Protein AF-A0A078AGG1-F1 (afdb_monomer_lite)

Organism: Stylonychia lemnae (NCBI:txid5949)

Foldseek 3Di:
DEAEAPPLCLLLLVCLQAVHNPRDPDPDPADDDPAWDWGWGAFPNDIDIDTDQDHLQGPPFAVVRSLVRCQVPAAFDFALAYEYGHELVDLADDLVSLLVVLQQCVFFDQPPHQLRYEYEYPPLVVCPVPVVVNVVSVCSVQPVHQVVSCVSNVVPDPVRGNRHYAYDDSDNPSSSVSSNVNVSSRVDGTGGTHRGDDLLVSLVSSCVSLVNDSVVSSVCSVVRHGVNNVVVLLPWWFAAQQWWFAFPVRDIDGLLPDDFQTWGWFADLQVQFIDIWTFHDWLDWFFFDKHKWKWWQWPVRQTDTTTQQFWFWWDQDQDSNRTFTDGNVPDDQNGTWWWFADPVRHIGTTGTDDIDMDMDGIGIQIDILQQWGQISRTIGGSFGDDDGSVSLNVQCVVSVVVVVPDDDPDDDPSNNSSSSVRSD

Radius of gyration: 24.87 Å; chains: 1; bounding box: 62×47×68 Å

Structure (mmCIF, N/CA/C/O backbone):
data_AF-A0A078AGG1-F1
#
_entry.id   AF-A0A078AGG1-F1
#
loop_
_atom_site.group_PDB
_atom_site.id
_atom_site.type_symbol
_atom_site.label_atom_id
_atom_site.label_alt_id
_atom_site.label_comp_id
_atom_site.label_asym_id
_atom_site.label_entity_id
_atom_site.label_seq_id
_atom_site.pdbx_PDB_ins_code
_atom_site.Cartn_x
_atom_site.Cartn_y
_atom_site.Cartn_z
_atom_site.occupancy
_atom_site.B_iso_or_equiv
_atom_site.auth_seq_id
_atom_site.auth_comp_id
_atom_site.auth_asym_id
_atom_site.auth_atom_id
_atom_site.pdbx_PDB_model_num
ATOM 1 N N . MET A 1 1 ? -14.668 9.781 19.349 1.00 87.19 1 MET A N 1
ATOM 2 C CA . MET A 1 1 ? -13.924 10.185 18.134 1.00 87.19 1 MET A CA 1
ATOM 3 C C . MET A 1 1 ? -13.835 8.993 17.201 1.00 87.19 1 MET A C 1
ATOM 5 O O . MET A 1 1 ? -13.563 7.892 17.668 1.00 87.19 1 MET A O 1
ATOM 9 N N . ILE A 1 2 ? -14.098 9.199 15.914 1.00 87.69 2 ILE A N 1
ATOM 10 C CA . ILE A 1 2 ? -14.096 8.145 14.894 1.00 87.69 2 ILE A CA 1
ATOM 11 C C . ILE A 1 2 ? -12.869 8.332 14.006 1.00 87.69 2 ILE A C 1
ATOM 13 O O . ILE A 1 2 ? -12.544 9.451 13.607 1.00 87.69 2 ILE A O 1
ATOM 17 N N . PHE A 1 3 ? -12.173 7.237 13.709 1.00 84.00 3 PHE A N 1
ATOM 18 C CA . PHE A 1 3 ? -10.999 7.245 12.844 1.00 84.00 3 PHE A CA 1
ATOM 19 C C . PHE A 1 3 ? -10.888 5.945 12.038 1.00 84.00 3 PHE A C 1
ATOM 21 O O . PHE A 1 3 ? -11.595 4.969 12.281 1.00 84.00 3 PHE A O 1
ATOM 28 N N . GLY A 1 4 ? -10.026 5.948 11.026 1.00 78.81 4 GLY A N 1
ATOM 29 C CA . GLY A 1 4 ? -9.826 4.828 10.106 1.00 78.81 4 GLY A CA 1
ATOM 30 C C . GLY A 1 4 ? -9.586 5.307 8.678 1.00 78.81 4 GLY A C 1
ATOM 31 O O . GLY A 1 4 ? -9.770 6.493 8.363 1.00 78.81 4 GLY A O 1
ATOM 32 N N . ASN A 1 5 ? -9.176 4.382 7.810 1.00 73.06 5 ASN A N 1
ATOM 33 C CA . ASN A 1 5 ? -8.833 4.674 6.421 1.00 73.06 5 ASN A CA 1
ATOM 34 C C . ASN A 1 5 ? -9.975 5.362 5.649 1.00 73.06 5 ASN A C 1
ATOM 36 O O . ASN A 1 5 ? -11.167 5.271 5.978 1.00 73.06 5 ASN A O 1
ATOM 40 N N . THR A 1 6 ? -9.612 6.104 4.602 1.00 71.81 6 THR A N 1
ATOM 41 C CA . THR A 1 6 ? -10.590 6.704 3.686 1.00 71.81 6 THR A CA 1
ATOM 42 C C . THR A 1 6 ? -11.426 5.610 3.029 1.00 71.81 6 THR A C 1
ATOM 44 O O . THR A 1 6 ? -10.901 4.617 2.538 1.00 71.81 6 THR A O 1
ATOM 47 N N . GLY A 1 7 ? -12.745 5.793 3.034 1.00 73.69 7 GLY A N 1
ATOM 48 C CA . GLY A 1 7 ? -13.686 4.811 2.507 1.00 73.69 7 GLY A CA 1
ATOM 49 C C . GLY A 1 7 ? -14.127 3.736 3.501 1.00 73.69 7 GLY A C 1
ATOM 50 O O . GLY A 1 7 ? -15.087 3.053 3.178 1.00 73.69 7 GLY A O 1
ATOM 51 N N . ASN A 1 8 ? -13.547 3.607 4.705 1.00 77.25 8 ASN A N 1
ATOM 52 C CA . ASN A 1 8 ? -13.946 2.599 5.714 1.00 77.25 8 ASN A CA 1
ATOM 53 C C . ASN A 1 8 ? -15.324 2.838 6.366 1.00 77.25 8 ASN A C 1
ATOM 55 O O . ASN A 1 8 ? -15.626 2.239 7.390 1.00 77.25 8 ASN A O 1
ATOM 59 N N . GLY A 1 9 ? -16.175 3.703 5.807 1.00 80.69 9 GLY A N 1
ATOM 60 C CA . GLY A 1 9 ? -17.538 3.909 6.308 1.00 80.69 9 GLY A CA 1
ATOM 61 C C . GLY A 1 9 ? -17.644 4.787 7.560 1.00 80.69 9 GLY A C 1
ATOM 62 O O . GLY A 1 9 ? -18.622 4.671 8.288 1.00 80.69 9 GLY A O 1
ATOM 63 N N . LYS A 1 10 ? -16.674 5.681 7.817 1.00 83.75 10 LYS A N 1
ATOM 64 C CA . LYS A 1 10 ? -16.735 6.646 8.936 1.00 83.75 10 LYS A CA 1
ATOM 65 C C . LYS A 1 10 ? -18.024 7.471 8.925 1.00 83.75 10 LYS A C 1
ATOM 67 O O . LYS A 1 10 ? -18.720 7.506 9.927 1.00 83.75 10 LYS A O 1
ATOM 72 N N . SER A 1 11 ? -18.379 8.058 7.782 1.00 79.81 11 SER A N 1
ATOM 73 C CA . SER A 1 11 ? -19.601 8.862 7.639 1.00 79.81 11 SER A CA 1
ATOM 74 C C . SER A 1 11 ? -20.872 8.026 7.823 1.00 79.81 11 SER A C 1
ATOM 76 O O . SER A 1 11 ? -21.813 8.479 8.462 1.00 79.81 11 SER A O 1
ATOM 78 N N . THR A 1 12 ? -20.878 6.774 7.351 1.00 80.88 12 THR A N 1
ATOM 79 C CA . THR A 1 12 ? -21.976 5.823 7.605 1.00 80.88 12 THR A CA 1
ATOM 80 C C . THR A 1 12 ? -22.138 5.552 9.099 1.00 80.88 12 THR A C 1
ATOM 82 O O . THR A 1 12 ? -23.253 5.557 9.612 1.00 80.88 12 THR A O 1
ATOM 85 N N . LEU A 1 13 ? -21.025 5.365 9.813 1.00 85.94 13 LEU A N 1
ATOM 86 C CA . LEU A 1 13 ? -21.040 5.215 11.262 1.00 85.94 13 LEU A CA 1
ATOM 87 C C . LEU A 1 13 ? -21.541 6.489 11.960 1.00 85.94 13 LEU A C 1
ATOM 89 O O . LEU A 1 13 ? -22.353 6.385 12.870 1.00 85.94 13 LEU A O 1
ATOM 93 N N . VAL A 1 14 ? -21.097 7.676 11.536 1.00 86.38 14 VAL A N 1
ATOM 94 C CA . VAL A 1 14 ? -21.594 8.949 12.087 1.00 86.38 14 VAL A CA 1
ATOM 95 C C . VAL A 1 14 ? -23.115 9.017 11.982 1.00 86.38 14 VAL A C 1
ATOM 97 O O . VAL A 1 14 ? -23.755 9.246 13.000 1.00 86.38 14 VAL A O 1
ATOM 100 N N . ASN A 1 15 ? -23.685 8.742 10.805 1.00 83.19 15 ASN A N 1
ATOM 101 C CA . ASN A 1 15 ? -25.136 8.789 10.598 1.00 83.19 15 ASN A CA 1
ATOM 102 C C . ASN A 1 15 ? -25.889 7.782 11.476 1.00 83.19 15 ASN A C 1
ATOM 104 O O . ASN A 1 15 ? -26.934 8.097 12.038 1.00 83.19 15 ASN A O 1
ATOM 108 N N . CYS A 1 16 ? -25.324 6.587 11.654 1.00 83.69 16 CYS A N 1
ATOM 109 C CA . CYS A 1 16 ? -25.855 5.595 12.586 1.00 83.69 16 CYS A CA 1
ATOM 110 C C . CYS A 1 16 ? -25.867 6.132 14.033 1.00 83.69 16 CYS A C 1
ATOM 112 O O . CYS A 1 16 ? -26.882 6.034 14.717 1.00 83.69 16 CYS A O 1
ATOM 114 N N . LEU A 1 17 ? -24.783 6.762 14.495 1.00 84.19 17 LEU A N 1
ATOM 115 C CA . LEU A 1 17 ? -24.688 7.280 15.865 1.00 84.19 17 LEU A CA 1
ATOM 116 C C . LEU A 1 17 ? -25.533 8.537 16.119 1.00 84.19 17 LEU A C 1
ATOM 118 O O . LEU A 1 17 ? -25.995 8.733 17.241 1.00 84.19 17 LEU A O 1
ATOM 122 N N . THR A 1 18 ? -25.709 9.405 15.122 1.00 84.12 18 THR A N 1
ATOM 123 C CA . THR A 1 18 ? -26.518 10.629 15.248 1.00 84.12 18 THR A CA 1
ATOM 124 C C . THR A 1 18 ? -28.010 10.362 15.064 1.00 84.12 18 THR A C 1
ATOM 126 O O . THR A 1 18 ? -28.824 11.153 15.533 1.00 84.12 18 THR A O 1
ATOM 129 N N . GLY A 1 19 ? -28.375 9.269 14.384 1.00 77.00 19 GLY A N 1
ATOM 130 C CA . GLY A 1 19 ? -29.751 8.987 13.972 1.00 77.00 19 GLY A CA 1
ATOM 131 C C . GLY A 1 19 ? -30.243 9.861 12.810 1.00 77.00 19 GLY A C 1
ATOM 132 O O . GLY A 1 19 ? -31.421 9.790 12.468 1.00 77.00 19 GLY A O 1
ATOM 133 N N . ASN A 1 20 ? -29.354 10.653 12.199 1.00 69.31 20 ASN A N 1
ATOM 134 C CA . ASN A 1 20 ? -29.646 11.564 11.092 1.00 69.31 20 ASN A CA 1
ATOM 135 C C . ASN A 1 20 ? -28.716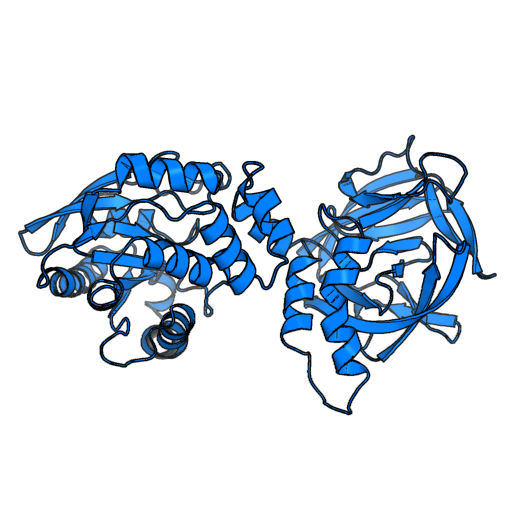 11.283 9.902 1.00 69.31 20 ASN A C 1
ATOM 137 O O . ASN A 1 20 ? -27.577 10.863 10.084 1.00 69.31 20 ASN A O 1
ATOM 141 N N . GLU A 1 21 ? -29.142 11.623 8.685 1.00 64.56 21 GLU A N 1
ATOM 142 C CA . GLU A 1 21 ? -28.319 11.528 7.462 1.00 64.56 21 GLU A CA 1
ATOM 143 C C . GLU A 1 21 ? -27.418 12.765 7.231 1.00 64.56 21 GLU A C 1
ATOM 145 O O . GLU A 1 21 ? -27.002 13.052 6.109 1.00 64.56 21 GLU A O 1
ATOM 150 N N . ASP A 1 22 ? -27.107 13.517 8.291 1.00 62.38 22 ASP A N 1
ATOM 151 C CA . ASP A 1 22 ? -26.424 14.817 8.213 1.00 62.38 22 ASP A CA 1
ATOM 152 C C . ASP A 1 22 ? -24.951 14.720 7.767 1.00 62.38 22 ASP A C 1
ATOM 154 O O . ASP A 1 22 ? -24.386 15.693 7.254 1.00 62.38 22 ASP A O 1
ATOM 158 N N . ALA A 1 23 ? -24.285 13.573 7.954 1.00 58.06 23 ALA A N 1
ATOM 159 C CA . ALA A 1 23 ? -22.948 13.372 7.410 1.00 58.06 23 ALA A CA 1
ATOM 160 C C . ALA A 1 23 ? -23.048 13.007 5.927 1.00 58.06 23 ALA A C 1
ATOM 162 O O . ALA A 1 23 ? -23.644 11.993 5.560 1.00 58.06 23 ALA A O 1
ATOM 163 N N . ALA A 1 24 ? -22.412 13.813 5.072 1.00 55.19 24 ALA A N 1
ATOM 164 C CA . ALA A 1 24 ? -22.364 13.576 3.635 1.00 55.19 24 ALA A CA 1
ATOM 165 C C . ALA A 1 24 ? -21.711 12.214 3.324 1.00 55.19 24 ALA A C 1
ATOM 167 O O . ALA A 1 24 ? -20.485 12.077 3.319 1.00 55.19 24 ALA A O 1
ATOM 168 N N . VAL A 1 25 ? -22.534 11.203 3.038 1.00 48.03 25 VAL A N 1
ATOM 169 C CA . VAL A 1 25 ? -22.098 9.913 2.491 1.00 48.03 25 VAL A CA 1
ATOM 170 C C . VAL A 1 25 ? -21.978 10.094 0.982 1.00 48.03 25 VAL A C 1
ATOM 172 O O . VAL A 1 25 ? -22.934 9.929 0.235 1.00 48.03 25 VAL A O 1
ATOM 175 N N . GLY A 1 26 ? -20.813 10.546 0.525 1.00 40.75 26 GLY A N 1
ATOM 176 C CA . GLY A 1 26 ? -20.582 10.760 -0.901 1.00 40.75 26 GLY A CA 1
ATOM 177 C C . GLY A 1 26 ? -20.382 9.443 -1.658 1.00 40.75 26 GLY A C 1
ATOM 178 O O . GLY A 1 26 ? -19.451 8.701 -1.352 1.00 40.75 26 GLY A O 1
ATOM 179 N N . GLU A 1 27 ? -21.180 9.208 -2.704 1.00 35.44 27 GLU A N 1
ATOM 180 C CA . GLU A 1 27 ? -20.824 8.322 -3.833 1.00 35.44 27 GLU A CA 1
ATOM 181 C C . GLU A 1 27 ? -19.750 8.951 -4.748 1.00 35.44 27 GLU A C 1
ATOM 183 O O . GLU A 1 27 ? -19.249 8.324 -5.681 1.00 35.44 27 GLU A O 1
ATOM 188 N N . ASP A 1 28 ? -19.361 10.198 -4.476 1.00 37.88 28 ASP A N 1
ATOM 189 C CA . ASP A 1 28 ? -18.312 10.898 -5.201 1.00 37.88 28 ASP A CA 1
ATOM 190 C C . ASP A 1 28 ? -16.924 10.368 -4.803 1.00 37.88 28 ASP A C 1
ATOM 192 O O . ASP A 1 28 ? -16.551 10.330 -3.631 1.00 37.88 28 ASP A O 1
ATOM 196 N N . ALA A 1 29 ? -16.101 10.014 -5.795 1.00 36.03 29 ALA A N 1
ATOM 197 C CA . ALA A 1 29 ? -14.752 9.443 -5.637 1.00 36.03 29 ALA A CA 1
ATOM 198 C C . ALA A 1 29 ? -13.704 10.390 -4.989 1.00 36.03 29 ALA A C 1
ATOM 200 O O . ALA A 1 29 ? -12.493 10.156 -5.081 1.00 36.03 29 ALA A O 1
ATOM 201 N N . ARG A 1 30 ? -14.162 11.483 -4.372 1.00 37.72 30 ARG A N 1
ATOM 202 C CA . ARG A 1 30 ? -13.405 12.564 -3.741 1.00 37.72 30 ARG A CA 1
ATOM 203 C C . ARG A 1 30 ? -13.971 12.750 -2.329 1.00 37.72 30 ARG A C 1
ATOM 205 O O . ARG A 1 30 ? -15.052 13.307 -2.188 1.00 37.72 30 ARG A O 1
ATOM 212 N N . GLY A 1 31 ? -13.277 12.244 -1.307 1.00 43.34 31 GLY A N 1
ATOM 213 C CA . GLY A 1 31 ? -13.697 12.331 0.098 1.00 43.34 31 GLY A CA 1
ATOM 214 C C . GLY A 1 31 ? -14.154 13.745 0.481 1.00 43.34 31 GLY A C 1
ATOM 215 O O . GLY A 1 31 ? -13.499 14.733 0.153 1.00 43.34 31 GLY A O 1
ATOM 216 N N . VAL A 1 32 ? -15.321 13.852 1.119 1.00 44.56 32 VAL A N 1
ATOM 217 C CA . VAL A 1 32 ? -16.041 15.131 1.282 1.00 44.56 32 VAL A CA 1
ATOM 218 C C . VAL A 1 32 ? -15.590 15.933 2.518 1.00 44.56 32 VAL A C 1
ATOM 220 O O . VAL A 1 32 ? -15.978 17.087 2.681 1.00 44.56 32 VAL A O 1
ATOM 223 N N . THR A 1 33 ? -14.684 15.436 3.359 1.00 49.84 33 THR A N 1
ATOM 224 C CA . THR A 1 33 ? -14.389 16.092 4.648 1.00 49.84 33 THR A CA 1
ATOM 225 C C . THR A 1 33 ? -13.002 16.750 4.652 1.00 49.84 33 THR A C 1
ATOM 227 O O . THR A 1 33 ? -11.997 16.112 4.940 1.00 49.84 33 THR A O 1
ATOM 230 N N . LYS A 1 34 ? -12.921 18.055 4.336 1.00 55.47 34 LYS A N 1
ATOM 231 C CA . LYS A 1 34 ? -11.649 18.827 4.260 1.00 55.47 34 LYS A CA 1
ATOM 232 C C . LYS A 1 34 ? -11.195 19.473 5.582 1.00 55.47 34 LYS A C 1
ATOM 234 O O . LYS A 1 34 ? -10.114 20.057 5.645 1.00 55.47 34 LYS A O 1
ATOM 239 N N . SER A 1 35 ? -12.007 19.357 6.631 1.00 62.91 35 SER A N 1
ATOM 240 C CA . SER A 1 35 ? -11.749 19.782 8.017 1.00 62.91 35 SER A CA 1
ATOM 241 C C . SER A 1 35 ? -12.454 18.806 8.968 1.00 62.91 35 SER A C 1
ATOM 243 O O . SER A 1 35 ? -13.465 18.253 8.544 1.00 62.91 35 SER A O 1
ATOM 245 N N . PRO A 1 36 ? -11.988 18.600 10.219 1.00 72.62 36 PRO A N 1
ATOM 246 C CA . PRO A 1 36 ? -12.717 17.792 11.198 1.00 72.62 36 PRO A CA 1
ATOM 247 C C . PRO A 1 36 ? -14.176 18.238 11.300 1.00 72.62 36 PRO A C 1
ATOM 249 O O . PRO A 1 36 ? -14.442 19.439 11.403 1.00 72.62 36 PRO A O 1
ATOM 252 N N . ALA A 1 37 ? -15.093 17.278 11.251 1.00 80.44 37 ALA A N 1
ATOM 253 C CA . ALA A 1 37 ? -16.518 17.525 11.396 1.00 80.44 37 ALA A CA 1
ATOM 254 C C . ALA A 1 37 ? -16.972 17.119 12.802 1.00 80.44 37 ALA A C 1
ATOM 256 O O . ALA A 1 37 ? -16.468 16.155 13.384 1.00 80.44 37 ALA A O 1
ATOM 257 N N . PHE A 1 38 ? -17.900 17.897 13.352 1.00 85.25 38 PHE A N 1
ATOM 258 C CA . PHE A 1 38 ? -18.417 17.726 14.703 1.00 85.25 38 PHE A CA 1
ATOM 259 C C . PHE A 1 38 ? -19.921 17.525 14.619 1.00 85.25 38 PHE A C 1
ATOM 261 O O . PHE A 1 38 ? -20.620 18.354 14.037 1.00 85.25 38 PHE A O 1
ATOM 268 N N . TYR A 1 39 ? -20.401 16.436 15.204 1.00 87.38 39 TYR A N 1
ATOM 269 C CA . TYR A 1 39 ? -21.811 16.071 15.195 1.00 87.38 39 TYR A CA 1
ATOM 270 C C . TYR A 1 39 ? -22.289 15.865 16.623 1.00 87.38 39 TYR A C 1
ATOM 272 O O . TYR A 1 39 ? -21.549 15.345 17.455 1.00 87.38 39 TYR A O 1
ATOM 280 N N . GLN A 1 40 ? -23.519 16.270 16.912 1.00 87.69 40 GLN A N 1
ATOM 281 C CA . GLN A 1 40 ? -24.146 15.987 18.199 1.00 87.69 40 GLN A CA 1
ATOM 282 C C . GLN A 1 40 ? -24.889 14.659 18.100 1.00 87.69 40 GLN A C 1
ATOM 284 O O . GLN A 1 40 ? -25.606 14.421 17.130 1.00 87.69 40 GLN A O 1
ATOM 289 N N . ALA A 1 41 ? -24.706 13.801 19.093 1.00 87.12 41 ALA A N 1
ATOM 290 C CA . ALA A 1 41 ? -25.394 12.527 19.198 1.00 87.12 41 ALA A CA 1
ATOM 291 C C . ALA A 1 41 ? -25.832 12.295 20.636 1.00 87.12 41 ALA A C 1
ATOM 293 O O . ALA A 1 41 ? -25.128 12.665 21.576 1.00 87.12 41 ALA A O 1
ATOM 294 N N . ARG A 1 42 ? -26.980 11.642 20.803 1.00 84.94 42 ARG A N 1
ATOM 295 C CA . ARG A 1 42 ? -27.485 11.255 22.116 1.00 84.94 42 ARG A CA 1
ATOM 296 C C . ARG A 1 42 ? -27.410 9.742 22.256 1.00 84.94 42 ARG A C 1
ATOM 298 O O . ARG A 1 42 ? -28.070 9.023 21.513 1.00 84.94 42 ARG A O 1
ATOM 305 N N . ILE A 1 43 ? -26.594 9.267 23.194 1.00 83.56 43 ILE A N 1
ATOM 306 C CA . ILE A 1 43 ? -26.343 7.842 23.436 1.00 83.56 43 ILE A CA 1
ATOM 307 C C . ILE A 1 43 ? -26.646 7.552 24.903 1.00 83.56 43 ILE A C 1
ATOM 309 O O . ILE A 1 43 ? -26.047 8.169 25.779 1.00 83.56 43 ILE A O 1
ATOM 313 N N . ASP A 1 44 ? -27.557 6.611 25.162 1.00 79.12 44 ASP A N 1
ATOM 314 C CA . ASP A 1 44 ? -27.966 6.208 26.519 1.00 79.12 44 ASP A CA 1
ATOM 315 C C . ASP A 1 44 ? -28.312 7.418 27.410 1.00 79.12 44 ASP A C 1
ATOM 317 O O . ASP A 1 44 ? -27.733 7.654 28.468 1.00 79.12 44 ASP A O 1
ATOM 321 N N . GLU A 1 45 ? -29.202 8.265 26.882 1.00 81.06 45 GLU A N 1
ATOM 322 C CA . GLU A 1 45 ? -29.688 9.518 27.480 1.00 81.06 45 GLU A CA 1
ATOM 323 C C . GLU A 1 45 ? -28.652 10.636 27.684 1.00 81.06 45 GLU A C 1
ATOM 325 O O . GLU A 1 45 ? -29.060 11.763 27.976 1.00 81.06 45 GLU A O 1
ATOM 330 N N . LYS A 1 46 ? -27.361 10.376 27.451 1.00 84.62 46 LYS A N 1
ATOM 331 C CA . LYS A 1 46 ? -26.261 11.345 27.542 1.00 84.62 46 LYS A CA 1
ATOM 332 C C . LYS A 1 46 ? -25.957 11.978 26.183 1.00 84.62 46 LYS A C 1
ATOM 334 O O . LYS A 1 46 ? -26.009 11.315 25.146 1.00 84.62 46 LYS A O 1
ATOM 339 N N . ASP A 1 47 ? -25.587 13.254 26.202 1.00 87.50 47 ASP A N 1
ATOM 340 C CA . ASP A 1 47 ? -25.199 13.997 25.003 1.00 87.50 47 ASP A CA 1
ATOM 341 C C . ASP A 1 47 ? -23.689 13.886 24.755 1.00 87.50 47 ASP A C 1
ATOM 343 O O . ASP A 1 47 ? -22.870 14.105 25.652 1.00 87.50 47 ASP A O 1
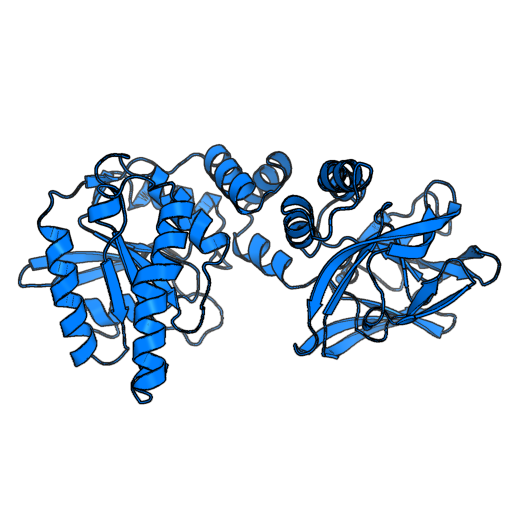ATOM 347 N N . PHE A 1 48 ? -23.318 13.563 23.517 1.00 87.50 48 PHE A N 1
ATOM 348 C CA . PHE A 1 48 ? -21.939 13.411 23.071 1.00 87.50 48 PHE A CA 1
ATOM 349 C C . PHE A 1 48 ? -21.664 14.221 21.806 1.00 87.50 48 PHE A C 1
ATOM 351 O O . PHE A 1 48 ? -22.466 14.270 20.875 1.00 87.50 48 PHE A O 1
ATOM 358 N N . GLU A 1 49 ? -20.453 14.772 21.734 1.00 89.38 49 GLU A N 1
ATOM 359 C CA . GLU A 1 49 ? -19.895 15.321 20.501 1.00 89.38 49 GLU A CA 1
ATOM 360 C C . GLU A 1 49 ? -19.082 14.235 19.780 1.00 89.38 49 GLU A C 1
ATOM 362 O O . GLU A 1 49 ? -18.044 13.763 20.260 1.00 89.38 49 GLU A O 1
ATOM 367 N N . ILE A 1 50 ? -19.547 13.837 18.601 1.00 89.00 50 ILE A N 1
ATOM 368 C CA . ILE A 1 50 ? -18.813 12.967 17.693 1.00 89.00 50 ILE A CA 1
ATOM 369 C C . ILE A 1 50 ? -17.844 13.822 16.896 1.00 89.00 50 ILE A C 1
ATOM 371 O O . ILE A 1 50 ? -18.232 14.723 16.158 1.00 89.00 50 ILE A O 1
ATOM 375 N N . ILE A 1 51 ? -16.570 13.476 17.014 1.00 87.69 51 ILE A N 1
ATOM 376 C CA . ILE A 1 51 ? -15.502 14.037 16.200 1.00 87.69 51 ILE A CA 1
ATOM 377 C C . ILE A 1 51 ? -15.216 13.055 15.066 1.00 87.69 51 ILE A C 1
ATOM 379 O O . ILE A 1 51 ? -14.669 11.975 15.326 1.00 87.69 51 ILE A O 1
ATOM 383 N N . ASP A 1 52 ? -15.580 13.430 13.841 1.00 84.00 52 ASP A N 1
ATOM 384 C CA . ASP A 1 52 ? -15.185 12.730 12.619 1.00 84.00 52 ASP A CA 1
ATOM 385 C C . ASP A 1 52 ? -13.917 13.376 12.068 1.00 84.00 52 ASP A C 1
ATOM 387 O O . ASP A 1 52 ? -13.900 14.533 11.626 1.00 84.00 52 ASP A O 1
ATOM 391 N N . LEU A 1 53 ? -12.819 12.632 12.149 1.00 74.38 53 LEU A N 1
ATOM 392 C CA . LEU A 1 53 ? -11.565 13.075 11.576 1.00 74.38 53 LEU A CA 1
ATOM 393 C C . LEU A 1 53 ? -11.550 12.762 10.082 1.00 74.38 53 LEU A C 1
ATOM 395 O O . LEU A 1 53 ? -11.895 11.639 9.692 1.00 74.38 53 LEU A O 1
ATOM 399 N N . PRO A 1 54 ? -11.063 13.693 9.236 1.00 68.00 54 PRO A N 1
ATOM 400 C CA . PRO A 1 54 ? -10.745 13.330 7.869 1.00 68.00 54 PRO A CA 1
ATOM 401 C C . PRO A 1 54 ? -9.846 12.101 7.890 1.00 68.00 54 PRO A C 1
ATOM 403 O O . PRO A 1 54 ? -8.963 11.981 8.748 1.00 68.00 54 PRO A O 1
ATOM 406 N N . GLY A 1 55 ? -10.083 11.192 6.943 1.00 62.56 55 GLY A N 1
ATOM 407 C CA . GLY A 1 55 ? -9.207 10.053 6.752 1.00 62.56 55 GLY A CA 1
ATOM 408 C C . GLY A 1 55 ? -7.780 10.571 6.689 1.00 62.56 55 GLY A C 1
ATOM 409 O O . GLY A 1 55 ? -7.409 11.366 5.830 1.00 62.56 55 GLY A O 1
ATOM 410 N N . PHE A 1 56 ? -6.974 10.161 7.645 1.00 53.59 56 PHE A N 1
ATOM 411 C CA . PHE A 1 56 ? -5.538 10.225 7.529 1.00 53.59 56 PHE A CA 1
ATOM 412 C C . PHE A 1 56 ? -5.291 9.380 6.250 1.00 53.59 56 PHE A C 1
ATOM 414 O O . PHE A 1 56 ? -5.662 8.212 6.211 1.00 53.59 56 PHE A O 1
ATOM 421 N N . GLY A 1 57 ? -4.914 10.005 5.126 1.00 50.03 57 GLY A N 1
ATOM 422 C CA . GLY A 1 57 ? -4.976 9.361 3.796 1.00 50.03 57 GLY A CA 1
ATOM 423 C C . GLY A 1 57 ? -6.150 9.751 2.892 1.00 50.03 57 GLY A C 1
ATOM 424 O O . GLY A 1 57 ? -6.423 9.062 1.911 1.00 50.03 57 GLY A O 1
ATOM 425 N N . ASP A 1 58 ? -6.840 10.854 3.162 1.00 55.12 58 ASP A N 1
ATOM 426 C CA . ASP A 1 58 ? -7.651 11.522 2.147 1.00 55.12 58 ASP A CA 1
ATOM 427 C C . ASP A 1 58 ? -6.752 12.049 1.012 1.00 55.12 58 ASP A C 1
ATOM 429 O O . ASP A 1 58 ? -5.601 12.445 1.232 1.00 55.12 58 ASP A O 1
ATOM 433 N N . ARG A 1 59 ? -7.268 12.029 -0.218 1.00 48.03 59 ARG A N 1
ATOM 434 C CA . ARG A 1 59 ? -6.534 12.376 -1.445 1.00 48.03 59 ARG A CA 1
ATOM 435 C C . ARG A 1 59 ? -6.088 13.843 -1.448 1.00 48.03 59 ARG A C 1
ATOM 437 O O . ARG A 1 59 ? -5.079 14.179 -2.063 1.00 48.03 59 ARG A O 1
ATOM 444 N N . ASP A 1 60 ? -6.803 14.676 -0.694 1.00 54.00 60 ASP A N 1
ATOM 445 C CA . ASP A 1 60 ? -6.652 16.130 -0.663 1.00 54.00 60 ASP A CA 1
ATOM 446 C C . ASP A 1 60 ? -5.909 16.654 0.588 1.00 54.00 60 ASP A C 1
ATOM 448 O O . ASP A 1 60 ? -5.677 17.861 0.693 1.00 54.00 60 ASP A O 1
ATOM 452 N N . ILE A 1 61 ? -5.527 15.791 1.548 1.00 64.25 61 ILE A N 1
ATOM 453 C CA . ILE A 1 61 ? -4.924 16.213 2.828 1.00 64.25 61 ILE A CA 1
ATOM 454 C C . ILE A 1 61 ? -3.577 15.519 3.056 1.00 64.25 61 ILE A C 1
ATOM 456 O O . ILE A 1 61 ? -3.480 14.298 3.186 1.00 64.25 61 ILE A O 1
ATOM 460 N N . SER A 1 62 ? -2.509 16.317 3.134 1.00 69.25 62 SER A N 1
ATOM 461 C CA . SER A 1 62 ? -1.170 15.810 3.444 1.00 69.25 62 SER A CA 1
ATOM 462 C C . SER A 1 62 ? -1.062 15.338 4.893 1.00 69.25 62 SER A C 1
ATOM 464 O O . SER A 1 62 ? -1.729 15.867 5.779 1.00 69.25 62 SER A O 1
ATOM 466 N N . ILE A 1 63 ? -0.148 14.403 5.166 1.00 71.38 63 ILE A N 1
ATOM 467 C CA . ILE A 1 63 ? 0.098 13.901 6.532 1.00 71.38 63 ILE A CA 1
ATOM 468 C C . ILE A 1 63 ? 0.443 15.054 7.484 1.00 71.38 63 ILE A C 1
ATOM 470 O O . ILE A 1 63 ? -0.068 15.128 8.598 1.00 71.38 63 ILE A O 1
ATOM 474 N N . LYS A 1 64 ? 1.262 16.005 7.019 1.00 74.56 64 LYS A N 1
ATOM 475 C CA . LYS A 1 64 ? 1.578 17.225 7.767 1.00 74.56 64 LYS A CA 1
ATOM 476 C C . LYS A 1 64 ? 0.314 18.024 8.098 1.00 74.56 64 LYS A C 1
ATOM 478 O O . LYS A 1 64 ? 0.155 18.463 9.233 1.00 74.56 64 LYS A O 1
ATOM 483 N N . LYS A 1 65 ? -0.592 18.187 7.129 1.00 76.62 65 LYS A N 1
ATOM 484 C CA . LYS A 1 65 ? -1.844 18.911 7.344 1.00 76.62 65 LYS A CA 1
ATOM 485 C C . LYS A 1 65 ? -2.760 18.192 8.335 1.00 76.62 65 LYS A C 1
ATOM 487 O O . LYS A 1 65 ? -3.387 18.860 9.149 1.00 76.62 65 LYS A O 1
ATOM 492 N N . SER A 1 66 ? -2.798 16.861 8.317 1.00 77.12 66 SER A N 1
ATOM 493 C CA . SER A 1 66 ? -3.530 16.066 9.311 1.00 77.12 66 SER A CA 1
ATOM 494 C C . SER A 1 66 ? -3.016 16.316 10.732 1.00 77.12 66 SER A C 1
ATOM 496 O O . SER A 1 66 ? -3.824 16.527 11.632 1.00 77.12 66 SER A O 1
ATOM 498 N N . LEU A 1 67 ? -1.693 16.379 10.930 1.00 80.00 67 LEU A N 1
ATOM 499 C CA . LEU A 1 67 ? -1.098 16.707 12.234 1.00 80.00 67 LEU A CA 1
ATOM 500 C C . LEU A 1 67 ? -1.424 18.144 12.675 1.00 80.00 67 LEU A C 1
ATOM 502 O O . LEU A 1 67 ? -1.772 18.368 13.829 1.00 80.00 67 LEU A O 1
ATOM 506 N N . GLU A 1 68 ? -1.387 19.114 11.756 1.00 81.12 68 GLU A N 1
ATOM 507 C CA . GLU A 1 68 ? -1.793 20.499 12.052 1.00 81.12 68 GLU A CA 1
ATOM 508 C C . GLU A 1 68 ? -3.267 20.593 12.481 1.00 81.12 68 GLU A C 1
ATOM 510 O O . GLU A 1 68 ? -3.603 21.332 13.405 1.00 81.12 68 GLU A O 1
ATOM 515 N N . LEU A 1 69 ? -4.161 19.861 11.807 1.00 79.06 69 LEU A N 1
ATOM 516 C CA . LEU A 1 69 ? -5.578 19.803 12.169 1.00 79.06 69 LEU A CA 1
ATOM 517 C C . LEU A 1 69 ? -5.777 19.126 13.529 1.00 79.06 69 LEU A C 1
ATOM 519 O O . LEU A 1 69 ? -6.596 19.591 14.319 1.00 79.06 69 LEU A O 1
ATOM 523 N N . TRP A 1 70 ? -5.003 18.081 13.822 1.00 83.75 70 TRP A N 1
ATOM 524 C CA . TRP A 1 70 ? -5.013 17.412 15.120 1.00 83.75 70 TRP A CA 1
ATOM 525 C C . TRP A 1 70 ? -4.655 18.375 16.255 1.00 83.75 70 TRP A C 1
ATOM 527 O O . TRP A 1 70 ? -5.429 18.544 17.197 1.00 83.75 70 TRP A O 1
ATOM 537 N N . ASP A 1 71 ? -3.528 19.078 16.134 1.00 84.50 71 ASP A N 1
ATOM 538 C CA . ASP A 1 71 ? -3.095 20.054 17.139 1.00 84.50 71 ASP A CA 1
ATOM 539 C C . ASP A 1 71 ? -4.072 21.221 17.295 1.00 84.50 71 ASP A C 1
ATOM 541 O O . ASP A 1 71 ? -4.219 21.764 18.390 1.00 84.50 71 ASP A O 1
ATOM 545 N N . LYS A 1 72 ? -4.739 21.617 16.208 1.00 83.69 72 LYS A N 1
ATOM 546 C CA . LYS A 1 72 ? -5.678 22.740 16.221 1.00 83.69 72 LYS A CA 1
ATOM 547 C C . LYS A 1 72 ? -7.027 22.391 16.852 1.00 83.69 72 LYS A C 1
ATOM 549 O O . LYS A 1 72 ? -7.607 23.247 17.512 1.00 83.69 72 LYS A O 1
ATOM 554 N N . TYR A 1 73 ? -7.549 21.190 16.604 1.00 82.19 73 TYR A N 1
ATOM 555 C CA . TYR A 1 73 ? -8.945 20.853 16.913 1.00 82.19 73 TYR A CA 1
ATOM 556 C C . TYR A 1 73 ? -9.121 19.751 17.962 1.00 82.19 73 TYR A C 1
ATOM 558 O O . TYR A 1 73 ? -10.188 19.675 18.569 1.00 82.19 73 TYR A O 1
ATOM 566 N N . ILE A 1 74 ? -8.116 18.895 18.161 1.00 84.44 74 ILE A N 1
ATOM 567 C CA . ILE A 1 74 ? -8.224 17.679 18.983 1.00 84.44 74 ILE A CA 1
ATOM 568 C C . ILE A 1 74 ? -7.417 17.791 20.270 1.00 84.44 74 ILE A C 1
ATOM 570 O O . ILE A 1 74 ? -7.887 17.369 21.325 1.00 84.44 74 ILE A O 1
ATOM 574 N N . LYS A 1 75 ? -6.222 18.384 20.201 1.00 86.44 75 LYS A N 1
ATOM 575 C CA . LYS A 1 75 ? -5.355 18.604 21.364 1.00 86.44 75 LYS A CA 1
ATOM 576 C C . LYS A 1 75 ? -6.128 19.238 22.528 1.00 86.44 75 LYS A C 1
ATOM 578 O O . LYS A 1 75 ? -6.765 20.276 22.365 1.00 86.44 75 LYS A O 1
ATOM 583 N N . GLY A 1 76 ? -6.012 18.638 23.713 1.00 85.25 76 GLY A N 1
ATOM 584 C CA . GLY A 1 76 ? -6.640 19.125 24.944 1.00 85.25 76 GLY A CA 1
ATOM 585 C C . GLY A 1 76 ? -8.152 18.903 25.038 1.00 85.25 76 GLY A C 1
ATOM 586 O O . GLY A 1 76 ? -8.750 19.308 26.031 1.00 85.25 76 GLY A O 1
ATOM 587 N N . LYS A 1 77 ? -8.792 18.268 24.043 1.00 86.50 77 LYS A N 1
ATOM 588 C CA . LYS A 1 77 ? -10.159 17.763 24.212 1.00 86.50 77 LYS A CA 1
ATOM 589 C C . LYS A 1 77 ? -10.149 16.514 25.089 1.00 86.50 77 LYS A C 1
ATOM 591 O O . LYS A 1 77 ? -9.190 15.746 25.082 1.00 86.50 77 LYS A O 1
ATOM 596 N N . LYS A 1 78 ? -11.264 16.296 25.783 1.00 87.62 78 LYS A N 1
ATOM 597 C CA . LYS A 1 78 ? -11.537 15.092 26.566 1.00 87.62 78 LYS A CA 1
ATOM 598 C C . LYS A 1 78 ? -12.276 14.069 25.715 1.00 87.62 78 LYS A C 1
ATOM 600 O O . LYS A 1 78 ? -13.377 14.346 25.240 1.00 87.62 78 LYS A O 1
ATOM 605 N N . ILE A 1 79 ? -11.674 12.902 25.504 1.00 87.06 79 ILE A N 1
ATOM 606 C CA . ILE A 1 79 ? -12.241 11.837 24.670 1.00 87.06 79 ILE A CA 1
ATOM 607 C C . ILE A 1 79 ? -12.716 10.687 25.554 1.00 87.06 79 ILE A C 1
ATOM 609 O O . ILE A 1 79 ? -11.945 10.140 26.337 1.00 87.06 79 ILE A O 1
ATOM 613 N N . HIS A 1 80 ? -13.992 10.327 25.397 1.00 87.31 80 HIS A N 1
ATOM 614 C CA . HIS A 1 80 ? -14.615 9.195 26.088 1.00 87.31 80 HIS A CA 1
ATOM 615 C C . HIS A 1 80 ? -14.338 7.867 25.374 1.00 87.31 80 HIS A C 1
ATOM 617 O O . HIS A 1 80 ? -14.019 6.877 26.013 1.00 87.31 80 HIS A O 1
ATOM 623 N N . ALA A 1 81 ? -14.433 7.853 24.039 1.00 87.81 81 ALA A N 1
ATOM 624 C CA . ALA A 1 81 ? -14.265 6.641 23.243 1.00 87.81 81 ALA A CA 1
ATOM 625 C C . ALA A 1 81 ? -13.631 6.912 21.876 1.00 87.81 81 ALA A C 1
ATOM 627 O O . ALA A 1 81 ? -13.784 7.992 21.281 1.00 87.81 81 ALA A O 1
ATOM 628 N N . LEU A 1 82 ? -12.966 5.884 21.360 1.00 87.88 82 LEU A N 1
ATOM 629 C CA . LEU A 1 82 ? -12.282 5.848 20.077 1.00 87.88 82 LEU A CA 1
ATOM 630 C C . LEU A 1 82 ? -12.826 4.694 19.244 1.00 87.88 82 LEU A C 1
ATOM 632 O O . LEU A 1 82 ? -12.728 3.541 19.644 1.00 87.88 82 LEU A O 1
ATOM 636 N N . ILE A 1 83 ? -13.383 4.990 18.073 1.00 89.69 83 ILE A N 1
ATOM 637 C CA . ILE A 1 83 ? -13.913 3.950 17.188 1.00 89.69 83 ILE A CA 1
ATOM 638 C C . ILE A 1 83 ? -13.018 3.852 15.957 1.00 89.69 83 ILE A C 1
ATOM 640 O O . ILE A 1 83 ? -12.991 4.764 15.126 1.00 89.69 83 ILE A O 1
ATOM 644 N N . PHE A 1 84 ? -12.279 2.746 15.868 1.00 89.62 84 PHE A N 1
ATOM 645 C CA . PHE A 1 84 ? -11.447 2.390 14.725 1.00 89.62 84 PHE A CA 1
ATOM 646 C C . PHE A 1 84 ? -12.296 1.669 13.675 1.00 89.62 84 PHE A C 1
ATOM 648 O O . PHE A 1 84 ? -12.763 0.559 13.910 1.00 89.62 84 PHE A O 1
ATOM 655 N N . THR A 1 85 ? -12.517 2.299 12.524 1.00 89.69 85 THR A N 1
ATOM 656 C CA . THR A 1 85 ? -13.401 1.771 11.473 1.00 89.69 85 THR A CA 1
ATOM 657 C C . THR A 1 85 ? -12.675 0.853 10.495 1.00 89.69 85 THR A C 1
ATOM 659 O O . THR A 1 85 ? -11.634 1.216 9.943 1.00 89.69 85 THR A O 1
ATOM 662 N N . HIS A 1 86 ? -13.276 -0.304 10.217 1.00 88.19 86 HIS A N 1
ATOM 663 C CA . HIS A 1 86 ? -12.789 -1.314 9.276 1.00 88.19 86 HIS A CA 1
ATOM 664 C C . HIS A 1 86 ? -13.946 -1.869 8.438 1.00 88.19 86 HIS A C 1
ATOM 666 O O . HIS A 1 86 ? -15.059 -2.008 8.939 1.00 88.19 86 HIS A O 1
ATOM 672 N N . LYS A 1 87 ? -13.724 -2.187 7.161 1.00 86.69 87 LYS A N 1
ATOM 673 C CA . LYS A 1 87 ? -14.800 -2.686 6.289 1.00 86.69 87 LYS A CA 1
ATOM 674 C C . LYS A 1 87 ? -15.060 -4.170 6.504 1.00 86.69 87 LYS A C 1
ATOM 676 O O . LYS A 1 87 ? -14.129 -4.963 6.565 1.00 86.69 87 LYS A O 1
ATOM 681 N N . SER A 1 88 ? -16.327 -4.569 6.459 1.00 87.00 88 SER A N 1
ATOM 682 C CA . SER A 1 88 ? -16.733 -5.982 6.481 1.00 87.00 88 SER A CA 1
ATOM 683 C C . SER A 1 88 ? -16.264 -6.795 5.258 1.00 87.00 88 SER A C 1
ATOM 685 O O . SER A 1 88 ? -16.247 -8.029 5.294 1.00 87.00 88 SER A O 1
ATOM 687 N N . SER A 1 89 ? -15.909 -6.123 4.156 1.00 81.00 89 SER A N 1
ATOM 688 C CA . SER A 1 89 ? -15.344 -6.744 2.952 1.00 81.00 89 SER A CA 1
ATOM 689 C C . SER A 1 89 ? -13.881 -7.153 3.117 1.00 81.00 89 SER A C 1
ATOM 691 O O . SER A 1 89 ? -13.410 -8.018 2.379 1.00 81.00 89 SER A O 1
ATOM 693 N N . ASP A 1 90 ? -13.170 -6.538 4.064 1.00 79.12 90 ASP A N 1
ATOM 694 C CA . ASP A 1 90 ? -11.720 -6.629 4.170 1.00 79.12 90 ASP A CA 1
ATOM 695 C C . ASP A 1 90 ? -11.353 -7.584 5.310 1.00 79.12 90 ASP A C 1
ATOM 697 O O . ASP A 1 90 ? -11.424 -7.247 6.487 1.00 79.12 90 ASP A O 1
ATOM 701 N N . ASP A 1 91 ? -10.922 -8.796 4.971 1.00 77.25 91 ASP A N 1
ATOM 702 C CA . ASP A 1 91 ? -10.609 -9.828 5.974 1.00 77.25 91 ASP A CA 1
ATOM 703 C C . ASP A 1 91 ? -9.264 -9.640 6.677 1.00 77.25 91 ASP A C 1
ATOM 705 O O . ASP A 1 91 ? -8.884 -10.450 7.519 1.00 77.25 91 ASP A O 1
ATOM 709 N N . ARG A 1 92 ? -8.505 -8.607 6.321 1.00 77.25 92 ARG A N 1
ATOM 710 C CA . ARG A 1 92 ? -7.161 -8.359 6.843 1.00 77.25 92 ARG A CA 1
ATOM 711 C C . ARG A 1 92 ? -6.999 -6.883 7.142 1.00 77.25 92 ARG A C 1
ATOM 713 O O . ARG A 1 92 ? -7.562 -6.053 6.427 1.00 77.25 92 ARG A O 1
ATOM 720 N N . LEU A 1 93 ? -6.195 -6.569 8.151 1.00 71.75 93 LEU A N 1
ATOM 721 C CA . LEU A 1 93 ? -5.774 -5.199 8.393 1.00 71.75 93 LEU A CA 1
ATOM 722 C C . LEU A 1 93 ? -4.837 -4.789 7.266 1.00 71.75 93 LEU A C 1
ATOM 724 O O . LEU A 1 93 ? -3.932 -5.531 6.873 1.00 71.75 93 LEU A O 1
ATOM 728 N N . THR A 1 94 ? -5.049 -3.597 6.727 1.00 71.44 94 THR A N 1
ATOM 729 C CA . THR A 1 94 ? -4.049 -3.000 5.851 1.00 71.44 94 THR A CA 1
ATOM 730 C C . THR A 1 94 ? -2.881 -2.498 6.694 1.00 71.44 94 THR A C 1
ATOM 732 O O . THR A 1 94 ? -3.016 -2.175 7.874 1.00 71.44 94 THR A O 1
ATOM 735 N N . ILE A 1 95 ? -1.713 -2.351 6.074 1.00 64.31 95 ILE A N 1
ATOM 736 C CA . ILE A 1 95 ? -0.546 -1.770 6.752 1.00 64.31 95 ILE A CA 1
ATOM 737 C C . ILE A 1 95 ? -0.853 -0.343 7.249 1.00 64.31 95 ILE A C 1
ATOM 739 O O . ILE A 1 95 ? -0.347 0.096 8.282 1.00 64.31 95 ILE A O 1
ATOM 743 N N . PHE A 1 96 ? -1.728 0.372 6.540 1.00 69.44 96 PHE A N 1
ATOM 744 C CA . PHE A 1 96 ? -2.170 1.708 6.919 1.00 69.44 96 PHE A CA 1
ATOM 745 C C . PHE A 1 96 ? -3.138 1.701 8.100 1.00 69.44 96 PHE A C 1
ATOM 747 O O . PHE A 1 96 ? -3.044 2.598 8.927 1.00 69.44 96 PHE A O 1
ATOM 754 N N . ASP A 1 97 ? -4.002 0.693 8.235 1.00 73.94 97 ASP A N 1
ATOM 755 C CA . ASP A 1 97 ? -4.856 0.524 9.421 1.00 73.94 97 ASP A CA 1
ATOM 756 C C . ASP A 1 97 ? -4.004 0.427 10.691 1.00 73.94 97 ASP A C 1
ATOM 758 O O . ASP A 1 97 ? -4.175 1.204 11.633 1.00 73.94 97 ASP A O 1
ATOM 762 N N . SER A 1 98 ? -3.005 -0.457 10.655 1.00 75.81 98 SER A N 1
ATOM 763 C CA . SER A 1 98 ? -1.998 -0.623 11.702 1.00 75.81 98 SER A CA 1
ATOM 764 C C . SER A 1 98 ? -1.238 0.667 12.005 1.00 75.81 98 SER A C 1
ATOM 766 O O . SER A 1 98 ? -1.142 1.073 13.164 1.00 75.81 98 SER A O 1
ATOM 768 N N . ALA A 1 99 ? -0.726 1.339 10.969 1.00 73.50 99 ALA A N 1
ATOM 769 C CA . ALA A 1 99 ? 0.023 2.577 11.140 1.00 73.50 99 ALA A CA 1
ATOM 770 C C . ALA A 1 99 ? -0.836 3.717 11.690 1.00 73.50 99 ALA A C 1
ATOM 772 O O . ALA A 1 99 ? -0.351 4.503 12.503 1.00 73.50 99 ALA A O 1
ATOM 773 N N . TYR A 1 100 ? -2.106 3.807 11.292 1.00 75.81 100 TYR A N 1
ATOM 774 C CA . TYR A 1 100 ? -3.014 4.813 11.829 1.00 75.81 100 TYR A CA 1
ATOM 775 C C . TYR A 1 100 ? -3.356 4.578 13.272 1.00 75.81 100 TYR A C 1
ATOM 777 O O . TYR A 1 100 ? -3.318 5.522 14.058 1.00 75.81 100 TYR A O 1
ATOM 785 N N . ALA A 1 101 ? -3.647 3.336 13.628 1.00 79.12 101 ALA A N 1
ATOM 786 C CA . ALA A 1 101 ? -3.885 2.998 15.009 1.00 79.12 101 ALA A CA 1
ATOM 787 C C . ALA A 1 101 ? -2.647 3.317 15.877 1.00 79.12 101 ALA A C 1
ATOM 789 O O . ALA A 1 101 ? -2.820 3.882 16.956 1.00 79.12 101 ALA A O 1
ATOM 790 N N . ASP A 1 102 ? -1.416 3.074 15.398 1.00 79.75 102 ASP A N 1
ATOM 791 C CA . ASP A 1 102 ? -0.180 3.406 16.137 1.00 79.75 102 ASP A CA 1
ATOM 792 C C . ASP A 1 102 ? 0.059 4.934 16.220 1.00 79.75 102 ASP A C 1
A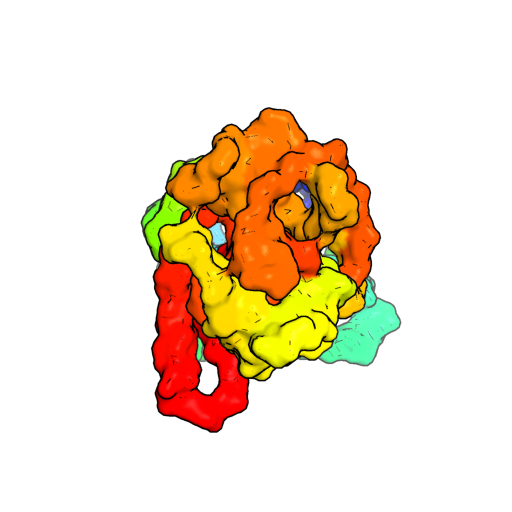TOM 794 O O . ASP A 1 102 ? 0.405 5.459 17.278 1.00 79.75 102 ASP A O 1
ATOM 798 N N . ILE A 1 103 ? -0.221 5.699 15.153 1.00 78.94 103 ILE A N 1
ATOM 799 C CA . ILE A 1 103 ? -0.169 7.179 15.171 1.00 78.94 103 ILE A CA 1
ATOM 800 C C . ILE A 1 103 ? -1.160 7.758 16.188 1.00 78.94 103 ILE A C 1
ATOM 802 O O . ILE A 1 103 ? -0.797 8.629 16.983 1.00 78.94 103 ILE A O 1
ATOM 806 N N . VAL A 1 104 ? -2.409 7.283 16.167 1.00 78.19 104 VAL A N 1
ATOM 807 C CA . VAL A 1 104 ? -3.448 7.721 17.107 1.00 78.19 104 VAL A CA 1
ATOM 808 C C . VAL A 1 104 ? -3.039 7.336 18.524 1.00 78.19 104 VAL A C 1
ATOM 810 O O . VAL A 1 104 ? -3.071 8.200 19.393 1.00 78.19 104 VAL A O 1
ATOM 813 N N . LYS A 1 105 ? -2.543 6.109 18.742 1.00 79.44 105 LYS A N 1
ATOM 814 C CA . LYS A 1 105 ? -2.046 5.631 20.042 1.00 79.44 105 LYS A CA 1
ATOM 815 C C . LYS A 1 105 ? -1.017 6.576 20.667 1.00 79.44 105 LYS A C 1
ATOM 817 O O . LYS A 1 105 ? -1.080 6.821 21.868 1.00 79.44 105 LYS A O 1
ATOM 822 N N . GLN A 1 106 ? -0.095 7.146 19.886 1.00 78.81 106 GLN A N 1
ATOM 823 C CA . GLN A 1 106 ? 0.905 8.083 20.426 1.00 78.81 106 GLN A CA 1
ATOM 824 C C . GLN A 1 106 ? 0.313 9.376 21.003 1.00 78.81 106 GLN A C 1
ATOM 826 O O . GLN A 1 106 ? 0.986 10.077 21.758 1.00 78.81 106 GLN A O 1
ATOM 831 N N . SER A 1 107 ? -0.941 9.685 20.679 1.00 77.44 107 SER A N 1
ATOM 832 C CA . SER A 1 107 ? -1.628 10.893 21.137 1.00 77.44 107 SER A CA 1
ATOM 833 C C . SER A 1 107 ? -2.353 10.710 22.483 1.00 77.44 107 SER A C 1
ATOM 835 O O . SER A 1 107 ? -3.022 11.635 22.941 1.00 77.44 107 SER A O 1
ATOM 837 N N . PHE A 1 108 ? -2.209 9.552 23.140 1.00 76.38 108 PHE A N 1
ATOM 838 C CA . PHE A 1 108 ? -2.850 9.216 24.421 1.00 76.38 108 PHE A CA 1
ATOM 839 C C . PHE A 1 108 ? -1.829 8.649 25.436 1.00 76.38 108 PHE A C 1
ATOM 841 O O . PHE A 1 108 ? -0.665 8.404 25.099 1.00 76.38 108 PHE A O 1
ATOM 848 N N . GLU A 1 109 ? -2.201 8.504 26.716 1.00 68.25 109 GLU A N 1
ATOM 849 C CA . GLU A 1 109 ? -1.340 7.838 27.716 1.00 68.25 109 GLU A CA 1
ATOM 850 C C . GLU A 1 109 ? -1.377 6.301 27.585 1.00 68.25 109 GLU A C 1
ATOM 852 O O . GLU A 1 109 ? -2.457 5.738 27.413 1.00 68.25 109 GLU A O 1
ATOM 857 N N . PRO A 1 110 ? -0.233 5.595 27.711 1.00 59.97 110 PRO A N 1
ATOM 858 C CA . PRO A 1 110 ? -0.145 4.155 27.434 1.00 59.97 110 PRO A CA 1
ATOM 859 C C . PRO A 1 110 ? -0.983 3.216 28.318 1.00 59.97 110 PRO A C 1
ATOM 861 O O . PRO A 1 110 ? -1.285 2.117 27.867 1.00 59.97 110 PRO A O 1
ATOM 864 N N . HIS A 1 111 ? -1.315 3.600 29.555 1.00 57.75 111 HIS A N 1
ATOM 865 C CA . HIS A 1 111 ? -1.836 2.691 30.594 1.00 57.75 111 HIS A CA 1
ATOM 866 C C . HIS A 1 111 ? -3.368 2.609 30.672 1.00 57.75 111 HIS A C 1
ATOM 868 O O . HIS A 1 111 ? -3.899 1.917 31.528 1.00 57.75 111 HIS A O 1
ATOM 874 N N . GLU A 1 112 ? -4.082 3.304 29.787 1.00 61.94 112 GLU A N 1
ATOM 875 C CA . GLU A 1 112 ? -5.539 3.470 29.898 1.00 61.94 112 GLU A CA 1
ATOM 876 C C . GLU A 1 112 ? -6.253 3.487 28.531 1.00 61.94 112 GLU A C 1
ATOM 878 O O . GLU A 1 112 ? -7.449 3.725 28.412 1.00 61.94 112 GLU A O 1
ATOM 883 N N . TYR A 1 113 ? -5.520 3.247 27.448 1.00 68.06 113 TYR A N 1
ATOM 884 C CA . TYR A 1 113 ? -5.999 3.580 26.109 1.00 68.06 113 TYR A CA 1
ATOM 885 C C . TYR A 1 113 ? -6.888 2.498 25.473 1.00 68.06 113 TYR A C 1
ATOM 887 O O . TYR A 1 113 ? -7.817 2.816 24.737 1.00 68.06 113 TYR A O 1
ATOM 895 N N . SER A 1 114 ? -6.637 1.219 25.740 1.00 72.94 114 SER A N 1
ATOM 896 C CA . SER A 1 114 ? -7.280 0.109 25.026 1.00 72.94 114 SER A CA 1
ATOM 897 C C . SER A 1 114 ? -8.724 -0.173 25.440 1.00 72.94 114 SER A C 1
ATOM 899 O O . SER A 1 114 ? -9.517 -0.576 24.588 1.00 72.94 114 SER A O 1
ATOM 901 N N . SER A 1 115 ? -9.087 0.086 26.699 1.00 77.44 115 SER A N 1
ATOM 902 C CA . SER A 1 115 ? -10.453 -0.063 27.226 1.00 77.44 115 SER A CA 1
ATOM 903 C C . SER A 1 115 ? -11.456 0.876 26.556 1.00 77.44 115 SER A C 1
ATOM 905 O O . SER A 1 115 ? -12.635 0.550 26.461 1.00 77.44 115 SER A O 1
ATOM 907 N N . ARG A 1 116 ? -10.979 2.014 26.037 1.00 81.38 116 ARG A N 1
ATOM 908 C CA . ARG A 1 116 ? -11.788 3.059 25.391 1.00 81.38 116 ARG A CA 1
ATOM 909 C C . ARG A 1 116 ? -11.835 2.938 23.866 1.00 81.38 116 ARG A C 1
ATOM 911 O O . ARG A 1 116 ? -12.480 3.758 23.207 1.00 81.38 116 ARG A O 1
ATOM 918 N N . ILE A 1 117 ? -11.150 1.950 23.284 1.00 84.75 117 ILE A N 1
ATOM 919 C CA . ILE A 1 117 ? -11.158 1.711 21.837 1.00 84.75 117 ILE A CA 1
ATOM 920 C C . ILE A 1 117 ? -12.136 0.592 21.505 1.00 84.75 117 ILE A C 1
ATOM 922 O O . ILE A 1 117 ? -12.140 -0.462 22.136 1.00 84.75 117 ILE A O 1
ATOM 926 N N . ALA A 1 118 ? -12.908 0.796 20.445 1.00 90.00 118 ALA A N 1
ATOM 927 C CA . ALA A 1 118 ? -13.670 -0.255 19.797 1.00 90.00 118 ALA A CA 1
ATOM 928 C C . ALA A 1 118 ? -13.309 -0.347 18.316 1.00 90.00 118 ALA A C 1
ATOM 930 O O . ALA A 1 118 ? -13.089 0.660 17.639 1.00 90.00 118 ALA A O 1
ATOM 931 N N . MET A 1 119 ? -13.287 -1.572 17.805 1.00 91.31 119 MET A N 1
ATOM 932 C CA . MET A 1 119 ? -13.190 -1.839 16.380 1.00 91.31 119 MET A CA 1
ATOM 933 C C . MET A 1 119 ? -14.595 -1.835 15.772 1.00 91.31 119 MET A C 1
ATOM 935 O O . MET A 1 119 ? -15.400 -2.717 16.044 1.00 91.31 119 MET A O 1
ATOM 939 N N . GLY A 1 120 ? -14.910 -0.828 14.966 1.00 92.12 120 GLY A N 1
ATOM 940 C CA . GLY A 1 120 ? -16.187 -0.702 14.270 1.00 92.12 120 GLY A CA 1
ATOM 941 C C . GLY A 1 120 ? -16.131 -1.317 12.878 1.00 92.12 120 GLY A C 1
ATOM 942 O O . GLY A 1 120 ? -15.517 -0.748 11.978 1.00 92.12 120 GLY A O 1
ATOM 943 N N . ILE A 1 121 ? -16.805 -2.445 12.680 1.00 91.69 121 ILE A N 1
ATOM 944 C CA . ILE A 1 121 ? -16.991 -3.066 11.371 1.00 91.69 121 ILE A CA 1
ATOM 945 C C . ILE A 1 121 ? -18.142 -2.370 10.650 1.00 91.69 121 ILE A C 1
ATOM 947 O O . ILE A 1 121 ? -19.272 -2.389 11.126 1.00 91.69 121 ILE A O 1
ATOM 951 N N . THR A 1 122 ? -17.870 -1.762 9.502 1.00 88.69 122 THR A N 1
ATOM 952 C CA . THR A 1 122 ? -18.860 -1.049 8.679 1.00 88.69 122 THR A CA 1
ATOM 953 C C . THR A 1 122 ? -19.282 -1.880 7.466 1.00 88.69 122 THR A C 1
ATOM 955 O O . THR A 1 122 ? -18.653 -2.890 7.142 1.00 88.69 122 THR A O 1
ATOM 958 N N . PHE A 1 123 ? -20.349 -1.461 6.773 1.00 84.81 123 PHE A N 1
ATOM 959 C CA . PHE A 1 123 ? -20.938 -2.185 5.632 1.00 84.81 123 PHE A CA 1
ATOM 960 C C . PHE A 1 123 ? -21.389 -3.611 5.991 1.00 84.81 123 PHE A C 1
ATOM 962 O O . PHE A 1 123 ? -21.239 -4.549 5.205 1.00 84.81 123 PHE A O 1
ATOM 969 N N . TRP A 1 124 ? -21.910 -3.820 7.202 1.00 85.88 124 TRP A N 1
ATOM 970 C CA . TRP A 1 124 ? -22.250 -5.161 7.683 1.00 85.88 124 TRP A CA 1
ATOM 971 C C . TRP A 1 124 ? -23.461 -5.801 6.975 1.00 85.88 124 TRP A C 1
ATOM 973 O O . TRP A 1 124 ? -23.608 -7.025 6.978 1.00 85.88 124 TRP A O 1
ATOM 983 N N . ASN A 1 125 ? -24.268 -4.996 6.278 1.00 79.38 125 ASN A N 1
ATOM 984 C CA . ASN A 1 125 ? -25.484 -5.400 5.559 1.00 79.38 125 ASN A CA 1
ATOM 985 C C . ASN A 1 125 ? -25.297 -6.614 4.635 1.00 79.38 125 ASN A C 1
ATOM 987 O O . ASN A 1 125 ? -26.207 -7.423 4.467 1.00 79.38 125 ASN A O 1
ATOM 991 N N . HIS A 1 126 ? -24.110 -6.764 4.034 1.00 71.81 126 HIS A N 1
ATOM 992 C CA . HIS A 1 126 ? -23.797 -7.854 3.103 1.00 71.81 126 HIS A CA 1
ATOM 993 C C . HIS A 1 126 ? -23.927 -9.254 3.717 1.00 71.81 126 HIS A C 1
ATOM 995 O O . HIS A 1 126 ? -24.062 -10.232 2.982 1.00 71.81 126 HIS A O 1
ATOM 1001 N N . TYR A 1 127 ? -23.884 -9.357 5.046 1.00 73.50 127 TYR A N 1
ATOM 1002 C CA . TYR A 1 127 ? -23.897 -10.624 5.772 1.00 73.50 127 TYR A CA 1
ATOM 1003 C C . TYR A 1 127 ? -25.208 -10.876 6.528 1.00 73.50 127 TYR A C 1
ATOM 1005 O O . TYR A 1 127 ? -25.318 -11.874 7.234 1.00 73.50 127 TYR A O 1
ATOM 1013 N N . GLU A 1 128 ? -26.223 -10.015 6.386 1.00 69.19 128 GLU A N 1
ATOM 1014 C CA . GLU A 1 128 ? -27.498 -10.170 7.106 1.00 69.19 128 GLU A CA 1
ATOM 1015 C C . GLU A 1 128 ? -28.286 -11.417 6.681 1.00 69.19 128 GLU A C 1
ATOM 1017 O O . GLU A 1 128 ? -28.924 -12.047 7.523 1.00 69.19 128 GLU A O 1
ATOM 1022 N N . ASN A 1 129 ? -28.196 -11.807 5.404 1.00 69.50 129 ASN A N 1
ATOM 1023 C CA . ASN A 1 129 ? -29.019 -12.869 4.812 1.00 69.50 129 ASN A CA 1
ATOM 1024 C C . ASN A 1 129 ? -28.329 -14.249 4.735 1.00 69.50 129 ASN A C 1
ATOM 1026 O O . ASN A 1 129 ? -28.939 -15.204 4.262 1.00 69.50 129 ASN A O 1
ATOM 1030 N N . ASP A 1 130 ? -27.074 -14.375 5.181 1.00 75.62 130 ASP A N 1
ATOM 1031 C CA . ASP A 1 130 ? -26.298 -15.627 5.142 1.00 75.62 130 ASP A CA 1
ATOM 1032 C C . ASP A 1 130 ? -25.779 -15.969 6.544 1.00 75.62 130 ASP A C 1
ATOM 1034 O O . ASP A 1 130 ? -24.691 -15.554 6.945 1.00 75.62 130 ASP A O 1
ATOM 1038 N N . SER A 1 131 ? -26.579 -16.719 7.309 1.00 71.44 131 SER A N 1
ATOM 1039 C CA . SER A 1 131 ? -26.314 -17.015 8.725 1.00 71.44 131 SER A CA 1
ATOM 1040 C C . SER A 1 131 ? -24.997 -17.760 8.956 1.00 71.44 131 SER A C 1
ATOM 1042 O O . SER A 1 131 ? -24.228 -17.387 9.840 1.00 71.44 131 SER A O 1
ATOM 1044 N N . LYS A 1 132 ? -24.679 -18.762 8.126 1.00 74.38 132 LYS A N 1
ATOM 1045 C CA . LYS A 1 132 ? -23.426 -19.526 8.250 1.00 74.38 132 LYS A CA 1
ATOM 1046 C C . LYS A 1 132 ? -22.204 -18.653 7.977 1.00 74.38 132 LYS A C 1
ATOM 1048 O O . LYS A 1 132 ? -21.206 -18.743 8.693 1.00 74.38 132 LYS A O 1
ATOM 1053 N N . ARG A 1 133 ? -22.268 -17.803 6.948 1.00 77.00 133 ARG A N 1
ATOM 1054 C CA . ARG A 1 133 ? -21.176 -16.875 6.631 1.00 77.00 133 ARG A CA 1
ATOM 1055 C C . ARG A 1 133 ? -21.057 -15.770 7.681 1.00 77.00 133 ARG A C 1
ATOM 1057 O O . ARG A 1 133 ? -19.938 -15.370 7.993 1.00 77.00 133 ARG A O 1
ATOM 1064 N N . LYS A 1 134 ? -22.177 -15.325 8.256 1.00 83.06 134 LYS A N 1
ATOM 1065 C CA . LYS A 1 134 ? -22.237 -14.321 9.325 1.00 83.06 134 LYS A CA 1
ATOM 1066 C C . LYS A 1 134 ? -21.493 -14.779 10.579 1.00 83.06 134 LYS A C 1
ATOM 1068 O O . LYS A 1 134 ? -20.601 -14.061 11.016 1.00 83.06 134 LYS A O 1
ATOM 1073 N N . ASP A 1 135 ? -21.773 -15.974 11.100 1.00 84.81 135 ASP A N 1
ATOM 1074 C CA . ASP A 1 135 ? -21.125 -16.475 12.326 1.00 84.81 135 ASP A CA 1
ATOM 1075 C C . ASP A 1 135 ? -19.608 -16.619 12.155 1.00 84.81 135 ASP A C 1
ATOM 1077 O O . ASP A 1 135 ? -18.825 -16.176 12.999 1.00 84.81 135 ASP A O 1
ATOM 1081 N N . SER A 1 136 ? -19.176 -17.163 11.012 1.00 85.81 136 SER A N 1
ATOM 1082 C CA . SER A 1 136 ? -17.752 -17.273 10.687 1.00 85.81 136 SER A CA 1
ATOM 1083 C C . SER A 1 136 ? -17.068 -15.905 10.604 1.00 85.81 136 SER A C 1
ATOM 1085 O O . SER A 1 136 ? -15.925 -15.775 11.044 1.00 85.81 136 SER A O 1
ATOM 1087 N N . LYS A 1 137 ? -17.736 -14.891 10.038 1.00 88.88 137 LYS A N 1
ATOM 1088 C CA . LYS A 1 137 ? -17.193 -13.530 9.928 1.00 88.88 137 LYS A CA 1
ATOM 1089 C C . LYS A 1 137 ? -17.157 -12.821 11.274 1.00 88.88 137 LYS A C 1
ATOM 1091 O O . LYS A 1 137 ? -16.153 -12.186 11.573 1.00 88.88 137 LYS A O 1
ATOM 1096 N N . ILE A 1 138 ? -18.202 -12.953 12.093 1.00 90.12 138 ILE A N 1
ATOM 1097 C CA . ILE A 1 138 ? -18.211 -12.409 13.457 1.00 90.12 138 ILE A CA 1
ATOM 1098 C C . ILE A 1 138 ? -17.008 -12.953 14.215 1.00 90.12 138 ILE A C 1
ATOM 1100 O O . ILE A 1 138 ? -16.209 -12.159 14.703 1.00 90.12 138 ILE A O 1
ATOM 1104 N N . ASN A 1 139 ? -16.829 -14.280 14.221 1.00 90.44 139 ASN A N 1
ATOM 1105 C CA . ASN A 1 139 ? -15.707 -14.909 14.906 1.00 90.44 139 ASN A CA 1
ATOM 1106 C C . ASN A 1 139 ? -14.368 -14.333 14.423 1.00 90.44 139 ASN A C 1
ATOM 1108 O O . ASN A 1 139 ? -13.585 -13.863 15.244 1.00 90.44 139 ASN A O 1
ATOM 1112 N N . HIS A 1 140 ? -14.154 -14.268 13.104 1.00 91.19 140 HIS A N 1
ATOM 1113 C CA . HIS A 1 140 ? -12.949 -13.688 12.499 1.00 91.19 140 HIS A CA 1
ATOM 1114 C C . HIS A 1 140 ? -12.663 -12.251 12.968 1.00 91.19 140 HIS A C 1
ATOM 1116 O O . HIS A 1 140 ? -11.547 -11.947 13.387 1.00 91.19 140 HIS A O 1
ATOM 1122 N N . PHE A 1 141 ? -13.669 -11.370 12.952 1.00 92.00 141 PHE A N 1
ATOM 1123 C CA . PHE A 1 141 ? -13.510 -9.964 13.344 1.00 92.00 141 PHE A CA 1
ATOM 1124 C C . PHE A 1 141 ? -13.367 -9.758 14.859 1.00 92.00 141 PHE A C 1
ATOM 1126 O O . PHE A 1 141 ? -12.724 -8.800 15.283 1.00 92.00 141 PHE A O 1
ATOM 1133 N N . THR A 1 142 ? -13.949 -10.635 15.679 1.00 92.56 142 THR A N 1
ATOM 1134 C CA . THR A 1 142 ? -13.840 -10.570 17.150 1.00 92.56 142 THR A CA 1
ATOM 1135 C C . THR A 1 142 ? -12.600 -11.262 17.710 1.00 92.56 142 THR A C 1
ATOM 1137 O O . THR A 1 142 ? -12.255 -11.028 18.864 1.00 92.56 142 THR A O 1
ATOM 1140 N N . THR A 1 143 ? -11.938 -12.119 16.924 1.00 91.25 143 THR A N 1
ATOM 1141 C CA . THR A 1 143 ? -10.780 -12.909 17.372 1.00 91.25 143 THR A CA 1
ATOM 1142 C C . THR A 1 143 ? -9.560 -12.619 16.507 1.00 91.25 143 THR A C 1
ATOM 1144 O O . THR A 1 143 ? -8.785 -11.738 16.857 1.00 91.25 143 THR A O 1
ATOM 1147 N N . ASN A 1 144 ? -9.418 -13.283 15.359 1.00 90.69 144 ASN A N 1
ATOM 1148 C CA . ASN A 1 144 ? -8.251 -13.208 14.480 1.00 90.69 144 ASN A CA 1
ATOM 1149 C C . ASN A 1 144 ? -7.834 -11.768 14.152 1.00 90.69 144 ASN A C 1
ATOM 1151 O O . ASN A 1 144 ? -6.675 -11.400 14.341 1.00 90.69 144 ASN A O 1
ATOM 1155 N N . LEU A 1 145 ? -8.773 -10.948 13.667 1.00 88.75 145 LEU A N 1
ATOM 1156 C CA . LEU A 1 145 ? -8.449 -9.591 13.228 1.00 88.75 145 LEU A CA 1
ATOM 1157 C C . LEU A 1 145 ? -8.191 -8.645 14.407 1.00 88.75 145 LEU A C 1
ATOM 1159 O O . LEU A 1 145 ? -7.318 -7.780 14.337 1.00 88.75 145 LEU A O 1
ATOM 1163 N N . LEU A 1 146 ? -8.925 -8.832 15.506 1.00 91.12 146 LEU A N 1
ATOM 1164 C CA . LEU A 1 146 ? -8.755 -8.040 16.720 1.00 91.12 146 LEU A CA 1
ATOM 1165 C C . LEU A 1 146 ? -7.425 -8.363 17.421 1.00 91.12 146 LEU A C 1
ATOM 1167 O O . LEU A 1 146 ? -6.750 -7.462 17.917 1.00 91.12 146 LEU A O 1
ATOM 1171 N N . GLU A 1 147 ? -7.010 -9.631 17.422 1.00 90.31 147 GLU A N 1
ATOM 1172 C CA . GLU A 1 147 ? -5.701 -10.074 17.910 1.00 90.31 147 GLU A CA 1
ATOM 1173 C C . GLU A 1 147 ? -4.570 -9.470 17.067 1.00 90.31 147 GLU A C 1
ATOM 1175 O O . GLU A 1 147 ? -3.595 -8.952 17.617 1.00 90.31 147 GLU A O 1
ATOM 1180 N N . GLU A 1 148 ? -4.722 -9.453 15.739 1.00 86.94 148 GLU A N 1
ATOM 1181 C CA . GLU A 1 148 ? -3.765 -8.811 14.836 1.00 86.94 148 GLU A CA 1
ATOM 1182 C C . GLU A 1 148 ? -3.650 -7.301 15.108 1.00 86.94 148 GLU A C 1
ATOM 1184 O O . GLU A 1 148 ? -2.535 -6.774 15.187 1.00 86.94 148 GLU A O 1
ATOM 1189 N N . LEU A 1 149 ? -4.776 -6.614 15.340 1.00 86.62 149 LEU A N 1
ATOM 1190 C CA . LEU A 1 149 ? -4.795 -5.190 15.685 1.00 86.62 149 LEU A CA 1
ATOM 1191 C C . LEU A 1 149 ? -4.076 -4.932 17.013 1.00 86.62 149 LEU A C 1
ATOM 1193 O O . LEU A 1 149 ? -3.193 -4.075 17.087 1.00 86.62 149 LEU A O 1
ATOM 1197 N N . ASN A 1 150 ? -4.413 -5.700 18.051 1.00 87.94 150 ASN A N 1
ATOM 1198 C CA . ASN A 1 150 ? -3.784 -5.604 19.366 1.00 87.94 150 ASN A CA 1
ATOM 1199 C C . ASN A 1 150 ? -2.270 -5.825 19.284 1.00 87.94 150 ASN A C 1
ATOM 1201 O O . ASN A 1 150 ? -1.492 -5.022 19.806 1.00 87.94 150 ASN A O 1
ATOM 1205 N N . LYS A 1 151 ? -1.835 -6.859 18.558 1.00 85.25 151 LYS A N 1
ATOM 1206 C CA . LYS A 1 151 ? -0.417 -7.149 18.329 1.00 85.25 151 LYS A CA 1
ATOM 1207 C C . LYS A 1 151 ? 0.281 -6.020 17.575 1.00 85.25 151 LYS A C 1
ATOM 1209 O O . LYS A 1 151 ? 1.375 -5.610 17.961 1.00 85.25 151 LYS A O 1
ATOM 1214 N N . SER A 1 152 ? -0.351 -5.485 16.531 1.00 77.69 152 SER A N 1
ATOM 1215 C CA . SER A 1 152 ? 0.175 -4.354 15.762 1.00 77.69 152 SER A CA 1
ATOM 1216 C C . SER A 1 152 ? 0.370 -3.112 16.631 1.00 77.69 152 SER A C 1
ATOM 1218 O O . SER A 1 152 ? 1.351 -2.384 16.467 1.00 77.69 152 SER A O 1
ATOM 1220 N N . LEU A 1 153 ? -0.544 -2.890 17.574 1.00 78.38 153 LEU A N 1
ATOM 1221 C CA . LEU A 1 153 ? -0.486 -1.791 18.530 1.00 78.38 153 LEU A CA 1
ATOM 1222 C C . LEU A 1 153 ? 0.434 -2.077 19.718 1.00 78.38 153 LEU A C 1
ATOM 1224 O O . LEU A 1 153 ? 0.655 -1.186 20.533 1.00 78.38 153 LEU A O 1
ATOM 1228 N N . GLY A 1 154 ? 1.001 -3.279 19.838 1.00 78.50 154 GLY A N 1
ATOM 1229 C CA . GLY A 1 154 ? 1.840 -3.673 20.971 1.00 78.50 154 GLY A CA 1
ATOM 1230 C C . GLY A 1 154 ? 1.070 -3.838 22.285 1.00 78.50 154 GLY A C 1
ATOM 1231 O O . GLY A 1 154 ? 1.659 -3.689 23.354 1.00 78.50 154 GLY A O 1
ATOM 1232 N N . PHE A 1 155 ? -0.232 -4.120 22.220 1.00 82.31 155 PHE A N 1
ATOM 1233 C CA . PHE A 1 155 ? -1.061 -4.489 23.368 1.00 82.31 155 PHE A CA 1
ATOM 1234 C C . PHE A 1 155 ? -0.892 -5.978 23.681 1.00 82.31 155 PHE A C 1
ATOM 1236 O O . PHE A 1 155 ? -1.731 -6.819 23.360 1.00 82.31 155 PHE A O 1
ATOM 1243 N N . ASN A 1 156 ? 0.258 -6.307 24.269 1.00 75.62 156 ASN A N 1
ATOM 1244 C CA . ASN A 1 156 ? 0.649 -7.693 24.534 1.00 75.62 156 ASN A CA 1
ATOM 1245 C C . ASN A 1 156 ? 0.031 -8.256 25.824 1.00 75.62 156 ASN A C 1
ATOM 1247 O O . ASN A 1 156 ? -0.120 -9.466 25.953 1.00 75.62 156 ASN A O 1
ATOM 1251 N N . GLU A 1 157 ? -0.313 -7.394 26.778 1.00 77.38 157 GLU A N 1
ATOM 1252 C CA . GLU A 1 157 ? -0.904 -7.791 28.058 1.00 77.38 157 GLU A CA 1
ATOM 1253 C C . GLU A 1 157 ? -2.431 -7.822 27.952 1.00 77.38 157 GLU A C 1
ATOM 1255 O O . GLU A 1 157 ? -3.032 -6.882 27.436 1.00 77.38 157 GLU A O 1
ATOM 1260 N N . ALA A 1 158 ? -3.071 -8.878 28.466 1.00 72.81 158 ALA A N 1
ATOM 1261 C CA . ALA A 1 158 ? -4.518 -9.106 28.329 1.00 72.81 158 ALA A CA 1
ATOM 1262 C C . ALA A 1 158 ? -5.394 -7.998 28.953 1.00 72.81 158 ALA A C 1
ATOM 1264 O O . ALA A 1 158 ? -6.536 -7.772 28.538 1.00 72.81 158 ALA A O 1
ATOM 1265 N N . GLU A 1 159 ? -4.874 -7.295 29.955 1.00 72.50 159 GLU A N 1
ATOM 1266 C CA . GLU A 1 159 ? -5.534 -6.143 30.579 1.00 72.50 159 GLU A CA 1
ATOM 1267 C C . GLU A 1 159 ? -5.525 -4.920 29.654 1.00 72.50 159 GLU A C 1
ATOM 1269 O O . GLU A 1 159 ? -6.479 -4.152 29.644 1.00 72.50 159 GLU A O 1
ATOM 1274 N N . ASN A 1 160 ? -4.514 -4.827 28.786 1.00 76.38 160 ASN A N 1
ATOM 1275 C CA . ASN A 1 160 ? -4.248 -3.700 27.904 1.00 76.38 160 ASN A CA 1
ATOM 1276 C C . ASN A 1 160 ? -4.732 -3.921 26.461 1.00 76.38 160 ASN A C 1
ATOM 1278 O O . ASN A 1 160 ? -4.350 -3.149 25.585 1.00 76.38 160 ASN A O 1
ATOM 1282 N N . GLN A 1 161 ? -5.574 -4.923 26.196 1.00 83.62 161 GLN A N 1
ATOM 1283 C CA . GLN A 1 161 ? -6.098 -5.226 24.858 1.00 83.62 161 GLN A CA 1
ATOM 1284 C C . GLN A 1 161 ? -7.451 -4.573 24.570 1.00 83.62 161 GLN A C 1
ATOM 1286 O O . GLN A 1 161 ? -8.318 -4.481 25.437 1.00 83.62 161 GLN A O 1
ATOM 1291 N N . ILE A 1 162 ? -7.648 -4.195 23.306 1.00 87.31 162 ILE A N 1
ATOM 1292 C CA . ILE A 1 162 ? -8.951 -3.862 22.732 1.00 87.31 162 ILE A CA 1
ATOM 1293 C C . ILE A 1 162 ? -9.800 -5.133 22.758 1.00 87.31 162 ILE A C 1
ATOM 1295 O O . ILE A 1 162 ? -9.389 -6.161 22.216 1.00 87.31 162 ILE A O 1
ATOM 1299 N N . LYS A 1 163 ? -10.980 -5.055 23.377 1.00 86.06 163 LYS A N 1
ATOM 1300 C CA . LYS A 1 163 ? -11.893 -6.200 23.572 1.00 86.06 163 LYS A CA 1
ATOM 1301 C C . LYS A 1 163 ? -13.225 -6.051 22.846 1.00 86.06 163 LYS A C 1
ATOM 1303 O O . LYS A 1 163 ? -14.003 -6.999 22.794 1.00 86.06 163 LYS A O 1
ATOM 1308 N N . MET A 1 164 ? -13.515 -4.860 22.326 1.00 89.56 164 MET A N 1
ATOM 1309 C CA . MET A 1 164 ? -14.816 -4.541 21.755 1.00 89.56 164 MET A CA 1
ATOM 1310 C C . MET A 1 164 ? -14.746 -4.468 20.231 1.00 89.56 164 MET A C 1
ATOM 1312 O O . MET A 1 164 ? -14.019 -3.646 19.673 1.00 89.56 164 MET A O 1
ATOM 1316 N N . THR A 1 165 ? -15.576 -5.282 19.581 1.00 92.00 165 THR A N 1
ATOM 1317 C CA . THR A 1 165 ? -15.895 -5.169 18.156 1.00 92.00 165 THR A CA 1
ATOM 1318 C C . THR A 1 165 ? -17.380 -4.847 18.016 1.00 92.00 165 THR A C 1
ATOM 1320 O O . THR A 1 165 ? -18.218 -5.485 18.655 1.00 92.00 165 THR A O 1
ATOM 1323 N N . LEU A 1 166 ? -17.692 -3.851 17.194 1.00 91.12 166 LEU A N 1
ATOM 1324 C CA . LEU A 1 166 ? -19.039 -3.358 16.918 1.00 91.12 166 LEU A CA 1
ATOM 1325 C C . LEU A 1 166 ? -19.369 -3.604 15.447 1.00 91.12 166 LEU A C 1
ATOM 1327 O O . LEU A 1 166 ? -18.489 -3.473 14.598 1.00 91.12 166 LEU A O 1
ATOM 1331 N N . PHE A 1 167 ? -20.616 -3.944 15.130 1.00 89.12 167 PHE A N 1
ATOM 1332 C CA . PHE A 1 167 ? -21.029 -4.311 13.768 1.00 89.12 167 PHE A CA 1
ATOM 1333 C C . PHE A 1 167 ? -22.112 -3.379 13.230 1.00 89.12 167 PHE A C 1
ATOM 1335 O O . PHE A 1 167 ? -23.301 -3.572 13.471 1.00 89.12 167 PHE A O 1
ATOM 1342 N N . PHE A 1 168 ? -21.699 -2.374 12.466 1.00 85.75 168 PHE A N 1
ATOM 1343 C CA . PHE A 1 168 ? -22.568 -1.307 11.997 1.00 85.75 168 PHE A CA 1
ATOM 1344 C C . PHE A 1 168 ? -23.189 -1.593 10.629 1.00 85.75 168 PHE A C 1
ATOM 1346 O O . PHE A 1 168 ? -22.514 -1.936 9.648 1.00 85.75 168 PHE A O 1
ATOM 1353 N N . THR A 1 169 ? -24.497 -1.372 10.581 1.00 77.88 169 THR A N 1
ATOM 1354 C CA . THR A 1 169 ? -25.362 -1.419 9.403 1.00 77.88 169 THR A CA 1
ATOM 1355 C C . THR A 1 169 ? -25.887 -0.015 9.110 1.00 77.88 169 THR A C 1
ATOM 1357 O O . THR A 1 169 ? -25.938 0.825 10.006 1.00 77.88 169 THR A O 1
ATOM 1360 N N . ASP A 1 170 ? -26.327 0.237 7.881 1.00 69.94 170 ASP A N 1
ATOM 1361 C CA . ASP A 1 170 ? -27.126 1.439 7.568 1.00 69.94 170 ASP A CA 1
ATOM 1362 C C . ASP A 1 170 ? -28.562 1.353 8.127 1.00 69.94 170 ASP A C 1
ATOM 1364 O O . ASP A 1 170 ? -29.278 2.349 8.175 1.00 69.94 170 ASP A O 1
ATOM 1368 N N . ARG A 1 171 ? -28.988 0.173 8.596 1.00 67.06 171 ARG A N 1
ATOM 1369 C CA . ARG A 1 171 ? -30.277 -0.031 9.264 1.00 67.06 171 ARG A CA 1
ATOM 1370 C C . ARG A 1 171 ? -30.261 0.464 10.711 1.00 67.06 171 ARG A C 1
ATOM 1372 O O . ARG A 1 171 ? -29.481 -0.028 11.530 1.00 67.06 171 ARG A O 1
ATOM 1379 N N . ASN A 1 172 ? -31.202 1.351 11.039 1.00 64.44 172 ASN A N 1
ATOM 1380 C CA . ASN A 1 172 ? -31.310 1.988 12.355 1.00 64.44 172 ASN A CA 1
ATOM 1381 C C . ASN A 1 172 ? -31.474 1.000 13.526 1.00 64.44 172 ASN A C 1
ATOM 1383 O O . ASN A 1 172 ? -30.789 1.152 14.529 1.00 64.44 172 ASN A O 1
ATOM 1387 N N . GLU A 1 173 ? -32.319 -0.031 13.433 1.00 68.44 173 GLU A N 1
ATOM 1388 C CA . GLU A 1 173 ? -32.594 -0.923 14.580 1.00 68.44 173 GLU A CA 1
ATOM 1389 C C . GLU A 1 173 ? -31.360 -1.703 15.060 1.00 68.44 173 GLU A C 1
ATOM 1391 O O . GLU A 1 173 ? -31.085 -1.782 16.258 1.00 68.44 173 GLU A O 1
ATOM 1396 N N . GLN A 1 174 ? -30.580 -2.259 14.132 1.00 67.44 174 GLN A N 1
ATOM 1397 C CA . GLN A 1 174 ? -29.388 -3.027 14.488 1.00 67.44 174 GLN A CA 1
ATOM 1398 C C . GLN A 1 174 ? -28.244 -2.105 14.926 1.00 67.44 174 GLN A C 1
ATOM 1400 O O . GLN A 1 174 ? -27.542 -2.416 15.890 1.00 67.44 174 GLN A O 1
ATOM 1405 N N . CYS A 1 175 ? -28.135 -0.925 14.312 1.00 72.44 175 CYS A N 1
ATOM 1406 C CA . CYS A 1 175 ? -27.269 0.153 14.779 1.00 72.44 175 CYS A CA 1
ATOM 1407 C C . CYS A 1 175 ? -27.556 0.527 16.252 1.00 72.44 175 CYS A C 1
ATOM 1409 O O . CYS A 1 175 ? -26.624 0.588 17.053 1.00 72.44 175 CYS A O 1
ATOM 1411 N N . GLN A 1 176 ? -28.826 0.663 16.656 1.00 73.88 176 GLN A N 1
ATOM 1412 C CA . GLN A 1 176 ? -29.206 0.959 18.048 1.00 73.88 176 GLN A CA 1
ATOM 1413 C C . GLN A 1 176 ? -28.726 -0.112 19.044 1.00 73.88 176 GLN A C 1
ATOM 1415 O O . GLN A 1 176 ? -28.275 0.216 20.142 1.00 73.88 176 GLN A O 1
ATOM 1420 N N . SER A 1 177 ? -28.744 -1.392 18.657 1.00 78.31 177 SER A N 1
ATOM 1421 C CA . SER A 1 177 ? -28.236 -2.475 19.515 1.00 78.31 177 SER A CA 1
ATOM 1422 C C . SER A 1 177 ? -26.717 -2.409 19.745 1.00 78.31 177 SER A C 1
ATOM 1424 O O . SER A 1 177 ? -26.233 -2.721 20.834 1.00 78.31 177 SER A O 1
ATOM 1426 N N . GLU A 1 178 ? -25.951 -1.961 18.745 1.00 83.38 178 GLU A N 1
ATOM 1427 C CA . GLU A 1 178 ? -24.507 -1.746 18.877 1.00 83.38 178 GLU A CA 1
ATOM 1428 C C . GLU A 1 178 ? -24.195 -0.455 19.643 1.00 83.38 178 GLU A C 1
ATOM 1430 O O . GLU A 1 178 ? -23.254 -0.430 20.436 1.00 83.38 178 GLU A O 1
ATOM 1435 N N . ILE A 1 179 ? -25.017 0.591 19.490 1.00 78.75 179 ILE A N 1
ATOM 1436 C CA . ILE A 1 179 ? -24.908 1.847 20.251 1.00 78.75 179 ILE A CA 1
ATOM 1437 C C . ILE A 1 179 ? -24.962 1.590 21.760 1.00 78.75 179 ILE A C 1
ATOM 1439 O O . ILE A 1 179 ? -24.162 2.150 22.509 1.00 78.75 179 ILE A O 1
ATOM 1443 N N . GLN A 1 180 ? -25.824 0.680 22.219 1.00 79.19 180 GLN A N 1
ATOM 1444 C CA . GLN A 1 180 ? -25.875 0.304 23.638 1.00 79.19 180 GLN A CA 1
ATOM 1445 C C . GLN A 1 180 ? -24.562 -0.310 24.145 1.00 79.19 180 GLN A C 1
ATOM 1447 O O . GLN A 1 180 ? -24.211 -0.156 25.313 1.00 79.19 180 GLN A O 1
ATOM 1452 N N . LYS A 1 181 ? -23.794 -0.992 23.286 1.00 84.69 181 LYS A N 1
ATOM 1453 C CA . LYS A 1 181 ? -22.478 -1.525 23.670 1.00 84.69 181 LYS A CA 1
ATOM 1454 C C . LYS A 1 181 ? -21.444 -0.411 23.813 1.00 84.69 181 LYS A C 1
ATOM 1456 O O . LYS A 1 181 ? -20.589 -0.517 24.688 1.00 84.69 181 LYS A O 1
ATOM 1461 N N . ILE A 1 182 ? -21.550 0.653 23.010 1.00 81.88 182 ILE A N 1
ATOM 1462 C CA . ILE A 1 182 ? -20.677 1.837 23.093 1.00 81.88 182 ILE A CA 1
ATOM 1463 C C . ILE A 1 182 ? -20.819 2.517 24.452 1.00 81.88 182 ILE A C 1
ATOM 1465 O O . ILE A 1 182 ? -19.818 2.986 24.984 1.00 81.88 182 ILE A O 1
ATOM 1469 N N . ALA A 1 183 ? -22.017 2.513 25.047 1.00 79.06 183 ALA A N 1
ATOM 1470 C CA . ALA A 1 183 ? -22.249 3.111 26.362 1.00 79.06 183 ALA A CA 1
ATOM 1471 C C . ALA A 1 183 ? -21.291 2.575 27.443 1.00 79.06 183 ALA A C 1
ATOM 1473 O O . ALA A 1 183 ? -20.844 3.336 28.296 1.00 79.06 183 ALA A O 1
ATOM 1474 N N . ARG A 1 184 ? -20.874 1.303 27.339 1.00 78.19 184 ARG A N 1
ATOM 1475 C CA . ARG A 1 184 ? -19.897 0.674 28.249 1.00 78.19 184 ARG A CA 1
ATOM 1476 C C . ARG A 1 184 ? -18.501 1.297 28.175 1.00 78.19 184 ARG A C 1
ATOM 1478 O O . ARG A 1 184 ? -17.728 1.166 29.113 1.00 78.19 184 ARG A O 1
ATOM 1485 N N . LEU A 1 185 ? -18.159 1.964 27.070 1.00 76.81 185 LEU A N 1
ATOM 1486 C CA . LEU A 1 185 ? -16.898 2.703 26.935 1.00 76.81 185 LEU A CA 1
ATOM 1487 C C . LEU A 1 185 ? -16.925 4.026 27.718 1.00 76.81 185 LEU A C 1
ATOM 1489 O O . LEU A 1 185 ? -15.881 4.639 27.913 1.00 76.81 185 LEU A O 1
ATOM 1493 N N . PHE A 1 186 ? -18.106 4.491 28.142 1.00 77.69 186 PHE A N 1
ATOM 1494 C CA . PHE A 1 186 ? -18.291 5.780 28.815 1.00 77.69 186 PHE A CA 1
ATOM 1495 C C . PHE A 1 186 ? -18.276 5.690 30.343 1.00 77.69 186 PHE A C 1
ATOM 1497 O O . PHE A 1 186 ? -18.409 6.720 31.006 1.00 77.69 186 PHE A O 1
ATOM 1504 N N . ASP A 1 187 ? -18.137 4.487 30.901 1.00 72.69 187 ASP A N 1
ATOM 1505 C CA . ASP A 1 187 ? -18.039 4.287 32.350 1.00 72.69 187 ASP A CA 1
ATOM 1506 C C . ASP A 1 187 ? -16.692 4.784 32.906 1.00 72.69 187 ASP A C 1
ATOM 1508 O O . ASP A 1 187 ? -16.578 5.133 34.081 1.00 72.69 187 ASP A O 1
ATOM 1512 N N . GLU A 1 188 ? -15.672 4.872 32.053 1.00 71.88 188 GLU A N 1
ATOM 1513 C CA . GLU A 1 188 ? -14.359 5.403 32.406 1.00 71.88 188 GLU A CA 1
ATOM 1514 C C . GLU A 1 188 ? -14.298 6.933 32.254 1.00 71.88 188 GLU A C 1
ATOM 1516 O O . GLU A 1 188 ? -14.906 7.525 31.360 1.00 71.88 188 GLU A O 1
ATOM 1521 N N . GLN A 1 189 ? -13.510 7.601 33.107 1.00 77.81 189 GLN A N 1
ATOM 1522 C CA . GLN A 1 189 ? -13.297 9.050 33.003 1.00 77.81 189 GLN A CA 1
ATOM 1523 C C . GLN A 1 189 ? -12.654 9.406 31.652 1.00 77.81 189 GLN A C 1
ATOM 1525 O O . GLN A 1 189 ? -11.738 8.706 31.214 1.00 77.81 189 GLN A O 1
ATOM 1530 N N . PRO A 1 190 ? -13.084 10.485 30.977 1.00 80.38 190 PRO A N 1
ATOM 1531 C CA . PRO A 1 190 ? -12.525 10.845 29.684 1.00 80.38 190 PRO A CA 1
ATOM 1532 C C . PRO A 1 190 ? -11.095 11.373 29.820 1.00 80.38 190 PRO A C 1
ATOM 1534 O O . PRO A 1 190 ? -10.753 12.061 30.784 1.00 80.38 190 PRO A O 1
ATOM 1537 N N . GLN A 1 191 ? -10.275 11.094 28.810 1.00 79.94 191 GLN A N 1
ATOM 1538 C CA . GLN A 1 191 ? -8.853 11.423 28.811 1.00 79.94 191 GLN A CA 1
ATOM 1539 C C . GLN A 1 191 ? -8.549 12.646 27.943 1.00 79.94 191 GLN A C 1
ATOM 1541 O O . GLN A 1 191 ? -9.100 12.787 26.848 1.00 79.94 191 GLN A O 1
ATOM 1546 N N . ASP A 1 192 ? -7.633 13.500 28.404 1.00 84.31 192 ASP A N 1
ATOM 1547 C CA . ASP A 1 192 ? -7.109 14.612 27.611 1.00 84.31 192 ASP A CA 1
ATOM 1548 C C . ASP A 1 192 ? -6.201 14.107 26.477 1.00 84.31 192 ASP A C 1
ATOM 1550 O O . ASP A 1 192 ? -5.258 13.343 26.701 1.00 84.31 192 ASP A O 1
ATOM 1554 N N . VAL A 1 193 ? -6.452 14.566 25.248 1.00 83.62 193 VAL A N 1
ATOM 1555 C CA . VAL A 1 193 ? -5.602 14.217 24.098 1.00 83.62 193 VAL A CA 1
ATOM 1556 C C . VAL A 1 193 ? -4.308 15.028 24.112 1.00 83.62 193 VAL A C 1
ATOM 1558 O O . VAL A 1 193 ? -4.325 16.264 24.192 1.00 83.62 193 VAL A O 1
ATOM 1561 N N . LYS A 1 194 ? -3.178 14.332 23.955 1.00 84.69 194 LYS A N 1
ATOM 1562 C CA . LYS A 1 194 ? -1.850 14.937 23.803 1.00 84.69 194 LYS A CA 1
ATOM 1563 C C . LYS A 1 194 ? -1.723 15.696 22.473 1.00 84.69 194 LYS A C 1
ATOM 1565 O O . LYS A 1 194 ? -2.509 15.483 21.547 1.00 84.69 194 LYS A O 1
ATOM 1570 N N . PRO A 1 195 ? -0.714 16.575 22.343 1.00 83.44 195 PRO A N 1
ATOM 1571 C CA . PRO A 1 195 ? -0.327 17.112 21.043 1.00 83.44 195 PRO A CA 1
ATOM 1572 C C . PRO A 1 195 ? -0.072 16.001 20.020 1.00 83.44 195 PRO A C 1
ATOM 1574 O O . PRO A 1 195 ? 0.329 14.893 20.385 1.00 83.44 195 PRO A O 1
ATOM 1577 N N . ALA A 1 196 ? -0.262 16.324 18.744 1.00 79.75 196 ALA A N 1
ATOM 1578 C CA . ALA A 1 196 ? 0.053 15.419 17.653 1.00 79.75 196 ALA A CA 1
ATOM 1579 C C . ALA A 1 196 ? 1.531 14.994 17.712 1.00 79.75 196 ALA A C 1
ATOM 1581 O O . ALA A 1 196 ? 2.419 15.777 18.070 1.00 79.75 196 ALA A O 1
ATOM 1582 N N . CYS A 1 197 ? 1.810 13.748 17.328 1.00 79.62 197 CYS A N 1
ATOM 1583 C CA . CYS A 1 197 ? 3.181 13.267 17.196 1.00 79.62 197 CYS A CA 1
ATOM 1584 C C . CYS A 1 197 ? 3.954 14.083 16.143 1.00 79.62 197 CYS A C 1
ATOM 1586 O O . CYS A 1 197 ? 3.381 14.648 15.203 1.00 79.62 197 CYS A O 1
ATOM 1588 N N . LYS A 1 198 ? 5.283 14.176 16.284 1.00 85.44 198 LYS A N 1
ATOM 1589 C CA . LYS A 1 198 ? 6.080 14.953 15.328 1.00 85.44 198 LYS A CA 1
ATOM 1590 C C . LYS A 1 198 ? 6.086 14.242 13.980 1.00 85.44 198 LYS A C 1
ATOM 1592 O O . LYS A 1 198 ? 6.027 13.020 13.895 1.00 85.44 198 LYS A O 1
ATOM 1597 N N . VAL A 1 199 ? 6.296 15.009 12.911 1.00 78.31 199 VAL A N 1
ATOM 1598 C CA . VAL A 1 199 ? 6.501 14.470 11.552 1.00 78.31 199 VAL A CA 1
ATOM 1599 C C . VAL A 1 199 ? 7.554 13.353 11.524 1.00 78.31 199 VAL A C 1
ATOM 1601 O O . VAL A 1 199 ? 7.400 12.374 10.800 1.00 78.31 199 VAL A O 1
ATOM 1604 N N . ASP A 1 200 ? 8.615 13.486 12.320 1.00 80.50 200 ASP A N 1
ATOM 1605 C CA . ASP A 1 200 ? 9.686 12.493 12.408 1.00 80.50 200 ASP A CA 1
ATOM 1606 C C . ASP A 1 200 ? 9.232 11.196 13.106 1.00 80.50 200 ASP A C 1
ATOM 1608 O O . ASP A 1 200 ? 9.694 10.113 12.735 1.00 80.50 200 ASP A O 1
ATOM 1612 N N . ASP A 1 201 ? 8.306 11.289 14.061 1.00 84.56 201 ASP A N 1
ATOM 1613 C CA . ASP A 1 201 ? 7.707 10.142 14.748 1.00 84.56 201 ASP A CA 1
ATOM 1614 C C . ASP A 1 201 ? 6.749 9.420 13.802 1.00 84.56 201 ASP A C 1
ATOM 1616 O O . ASP A 1 201 ? 6.893 8.219 13.592 1.00 84.56 201 ASP A O 1
ATOM 1620 N N . VAL A 1 202 ? 5.879 10.161 13.104 1.00 78.38 202 VAL A N 1
ATOM 1621 C CA . VAL A 1 202 ? 5.011 9.608 12.050 1.00 78.38 202 VAL A CA 1
ATOM 1622 C C . VAL A 1 202 ? 5.829 8.920 10.966 1.00 78.38 202 VAL A C 1
ATOM 1624 O O . VAL A 1 202 ? 5.510 7.805 10.566 1.00 78.38 202 VAL A O 1
ATOM 1627 N N . ALA A 1 203 ? 6.925 9.538 10.518 1.00 72.50 203 ALA A N 1
ATOM 1628 C CA . ALA A 1 203 ? 7.818 8.915 9.552 1.00 72.50 203 ALA A CA 1
ATOM 1629 C C . ALA A 1 203 ? 8.469 7.639 10.101 1.00 72.50 203 ALA A C 1
ATOM 1631 O O . ALA A 1 203 ? 8.708 6.716 9.334 1.00 72.50 203 ALA A O 1
ATOM 1632 N N . THR A 1 204 ? 8.735 7.561 11.409 1.00 80.25 204 THR A N 1
ATOM 1633 C CA . THR A 1 204 ? 9.259 6.352 12.065 1.00 80.25 204 THR A CA 1
ATOM 1634 C C . THR A 1 204 ? 8.209 5.249 12.133 1.00 80.25 204 THR A C 1
ATOM 1636 O O . THR A 1 204 ? 8.523 4.111 11.808 1.00 80.25 204 THR A O 1
ATOM 1639 N N . ILE A 1 205 ? 6.975 5.580 12.518 1.00 78.31 205 ILE A N 1
ATOM 1640 C CA . ILE A 1 205 ? 5.848 4.640 12.593 1.00 78.31 205 ILE A CA 1
ATOM 1641 C C . ILE A 1 205 ? 5.536 4.088 11.203 1.00 78.31 205 ILE A C 1
ATOM 1643 O O . ILE A 1 205 ? 5.484 2.878 11.009 1.00 78.31 205 ILE A O 1
ATOM 1647 N N . LEU A 1 206 ? 5.406 4.975 10.214 1.00 68.56 206 LEU A N 1
ATOM 1648 C CA . LEU A 1 206 ? 5.186 4.593 8.824 1.00 68.56 206 LEU A CA 1
ATOM 1649 C C . LEU A 1 206 ? 6.373 3.796 8.280 1.00 68.56 206 LEU A C 1
ATOM 1651 O O . LEU A 1 206 ? 6.158 2.776 7.650 1.00 68.56 206 LEU A O 1
ATOM 1655 N N . SER A 1 207 ? 7.615 4.194 8.565 1.00 63.56 207 SER A N 1
ATOM 1656 C CA . SER A 1 207 ? 8.813 3.422 8.198 1.00 63.56 207 SER A CA 1
ATOM 1657 C C . SER A 1 207 ? 8.816 2.028 8.819 1.00 63.56 207 SER A C 1
ATOM 1659 O O . SER A 1 207 ? 9.135 1.077 8.122 1.00 63.56 207 SER A O 1
ATOM 1661 N N . LYS A 1 208 ? 8.413 1.884 10.085 1.00 75.06 208 LYS A N 1
ATOM 1662 C CA . LYS A 1 208 ? 8.295 0.594 10.776 1.00 75.06 208 LYS A CA 1
ATOM 1663 C C . LYS A 1 208 ? 7.210 -0.278 10.143 1.00 75.06 208 LYS A C 1
ATOM 1665 O O . LYS A 1 208 ? 7.486 -1.420 9.809 1.00 75.06 208 LYS A O 1
ATOM 1670 N N . HIS A 1 209 ? 5.994 0.243 9.982 1.00 63.00 209 HIS A N 1
ATOM 1671 C CA . HIS A 1 209 ? 4.869 -0.538 9.461 1.00 63.00 209 HIS A CA 1
ATOM 1672 C C . HIS A 1 209 ? 4.996 -0.849 7.968 1.00 63.00 209 HIS A C 1
ATOM 1674 O O . HIS A 1 209 ? 4.631 -1.939 7.546 1.00 63.00 209 HIS A O 1
ATOM 1680 N N . LEU A 1 210 ? 5.548 0.076 7.183 1.00 51.22 210 LEU A N 1
ATOM 1681 C CA . LEU A 1 210 ? 5.799 -0.102 5.751 1.00 51.22 210 LEU A CA 1
ATOM 1682 C C . LEU A 1 210 ? 7.166 -0.756 5.468 1.00 51.22 210 LEU A C 1
ATOM 1684 O O . LEU A 1 210 ? 7.524 -0.859 4.303 1.00 51.22 210 LEU A O 1
ATOM 1688 N N . GLU A 1 211 ? 7.948 -1.100 6.504 1.00 52.03 211 GLU A N 1
ATOM 1689 C CA . GLU A 1 211 ? 9.384 -1.477 6.485 1.00 52.03 211 GLU A CA 1
ATOM 1690 C C . GLU A 1 211 ? 10.232 -0.698 5.453 1.00 52.03 211 GLU A C 1
ATOM 1692 O O . GLU A 1 211 ? 11.141 -1.218 4.803 1.00 52.03 211 GLU A O 1
ATOM 1697 N N . LEU A 1 212 ? 9.916 0.590 5.309 1.00 48.69 212 LEU A N 1
ATOM 1698 C CA . LEU A 1 212 ? 10.555 1.539 4.404 1.00 48.69 212 LEU A CA 1
ATOM 1699 C C . LEU A 1 212 ? 11.774 2.189 5.049 1.00 48.69 212 LEU A C 1
ATOM 1701 O O . LEU A 1 212 ? 11.819 2.388 6.263 1.00 48.69 212 LEU A O 1
ATOM 1705 N N . ASP A 1 213 ? 12.714 2.658 4.227 1.00 48.94 213 ASP A N 1
ATOM 1706 C CA . ASP A 1 213 ? 13.789 3.521 4.712 1.00 48.94 213 ASP A CA 1
ATOM 1707 C C . ASP A 1 213 ? 13.219 4.819 5.315 1.00 48.94 213 ASP A C 1
ATOM 1709 O O . ASP A 1 213 ? 12.447 5.561 4.695 1.00 48.94 213 ASP A O 1
ATOM 1713 N N . LYS A 1 214 ? 13.621 5.111 6.553 1.00 55.00 214 LYS A N 1
ATOM 1714 C CA . LYS A 1 214 ? 13.118 6.249 7.326 1.00 55.00 214 LYS A CA 1
ATOM 1715 C C . LYS A 1 214 ? 13.407 7.597 6.659 1.00 55.00 214 LYS A C 1
ATOM 1717 O O . LYS A 1 214 ? 12.618 8.526 6.820 1.00 55.00 214 LYS A O 1
ATOM 1722 N N . VAL A 1 215 ? 14.499 7.733 5.901 1.00 49.09 215 VAL A N 1
ATOM 1723 C CA . VAL A 1 215 ? 14.837 8.953 5.146 1.00 49.09 215 VAL A CA 1
ATOM 1724 C C . VAL A 1 215 ? 13.846 9.166 4.005 1.00 49.09 215 VAL A C 1
ATOM 1726 O O . VAL A 1 215 ? 13.393 10.294 3.796 1.00 49.09 215 VAL A O 1
ATOM 1729 N N . VAL A 1 216 ? 13.459 8.091 3.316 1.00 48.59 216 VAL A N 1
ATOM 1730 C CA . VAL A 1 216 ? 12.481 8.117 2.219 1.00 48.59 216 VAL A CA 1
ATOM 1731 C C . VAL A 1 216 ? 11.103 8.535 2.726 1.00 48.59 216 VAL A C 1
ATOM 1733 O O . VAL A 1 216 ? 10.535 9.514 2.237 1.00 48.59 216 VAL A O 1
ATOM 1736 N N . VAL A 1 217 ? 10.599 7.871 3.769 1.00 54.88 217 VAL A N 1
ATOM 1737 C CA . VAL A 1 217 ? 9.298 8.215 4.369 1.00 54.88 217 VAL A CA 1
ATOM 1738 C C . VAL A 1 217 ? 9.299 9.660 4.859 1.00 54.88 217 VAL A C 1
ATOM 1740 O O . VAL A 1 217 ? 8.362 10.416 4.607 1.00 54.88 217 VAL A O 1
ATOM 1743 N N . LYS A 1 218 ? 10.393 10.093 5.491 1.00 61.16 218 LYS A N 1
ATOM 1744 C CA . LYS A 1 218 ? 10.551 11.465 5.979 1.00 61.16 218 LYS A CA 1
ATOM 1745 C C . LYS A 1 218 ? 10.474 12.501 4.858 1.00 61.16 218 LYS A C 1
ATOM 1747 O O . LYS A 1 218 ? 9.889 13.560 5.070 1.00 61.16 218 LYS A O 1
ATOM 1752 N N . GLN A 1 219 ? 11.039 12.228 3.681 1.00 55.56 219 GLN A N 1
ATOM 1753 C CA . GLN A 1 219 ? 10.937 13.132 2.531 1.00 55.56 219 GLN A CA 1
ATOM 1754 C C . GLN A 1 219 ? 9.497 13.239 2.016 1.00 55.56 219 GLN A C 1
ATOM 1756 O O . GLN A 1 219 ? 9.045 14.352 1.759 1.00 55.56 219 GLN A O 1
ATOM 1761 N N . ILE A 1 220 ? 8.764 12.124 1.943 1.00 54.25 220 ILE A N 1
ATOM 1762 C CA . ILE A 1 220 ? 7.369 12.087 1.470 1.00 54.25 220 ILE A CA 1
ATOM 1763 C C . ILE A 1 220 ? 6.430 12.807 2.444 1.00 54.25 220 ILE A C 1
ATOM 1765 O O . ILE A 1 220 ? 5.615 13.635 2.039 1.00 54.25 220 ILE A O 1
ATOM 1769 N N . VAL A 1 221 ? 6.568 12.541 3.747 1.00 64.19 221 VAL A N 1
ATOM 1770 C CA . VAL A 1 221 ? 5.749 13.196 4.779 1.00 64.19 221 VAL A CA 1
ATOM 1771 C C . VAL A 1 221 ? 6.012 14.711 4.796 1.00 64.19 221 VAL A C 1
ATOM 1773 O O . VAL A 1 221 ? 5.086 15.501 4.984 1.00 64.19 221 VAL A O 1
ATOM 1776 N N . LYS A 1 222 ? 7.261 15.140 4.555 1.00 65.06 222 LYS A N 1
ATOM 1777 C CA . LYS A 1 222 ? 7.644 16.563 4.515 1.00 65.06 222 LYS A CA 1
ATOM 1778 C C . LYS A 1 222 ? 7.251 17.284 3.225 1.00 65.06 222 LYS A C 1
ATOM 1780 O O . LYS A 1 222 ? 7.019 18.489 3.280 1.00 65.06 222 LYS A O 1
ATOM 1785 N N . SER A 1 223 ? 7.160 16.593 2.090 1.00 55.19 223 SER A N 1
ATOM 1786 C CA . SER A 1 223 ? 6.834 17.184 0.782 1.00 55.19 223 SER A CA 1
ATOM 1787 C C . SER A 1 223 ? 5.332 17.412 0.551 1.00 55.19 223 SER A C 1
ATOM 1789 O O . SER A 1 223 ? 4.906 17.582 -0.588 1.00 55.19 223 SER A O 1
ATOM 1791 N N . ASN A 1 224 ? 4.525 17.438 1.619 1.00 55.44 224 ASN A N 1
ATOM 1792 C CA . ASN A 1 224 ? 3.059 17.418 1.575 1.00 55.44 224 ASN A CA 1
ATOM 1793 C C . ASN A 1 224 ? 2.472 16.164 0.893 1.00 55.44 224 ASN A C 1
ATOM 1795 O O . ASN A 1 224 ? 1.357 16.214 0.378 1.00 55.44 224 ASN A O 1
ATOM 1799 N N . GLY A 1 225 ? 3.179 15.030 0.918 1.00 53.81 225 GLY A N 1
ATOM 1800 C CA . GLY A 1 225 ? 2.620 13.753 0.480 1.00 53.81 225 GLY A CA 1
ATOM 1801 C C . GLY A 1 225 ? 1.379 13.354 1.288 1.00 53.81 225 GLY A C 1
ATOM 1802 O O . GLY A 1 225 ? 1.284 13.615 2.494 1.00 53.81 225 GLY A O 1
ATOM 1803 N N . THR A 1 226 ? 0.417 12.720 0.618 1.00 55.94 226 THR A N 1
ATOM 1804 C CA . THR A 1 226 ? -0.735 12.079 1.260 1.00 55.94 226 THR A CA 1
ATOM 1805 C C . THR A 1 226 ? -0.401 10.617 1.530 1.00 55.94 226 THR A C 1
ATOM 1807 O O . THR A 1 226 ? 0.428 10.015 0.844 1.00 55.94 226 THR A O 1
ATOM 1810 N N . ALA A 1 227 ? -1.050 10.007 2.516 1.00 52.44 227 ALA A N 1
ATOM 1811 C CA . ALA A 1 227 ? -0.907 8.566 2.689 1.00 52.44 227 ALA A CA 1
ATOM 1812 C C . ALA A 1 227 ? -1.591 7.769 1.571 1.00 52.44 227 ALA A C 1
ATOM 1814 O O . ALA A 1 227 ? -1.194 6.643 1.308 1.00 52.44 227 ALA A O 1
ATOM 1815 N N . GLN A 1 228 ? -2.529 8.378 0.837 1.00 49.78 228 GLN A N 1
ATOM 1816 C CA . GLN A 1 228 ? -3.029 7.807 -0.409 1.00 49.78 228 GLN A CA 1
ATOM 1817 C C . GLN A 1 228 ? -1.945 7.744 -1.488 1.00 49.78 228 GLN A C 1
ATOM 1819 O O . GLN A 1 228 ? -1.867 6.739 -2.177 1.00 49.78 228 GLN A O 1
ATOM 1824 N N . HIS A 1 229 ? -1.054 8.737 -1.607 1.00 50.84 229 HIS A N 1
ATOM 1825 C CA . HIS A 1 229 ? 0.111 8.609 -2.490 1.00 50.84 229 HIS A CA 1
ATOM 1826 C C . HIS A 1 229 ? 1.020 7.448 -2.067 1.00 50.84 229 HIS A C 1
ATOM 1828 O O . HIS A 1 229 ? 1.553 6.778 -2.936 1.00 50.84 229 HIS A O 1
ATOM 1834 N N . LEU A 1 230 ? 1.150 7.158 -0.767 1.00 48.47 230 LEU A N 1
ATOM 1835 C CA . LEU A 1 230 ? 1.871 5.972 -0.280 1.00 48.47 230 LEU A CA 1
ATOM 1836 C C . LEU A 1 230 ? 1.126 4.655 -0.606 1.00 48.47 230 LEU A C 1
ATOM 1838 O O . LEU A 1 230 ? 1.768 3.685 -0.993 1.00 48.47 230 LEU A O 1
ATOM 1842 N N . GLN A 1 231 ? -0.210 4.636 -0.504 1.00 45.34 231 GLN A N 1
ATOM 1843 C CA . GLN A 1 231 ? -1.092 3.488 -0.811 1.00 45.34 231 GLN A CA 1
ATOM 1844 C C . GLN A 1 231 ? -1.274 3.206 -2.310 1.00 45.34 231 GLN A C 1
ATOM 1846 O O . GLN A 1 231 ? -1.546 2.082 -2.713 1.00 45.34 231 GLN A O 1
ATOM 1851 N N . GLN A 1 232 ? -1.249 4.241 -3.145 1.00 40.19 232 GLN A N 1
ATOM 1852 C CA . GLN A 1 232 ? -1.575 4.168 -4.572 1.00 40.19 232 GLN A CA 1
ATOM 1853 C C . GLN A 1 232 ? -0.345 3.893 -5.421 1.00 40.19 232 GLN A C 1
ATOM 1855 O O . GLN A 1 232 ? -0.444 3.272 -6.481 1.00 40.19 232 GLN A O 1
ATOM 1860 N N . ALA A 1 233 ? 0.799 4.321 -4.902 1.00 41.09 233 ALA A N 1
ATOM 1861 C CA . ALA A 1 233 ? 2.055 3.709 -5.221 1.00 41.09 233 ALA A CA 1
ATOM 1862 C C . ALA A 1 233 ? 1.894 2.175 -4.996 1.00 41.09 233 ALA A C 1
ATOM 1864 O O . ALA A 1 233 ? 2.040 1.455 -5.965 1.00 41.09 233 ALA A O 1
ATOM 1865 N N . GLU A 1 234 ? 1.318 1.682 -3.875 1.00 40.75 234 GLU A N 1
ATOM 1866 C CA . GLU A 1 234 ? 1.185 0.223 -3.523 1.00 40.75 234 GLU A CA 1
ATOM 1867 C C . GLU A 1 234 ? 0.601 -0.703 -4.582 1.00 40.75 234 GLU A C 1
ATOM 1869 O O . GLU A 1 234 ? 0.796 -1.917 -4.549 1.00 40.75 234 GLU A O 1
ATOM 1874 N N . LYS A 1 235 ? -0.135 -0.145 -5.535 1.00 39.66 235 LYS A N 1
ATOM 1875 C CA . LYS A 1 235 ? -1.030 -0.906 -6.392 1.00 39.66 235 LYS A CA 1
ATOM 1876 C C . LYS A 1 235 ? -0.628 -0.974 -7.868 1.00 39.66 235 LYS A C 1
ATOM 1878 O O . LYS A 1 235 ? -1.266 -1.745 -8.576 1.00 39.66 235 LYS A O 1
ATOM 1883 N N . ASN A 1 236 ? 0.366 -0.225 -8.366 1.00 49.59 236 ASN A N 1
ATOM 1884 C CA . ASN A 1 236 ? 0.392 0.127 -9.804 1.00 49.59 236 ASN A CA 1
ATOM 1885 C C . ASN A 1 236 ? 1.636 -0.241 -10.635 1.00 49.59 236 ASN A C 1
ATOM 1887 O O . ASN A 1 236 ? 1.717 0.178 -11.792 1.00 49.59 236 ASN A O 1
ATOM 1891 N N . ASP A 1 237 ? 2.554 -1.069 -10.142 1.00 65.56 237 ASP A N 1
ATOM 1892 C CA . ASP A 1 237 ? 3.819 -1.319 -10.846 1.00 65.56 237 ASP A CA 1
ATOM 1893 C C . ASP A 1 237 ? 4.045 -2.771 -11.261 1.00 65.56 237 ASP A C 1
ATOM 1895 O O . ASP A 1 237 ? 4.187 -3.667 -10.425 1.00 65.56 237 ASP A O 1
ATOM 1899 N N . CYS A 1 238 ? 4.017 -3.016 -12.576 1.00 74.69 238 CYS A N 1
ATOM 1900 C CA . CYS A 1 238 ? 4.070 -4.367 -13.127 1.00 74.69 238 CYS A CA 1
ATOM 1901 C C . CYS A 1 238 ? 4.266 -4.442 -14.654 1.00 74.69 238 CYS A C 1
ATOM 1903 O O . CYS A 1 238 ? 3.999 -3.506 -15.412 1.00 74.69 238 CYS A O 1
ATOM 1905 N N . PHE A 1 239 ? 4.642 -5.643 -15.095 1.00 87.19 239 PHE A N 1
ATOM 1906 C CA . PHE A 1 239 ? 4.555 -6.136 -16.467 1.00 87.19 239 PHE A CA 1
ATOM 1907 C C . PHE A 1 239 ? 3.277 -6.972 -16.667 1.00 87.19 239 PHE A C 1
ATOM 1909 O O . PHE A 1 239 ? 2.809 -7.616 -15.715 1.00 87.19 239 PHE A O 1
ATOM 1916 N N . PRO A 1 240 ? 2.719 -7.003 -17.892 1.00 90.94 240 PRO A N 1
ATOM 1917 C CA . PRO A 1 240 ? 1.608 -7.887 -18.224 1.00 90.94 240 PRO A CA 1
ATOM 1918 C C . PRO A 1 240 ? 2.066 -9.358 -18.312 1.00 90.94 240 PRO A C 1
ATOM 1920 O O . PRO A 1 240 ? 3.249 -9.629 -18.538 1.00 90.94 240 PRO A O 1
ATOM 1923 N N . PRO A 1 241 ? 1.150 -10.337 -18.179 1.00 91.25 241 PRO A N 1
ATOM 1924 C CA . PRO A 1 241 ? 1.488 -11.764 -18.106 1.00 91.25 241 PRO A CA 1
ATOM 1925 C C . PRO A 1 241 ? 2.272 -12.295 -19.310 1.00 91.25 241 PRO A C 1
ATOM 1927 O O . PRO A 1 241 ? 3.106 -13.186 -19.154 1.00 91.25 241 PRO A O 1
ATOM 1930 N N . HIS A 1 242 ? 1.986 -11.782 -20.509 1.00 93.25 242 HIS A N 1
ATOM 1931 C CA . HIS A 1 242 ? 2.557 -12.241 -21.779 1.00 93.25 242 HIS A CA 1
ATOM 1932 C C . HIS A 1 242 ? 3.863 -11.544 -22.167 1.00 93.25 242 HIS A C 1
ATOM 1934 O O . HIS A 1 242 ? 4.441 -11.893 -23.198 1.00 93.25 242 HIS A O 1
ATOM 1940 N N . ALA A 1 243 ? 4.331 -10.578 -21.372 1.00 93.62 243 ALA A N 1
ATOM 1941 C CA . ALA A 1 243 ? 5.651 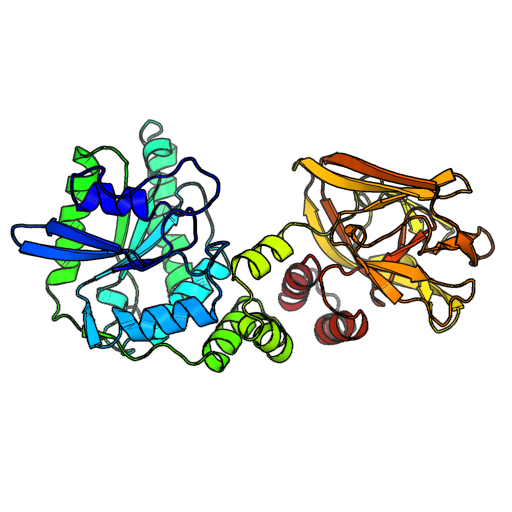-9.991 -21.559 1.00 93.62 243 ALA A CA 1
ATOM 1942 C C . ALA A 1 243 ? 6.724 -11.091 -21.527 1.00 93.62 243 ALA A C 1
ATOM 1944 O O . ALA A 1 243 ? 6.580 -12.070 -20.794 1.00 93.62 243 ALA A O 1
ATOM 1945 N N . LYS A 1 244 ? 7.782 -10.958 -22.329 1.00 95.75 244 LYS A N 1
ATOM 1946 C CA . LYS A 1 244 ? 8.795 -12.002 -22.506 1.00 95.75 244 LYS A CA 1
ATOM 1947 C C . LYS A 1 244 ? 10.145 -11.607 -21.929 1.00 95.75 244 LYS A C 1
ATOM 1949 O O . LYS A 1 244 ? 10.576 -10.464 -22.078 1.00 95.75 244 LYS A O 1
ATOM 1954 N N . ILE A 1 245 ? 10.827 -12.579 -21.335 1.00 94.94 245 ILE A N 1
ATOM 1955 C CA . ILE A 1 245 ? 12.184 -12.467 -20.795 1.00 94.94 245 ILE A CA 1
ATOM 1956 C C . ILE A 1 245 ? 13.045 -13.563 -21.418 1.00 94.94 245 ILE A C 1
ATOM 1958 O O . ILE A 1 245 ? 12.579 -14.689 -21.592 1.00 94.94 245 ILE A O 1
ATOM 1962 N N . ARG A 1 246 ? 14.308 -13.246 -21.722 1.00 94.56 246 ARG A N 1
ATOM 1963 C CA . ARG A 1 246 ? 15.284 -14.222 -22.215 1.00 94.56 246 ARG A CA 1
ATOM 1964 C C . ARG A 1 246 ? 16.056 -14.861 -21.057 1.00 94.56 246 ARG A C 1
ATOM 1966 O O . ARG A 1 246 ? 16.616 -14.149 -20.219 1.00 94.56 246 ARG A O 1
ATOM 1973 N N . LEU A 1 247 ? 16.085 -16.189 -21.014 1.00 94.88 247 LEU A N 1
ATOM 1974 C CA . LEU A 1 247 ? 16.860 -16.986 -20.064 1.00 94.88 247 LEU A CA 1
ATOM 1975 C C . LEU A 1 247 ? 18.350 -17.025 -20.458 1.00 94.88 247 LEU A C 1
ATOM 1977 O O . LEU A 1 247 ? 18.723 -16.634 -21.564 1.00 94.88 247 LEU A O 1
ATOM 1981 N N . GLU A 1 248 ? 19.215 -17.484 -19.550 1.00 94.56 248 GLU A N 1
ATOM 1982 C CA . GLU A 1 248 ? 20.668 -17.624 -19.779 1.00 94.56 248 GLU A CA 1
ATOM 1983 C C . GLU A 1 248 ? 21.001 -18.489 -21.005 1.00 94.56 248 GLU A C 1
ATOM 1985 O O . GLU A 1 248 ? 21.976 -18.209 -21.699 1.00 94.56 248 GLU A O 1
ATOM 1990 N N . ASP A 1 249 ? 20.177 -19.496 -21.301 1.00 92.12 249 ASP A 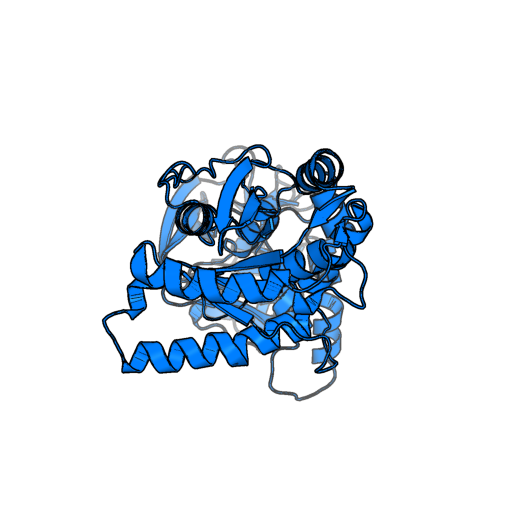N 1
ATOM 1991 C CA . ASP A 1 249 ? 20.330 -20.386 -22.459 1.00 92.12 249 ASP A CA 1
ATOM 1992 C C . ASP A 1 249 ? 19.846 -19.770 -23.788 1.00 92.12 249 ASP A C 1
ATOM 1994 O O . ASP A 1 249 ? 19.941 -20.402 -24.840 1.00 92.12 249 ASP A O 1
ATOM 1998 N N . GLY A 1 250 ? 19.339 -18.534 -23.755 1.00 89.12 250 GLY A N 1
ATOM 1999 C CA . GLY A 1 250 ? 18.818 -17.818 -24.915 1.00 89.12 250 GLY A CA 1
ATOM 2000 C C . GLY A 1 250 ? 17.343 -18.087 -25.225 1.00 89.12 250 GLY A C 1
ATOM 2001 O O . GLY A 1 250 ? 16.782 -17.389 -26.072 1.00 89.12 250 GLY A O 1
ATOM 2002 N N . SER A 1 251 ? 16.697 -19.035 -24.539 1.00 93.75 251 SER A N 1
ATOM 2003 C CA . SER A 1 251 ? 15.260 -19.285 -24.681 1.00 93.75 251 SER A CA 1
ATOM 2004 C C . SER A 1 251 ? 14.424 -18.141 -24.095 1.00 93.75 251 SER A C 1
ATOM 2006 O O . SER A 1 251 ? 14.893 -17.364 -23.262 1.00 93.75 251 SER A O 1
ATOM 2008 N N . GLU A 1 252 ? 13.175 -18.005 -24.544 1.00 94.81 252 GLU A N 1
ATOM 2009 C CA . GLU A 1 252 ? 12.246 -16.986 -24.045 1.00 94.81 252 GLU A CA 1
ATOM 2010 C C . GLU A 1 252 ? 11.158 -17.608 -23.172 1.00 94.81 252 GLU A C 1
ATOM 2012 O O . GLU A 1 252 ? 10.551 -18.618 -23.531 1.00 94.81 252 GLU A O 1
ATOM 2017 N N . VAL A 1 253 ? 10.854 -16.947 -22.057 1.00 95.69 253 VAL A N 1
ATOM 2018 C CA . VAL A 1 253 ? 9.762 -17.305 -21.149 1.00 95.69 253 VAL A CA 1
ATOM 2019 C C . VAL A 1 253 ? 8.837 -16.110 -20.945 1.00 95.69 253 VAL A C 1
ATOM 2021 O O . VAL A 1 253 ? 9.275 -14.957 -20.951 1.00 95.69 253 VAL A O 1
ATOM 2024 N N . GLN A 1 254 ? 7.542 -16.368 -20.768 1.00 95.44 254 GLN A N 1
ATOM 2025 C CA . GLN A 1 254 ? 6.602 -15.324 -20.371 1.00 95.44 254 GLN A CA 1
ATOM 2026 C C . GLN A 1 254 ? 6.793 -14.977 -18.892 1.00 95.44 254 GLN A C 1
ATOM 2028 O O . GLN A 1 254 ? 7.041 -15.855 -18.067 1.00 95.44 254 GLN A O 1
ATOM 2033 N N . VAL A 1 255 ? 6.614 -13.707 -18.529 1.00 90.56 255 VAL A N 1
ATOM 2034 C CA . VAL A 1 255 ? 6.766 -13.236 -17.144 1.00 90.56 255 VAL A CA 1
ATOM 2035 C C . VAL A 1 255 ? 5.857 -14.019 -16.189 1.00 90.56 255 VAL A C 1
ATOM 2037 O O . VAL A 1 255 ? 6.252 -14.292 -15.054 1.00 90.56 255 VAL A O 1
ATOM 2040 N N . LYS A 1 256 ? 4.667 -14.440 -16.639 1.00 90.38 256 LYS A N 1
ATOM 2041 C CA . LYS A 1 256 ? 3.750 -15.244 -15.817 1.00 90.38 256 LYS A CA 1
ATOM 2042 C C . LYS A 1 256 ? 4.309 -16.614 -15.403 1.00 90.38 256 LYS A C 1
ATOM 2044 O O . LYS A 1 256 ? 3.988 -17.101 -14.313 1.00 90.38 256 LYS A O 1
ATOM 2049 N N . ASP A 1 257 ? 5.150 -17.193 -16.258 1.00 92.25 257 ASP A N 1
ATOM 2050 C CA . ASP A 1 257 ? 5.713 -18.540 -16.132 1.00 92.25 257 ASP A CA 1
ATOM 2051 C C . ASP A 1 257 ? 7.112 -18.532 -15.496 1.00 92.25 257 ASP A C 1
ATOM 2053 O O . ASP A 1 257 ? 7.647 -19.590 -15.160 1.00 92.25 257 ASP A O 1
ATOM 2057 N N . LEU A 1 258 ? 7.673 -17.340 -15.282 1.00 89.88 258 LEU A N 1
ATOM 2058 C CA . LEU A 1 258 ? 8.959 -17.122 -14.637 1.00 89.88 258 LEU A CA 1
ATOM 2059 C C . LEU A 1 258 ? 8.935 -17.594 -13.170 1.00 89.88 258 LEU A C 1
ATOM 2061 O O . LEU A 1 258 ? 7.946 -17.420 -12.438 1.00 89.88 258 LEU A O 1
ATOM 2065 N N . LYS A 1 259 ? 10.045 -18.184 -12.726 1.00 87.56 259 LYS A N 1
ATOM 2066 C CA . LYS A 1 259 ? 10.213 -18.786 -11.400 1.00 87.56 259 LYS A CA 1
ATOM 2067 C C . LYS A 1 259 ? 11.385 -18.164 -10.651 1.00 87.56 259 LYS A C 1
ATOM 2069 O O . LYS A 1 259 ? 12.347 -17.666 -11.227 1.00 87.56 259 LYS A O 1
ATOM 2074 N N . ILE A 1 260 ? 11.295 -18.199 -9.322 1.00 81.06 260 ILE A N 1
ATOM 2075 C CA . ILE A 1 260 ? 12.419 -17.840 -8.453 1.00 81.06 260 ILE A CA 1
ATOM 2076 C C . ILE A 1 260 ? 13.556 -18.833 -8.711 1.00 81.06 260 ILE A C 1
ATOM 2078 O O . ILE A 1 260 ? 13.325 -20.040 -8.743 1.00 81.06 260 ILE A O 1
ATOM 2082 N N . GLY A 1 261 ? 14.768 -18.312 -8.884 1.00 79.50 261 GLY A N 1
ATOM 2083 C CA . GLY A 1 261 ? 15.960 -19.072 -9.246 1.00 79.50 261 GLY A CA 1
ATOM 2084 C C . GLY A 1 261 ? 16.258 -19.106 -10.745 1.00 79.50 261 GLY A C 1
ATOM 2085 O O . GLY A 1 261 ? 17.385 -19.450 -11.103 1.00 79.50 261 GLY A O 1
ATOM 2086 N N . ASP A 1 262 ? 15.319 -18.702 -11.611 1.00 88.69 262 ASP A N 1
ATOM 2087 C CA . ASP A 1 262 ? 15.571 -18.640 -13.053 1.00 88.69 262 ASP A CA 1
ATOM 2088 C C . ASP A 1 262 ? 16.730 -17.683 -13.349 1.00 88.69 262 ASP A C 1
ATOM 2090 O O . ASP A 1 262 ? 16.807 -16.569 -12.816 1.00 88.69 262 ASP A O 1
ATOM 2094 N N . ARG A 1 263 ? 17.646 -18.135 -14.206 1.00 93.06 263 ARG A N 1
ATOM 2095 C CA . ARG A 1 263 ? 18.809 -17.366 -14.648 1.00 93.06 263 ARG A CA 1
ATOM 2096 C C . ARG A 1 263 ? 18.451 -16.672 -15.949 1.00 93.06 263 ARG A C 1
ATOM 2098 O O . ARG A 1 263 ? 18.108 -17.332 -16.927 1.00 93.06 263 ARG A O 1
ATOM 2105 N N . ILE A 1 264 ? 18.499 -15.348 -15.946 1.00 94.81 264 ILE A N 1
ATOM 2106 C CA . ILE A 1 264 ? 18.022 -14.513 -17.047 1.00 94.81 264 ILE A CA 1
ATOM 2107 C C . ILE A 1 264 ? 19.132 -13.632 -17.600 1.00 94.81 264 ILE A C 1
ATOM 2109 O O . ILE A 1 264 ? 20.099 -13.311 -16.907 1.00 94.81 264 ILE A O 1
ATOM 2113 N N . LEU A 1 265 ? 18.961 -13.176 -18.833 1.00 93.81 265 LEU A N 1
ATOM 2114 C CA . LEU A 1 265 ? 19.806 -12.136 -19.399 1.00 93.81 265 LEU A CA 1
ATOM 2115 C C . LEU A 1 265 ? 19.329 -10.758 -18.927 1.00 93.81 265 LEU A C 1
ATOM 2117 O O . LEU A 1 265 ? 18.154 -10.406 -19.027 1.00 93.81 265 LEU A O 1
ATOM 2121 N N . SER A 1 266 ? 20.267 -9.969 -18.407 1.00 91.75 266 SER A N 1
ATOM 2122 C CA . SER A 1 266 ? 20.052 -8.601 -17.934 1.00 91.75 266 SER A CA 1
ATOM 2123 C C . SER A 1 266 ? 21.141 -7.666 -18.463 1.00 91.75 266 SER A C 1
ATOM 2125 O O . SER A 1 266 ? 22.128 -8.114 -19.051 1.00 91.75 266 SER A O 1
ATOM 2127 N N . TYR A 1 267 ? 20.977 -6.353 -18.293 1.00 87.94 267 TYR A N 1
ATOM 2128 C CA . TYR A 1 267 ? 21.866 -5.363 -18.895 1.00 87.94 267 TYR A CA 1
ATOM 2129 C C . TYR A 1 267 ? 22.381 -4.323 -17.902 1.00 87.94 267 TYR A C 1
ATOM 2131 O O . TYR A 1 267 ? 21.630 -3.591 -17.260 1.00 87.94 267 TYR A O 1
ATOM 2139 N N . ASN A 1 268 ? 23.703 -4.198 -17.805 1.00 81.81 268 ASN A N 1
ATOM 2140 C CA . ASN A 1 268 ? 24.333 -3.162 -17.004 1.00 81.81 268 ASN A CA 1
ATOM 2141 C C . ASN A 1 268 ? 24.589 -1.926 -17.866 1.00 81.81 268 ASN A C 1
ATOM 2143 O O . ASN A 1 268 ? 25.563 -1.859 -18.611 1.00 81.81 268 ASN A O 1
ATOM 2147 N N . VAL A 1 269 ? 23.737 -0.917 -17.711 1.00 80.81 269 VAL A N 1
ATOM 2148 C CA . VAL A 1 269 ? 23.810 0.346 -18.460 1.00 80.81 269 VAL A CA 1
ATOM 2149 C C . VAL A 1 269 ? 25.143 1.081 -18.259 1.00 80.81 269 VAL A C 1
ATOM 2151 O O . VAL A 1 269 ? 25.695 1.621 -19.216 1.00 80.81 269 VAL A O 1
ATOM 2154 N N . ASN A 1 270 ? 25.702 1.062 -17.042 1.00 74.81 270 ASN A N 1
ATOM 2155 C CA . ASN A 1 270 ? 26.960 1.753 -16.729 1.00 74.81 270 ASN A CA 1
ATOM 2156 C C . ASN A 1 270 ? 28.164 1.065 -17.382 1.00 74.81 270 ASN A C 1
ATOM 2158 O O . ASN A 1 270 ? 29.042 1.733 -17.922 1.00 74.81 270 ASN A O 1
ATOM 2162 N N . LYS A 1 271 ? 28.190 -0.272 -17.340 1.00 79.44 271 LYS A N 1
ATOM 2163 C CA . LYS A 1 271 ? 29.234 -1.089 -17.979 1.00 79.44 271 LYS A CA 1
ATOM 2164 C C . LYS A 1 271 ? 28.987 -1.309 -19.473 1.00 79.44 271 LYS A C 1
ATOM 2166 O O . LYS A 1 271 ? 29.866 -1.827 -20.149 1.00 79.44 271 LYS A O 1
ATOM 2171 N N . LYS A 1 272 ? 27.811 -0.914 -19.973 1.00 83.69 272 LYS A N 1
ATOM 2172 C CA . LYS A 1 272 ? 27.319 -1.158 -21.335 1.00 83.69 272 LYS A CA 1
ATOM 2173 C C . LYS A 1 272 ? 27.456 -2.627 -21.749 1.00 83.69 272 LYS A C 1
ATOM 2175 O O . LYS A 1 272 ? 27.973 -2.932 -22.819 1.00 83.69 272 LYS A O 1
ATOM 2180 N N . GLN A 1 273 ? 27.050 -3.528 -20.859 1.00 87.50 273 GLN A N 1
ATOM 2181 C CA . GLN A 1 273 ? 27.307 -4.954 -21.020 1.00 87.50 273 GLN A CA 1
ATOM 2182 C C . GLN A 1 273 ? 26.126 -5.790 -20.536 1.00 87.50 273 GLN A C 1
ATOM 2184 O O . GLN A 1 273 ? 25.584 -5.543 -19.454 1.00 87.50 273 GLN A O 1
ATOM 2189 N N . GLN A 1 274 ? 25.776 -6.808 -21.319 1.00 91.38 274 GLN A N 1
ATOM 2190 C CA . GLN A 1 274 ? 24.853 -7.857 -20.909 1.00 91.38 274 GLN A CA 1
ATOM 2191 C C . GLN A 1 274 ? 25.524 -8.808 -19.912 1.00 91.38 274 GLN A C 1
ATOM 2193 O O . GLN A 1 274 ? 26.720 -9.083 -19.999 1.00 91.38 274 GLN A O 1
ATOM 2198 N N . PHE A 1 275 ? 24.759 -9.314 -18.956 1.00 89.06 275 PHE A N 1
ATOM 2199 C CA . PHE A 1 275 ? 25.232 -10.283 -17.976 1.00 89.06 275 PHE A CA 1
ATOM 2200 C C . PHE A 1 275 ? 24.090 -11.210 -17.555 1.00 89.06 275 PHE A C 1
ATOM 2202 O O . PHE A 1 275 ? 22.920 -10.920 -17.804 1.00 89.06 275 PHE A O 1
ATOM 2209 N N . VAL A 1 276 ? 24.442 -12.322 -16.914 1.00 90.31 276 VAL A N 1
ATOM 2210 C CA . VAL A 1 276 ? 23.462 -13.247 -16.341 1.00 90.31 276 VAL A CA 1
ATOM 2211 C C . VAL A 1 276 ? 23.081 -12.778 -14.945 1.00 90.31 276 VAL A C 1
ATOM 2213 O O . VAL A 1 276 ? 23.942 -12.582 -14.083 1.00 90.31 276 VAL A O 1
ATOM 2216 N N . ASP A 1 277 ? 21.785 -12.624 -14.729 1.00 86.94 277 ASP A N 1
ATOM 2217 C CA . ASP A 1 277 ? 21.185 -12.318 -13.442 1.00 86.94 277 ASP A CA 1
ATOM 2218 C C . ASP A 1 277 ? 20.268 -13.464 -12.996 1.00 86.94 277 ASP A C 1
ATOM 2220 O O . ASP A 1 277 ? 20.032 -14.415 -13.736 1.00 86.94 277 ASP A O 1
ATOM 2224 N N . VAL A 1 278 ? 19.767 -13.396 -11.769 1.00 76.81 278 VAL A N 1
ATOM 2225 C CA . VAL A 1 278 ? 18.915 -14.425 -11.171 1.00 76.81 278 VAL A CA 1
ATOM 2226 C C . VAL A 1 278 ? 17.641 -13.785 -10.654 1.00 76.81 278 VAL A C 1
ATOM 2228 O O . VAL A 1 278 ? 17.700 -12.756 -9.974 1.00 76.81 278 VAL A O 1
ATOM 2231 N N . ILE A 1 279 ? 16.498 -14.412 -10.927 1.00 78.06 279 ILE A N 1
ATOM 2232 C CA . ILE A 1 279 ? 15.228 -14.049 -10.301 1.00 78.06 279 ILE A CA 1
ATOM 2233 C C . ILE A 1 279 ? 15.279 -14.430 -8.828 1.00 78.06 279 ILE A C 1
ATOM 2235 O O . ILE A 1 279 ? 15.361 -15.600 -8.466 1.00 78.06 279 ILE A O 1
ATOM 2239 N N . THR A 1 280 ? 15.232 -13.426 -7.966 1.00 56.28 280 THR A N 1
ATOM 2240 C CA . THR A 1 280 ? 15.334 -13.600 -6.514 1.00 56.28 280 THR A CA 1
ATOM 2241 C C . THR A 1 280 ? 13.969 -13.639 -5.844 1.00 56.28 280 THR A C 1
ATOM 2243 O O . THR A 1 280 ? 13.813 -14.316 -4.832 1.00 56.28 280 THR A O 1
ATOM 2246 N N . ASN A 1 281 ? 12.977 -12.930 -6.391 1.00 58.69 281 ASN A N 1
ATOM 2247 C CA . ASN A 1 281 ? 11.621 -12.905 -5.851 1.00 58.69 281 ASN A CA 1
ATOM 2248 C C . ASN A 1 281 ? 10.602 -12.356 -6.867 1.00 58.69 281 ASN A C 1
ATOM 2250 O O . ASN A 1 281 ? 10.977 -11.899 -7.946 1.00 58.69 281 ASN A O 1
ATOM 2254 N N . PHE A 1 282 ? 9.323 -12.344 -6.489 1.00 59.56 282 PHE A N 1
ATOM 2255 C CA . PHE A 1 282 ? 8.268 -11.575 -7.146 1.00 59.56 282 PHE A CA 1
ATOM 2256 C C . PHE A 1 282 ? 7.643 -10.619 -6.153 1.00 59.56 282 PHE A C 1
ATOM 2258 O O . PHE A 1 282 ? 7.371 -10.985 -5.011 1.00 59.56 282 PHE A O 1
ATOM 2265 N N . LEU A 1 283 ? 7.397 -9.405 -6.618 1.00 56.09 283 LEU A N 1
ATOM 2266 C CA . LEU A 1 283 ? 6.777 -8.380 -5.818 1.00 56.09 283 LEU A CA 1
ATOM 2267 C C . LEU A 1 283 ? 5.251 -8.425 -5.923 1.00 56.09 283 LEU A C 1
ATOM 2269 O O . LEU A 1 283 ? 4.537 -8.396 -4.927 1.00 56.09 283 LEU A O 1
ATOM 2273 N N . HIS A 1 284 ? 4.760 -8.624 -7.143 1.00 60.00 284 HIS A N 1
ATOM 2274 C CA . HIS A 1 284 ? 3.366 -8.944 -7.432 1.00 60.00 284 HIS A CA 1
ATOM 2275 C C . HIS A 1 284 ? 3.293 -10.171 -8.343 1.00 60.00 284 HIS A C 1
ATOM 2277 O O . HIS A 1 284 ? 4.123 -10.329 -9.247 1.00 60.00 284 HIS A O 1
ATOM 2283 N N . LYS A 1 285 ? 2.297 -11.030 -8.094 1.00 65.38 285 LYS A N 1
ATOM 2284 C CA . LYS A 1 285 ? 1.931 -12.172 -8.940 1.00 65.38 285 LYS A CA 1
ATOM 2285 C C . LYS A 1 285 ? 0.429 -12.441 -8.793 1.00 65.38 285 LYS A C 1
ATOM 2287 O O . LYS A 1 285 ? 0.027 -13.286 -8.001 1.00 65.38 285 LYS A O 1
ATOM 2292 N N . GLU A 1 286 ? -0.403 -11.698 -9.520 1.00 66.25 286 GLU A N 1
ATOM 2293 C CA . GLU A 1 286 ? -1.868 -11.862 -9.488 1.00 66.25 286 GLU A CA 1
ATOM 2294 C C . GLU A 1 286 ? -2.430 -12.126 -10.888 1.00 66.25 286 GLU A C 1
ATOM 2296 O O . GLU A 1 286 ? -2.027 -11.487 -11.856 1.00 66.25 286 GLU A O 1
ATOM 2301 N N . LEU A 1 287 ? -3.365 -13.078 -10.989 1.00 58.75 287 LEU A N 1
ATOM 2302 C CA . LEU A 1 287 ? -3.847 -13.649 -12.255 1.00 58.75 287 LEU A CA 1
ATOM 2303 C C . LEU A 1 287 ? -5.208 -13.104 -12.737 1.00 58.75 287 LEU A C 1
ATOM 2305 O O . LEU A 1 287 ? -5.616 -13.424 -13.852 1.00 58.75 287 LEU A O 1
ATOM 2309 N N . HIS A 1 288 ? -5.915 -12.289 -11.942 1.00 58.78 288 HIS A N 1
ATOM 2310 C CA . HIS A 1 288 ? -7.351 -12.030 -12.170 1.00 58.78 288 HIS A CA 1
ATOM 2311 C C . HIS A 1 288 ? -7.815 -10.568 -12.022 1.00 58.78 288 HIS A C 1
ATOM 2313 O O . HIS A 1 288 ? -9.018 -10.321 -11.999 1.00 58.78 288 HIS A O 1
ATOM 2319 N N . GLU A 1 289 ? -6.906 -9.593 -11.939 1.00 61.94 289 GLU A N 1
ATOM 2320 C CA . GLU A 1 289 ? -7.260 -8.164 -11.881 1.00 61.94 289 GLU A CA 1
ATOM 2321 C C . GLU A 1 289 ? -7.001 -7.476 -13.231 1.00 61.94 289 GLU A C 1
ATOM 2323 O O . GLU A 1 289 ? -5.943 -7.672 -13.826 1.00 61.94 289 GLU A O 1
ATOM 2328 N N . SER A 1 290 ? -7.953 -6.669 -13.717 1.00 75.25 290 SER A N 1
ATOM 2329 C CA . SER A 1 290 ? -7.778 -5.851 -14.926 1.00 75.25 290 SER A CA 1
ATOM 2330 C C . SER A 1 290 ? -6.950 -4.602 -14.614 1.00 75.25 290 SER A C 1
ATOM 2332 O O . SER A 1 290 ? -7.392 -3.738 -13.858 1.00 75.25 290 SER A O 1
ATOM 2334 N N . CYS A 1 291 ? -5.785 -4.470 -15.244 1.00 72.94 291 CYS A N 1
ATOM 2335 C CA . CYS A 1 291 ? -4.830 -3.383 -15.039 1.00 72.94 291 CYS A CA 1
ATOM 2336 C C . CYS A 1 291 ? -4.605 -2.573 -16.326 1.00 72.94 291 CYS A C 1
ATOM 2338 O O . CYS A 1 291 ? -4.676 -3.102 -17.438 1.00 72.94 291 CYS A O 1
ATOM 2340 N N . LYS A 1 292 ? -4.300 -1.280 -16.168 1.00 81.12 292 LYS A N 1
ATOM 2341 C CA . LYS A 1 292 ? -3.938 -0.372 -17.267 1.00 81.12 292 LYS A CA 1
ATOM 2342 C C . LYS A 1 292 ? -2.426 -0.366 -17.493 1.00 81.12 292 LYS A C 1
ATOM 2344 O O . LYS A 1 292 ? -1.651 -0.224 -16.549 1.00 81.12 292 LYS A O 1
ATOM 2349 N N . TYR A 1 293 ? -2.019 -0.433 -18.754 1.00 89.81 293 TYR A N 1
ATOM 2350 C CA . TYR A 1 293 ? -0.631 -0.426 -19.209 1.00 89.81 293 TYR A CA 1
ATOM 2351 C C . TYR A 1 293 ? -0.423 0.642 -20.279 1.00 89.81 293 TYR A C 1
ATOM 2353 O O . TYR A 1 293 ? -1.353 1.037 -20.977 1.00 89.81 293 TYR A O 1
ATOM 2361 N N . LEU A 1 294 ? 0.821 1.080 -20.442 1.00 93.19 294 LEU A N 1
ATOM 2362 C CA . LEU A 1 294 ? 1.269 1.825 -21.609 1.00 93.19 294 LEU A CA 1
ATOM 2363 C C . LEU A 1 294 ? 1.913 0.857 -22.591 1.00 93.19 294 LEU A C 1
ATOM 2365 O O . LEU A 1 294 ? 2.857 0.149 -22.239 1.00 93.19 294 LEU A O 1
ATOM 2369 N N . ARG A 1 295 ? 1.433 0.862 -23.833 1.00 96.38 295 ARG A N 1
ATOM 2370 C CA . ARG A 1 295 ? 2.082 0.210 -24.965 1.00 96.38 295 ARG A CA 1
ATOM 2371 C C . ARG A 1 295 ? 2.978 1.217 -25.672 1.00 96.38 295 ARG A C 1
ATOM 2373 O O . ARG A 1 295 ? 2.506 2.152 -26.316 1.00 96.38 295 ARG A O 1
ATOM 2380 N N . ILE A 1 296 ? 4.283 1.001 -25.570 1.00 96.69 296 ILE A N 1
ATOM 2381 C CA . ILE A 1 296 ? 5.323 1.812 -26.199 1.00 96.69 296 ILE A CA 1
ATOM 2382 C C . ILE A 1 296 ? 5.811 1.059 -27.432 1.00 96.69 296 ILE A C 1
ATOM 2384 O O . ILE A 1 296 ? 6.520 0.059 -27.326 1.00 96.69 296 ILE A O 1
ATOM 2388 N N . THR A 1 297 ? 5.428 1.546 -28.608 1.00 96.62 297 THR A N 1
ATOM 2389 C CA . THR A 1 297 ? 5.897 1.007 -29.889 1.00 96.62 297 THR A CA 1
ATOM 2390 C C . THR A 1 297 ? 7.138 1.774 -30.321 1.00 96.62 297 THR A C 1
ATOM 2392 O O . THR A 1 297 ? 7.121 3.006 -30.334 1.00 96.62 297 THR A O 1
ATOM 2395 N N . LEU A 1 298 ? 8.207 1.070 -30.680 1.00 95.19 298 LEU A N 1
ATOM 2396 C CA . LEU A 1 298 ? 9.469 1.641 -31.151 1.00 95.19 298 LEU A CA 1
ATOM 2397 C C . LEU A 1 298 ? 9.513 1.681 -32.686 1.00 95.19 298 LEU A C 1
ATOM 2399 O O . LEU A 1 298 ? 8.725 1.018 -33.356 1.00 95.19 298 LEU A O 1
ATOM 2403 N N . GLN A 1 299 ? 10.416 2.473 -33.270 1.00 92.38 299 GLN A N 1
ATOM 2404 C CA . GLN A 1 299 ? 10.530 2.585 -34.734 1.00 92.38 299 GLN A CA 1
ATOM 2405 C C . GLN A 1 299 ? 10.911 1.277 -35.436 1.00 92.38 299 GLN A C 1
ATOM 2407 O O . GLN A 1 299 ? 10.575 1.099 -36.599 1.00 92.38 299 GLN A O 1
ATOM 2412 N N . ASN A 1 300 ? 11.572 0.359 -34.734 1.00 89.00 300 ASN A N 1
ATOM 2413 C CA . ASN A 1 300 ? 11.896 -0.977 -35.232 1.00 89.00 300 ASN A CA 1
ATOM 2414 C C . ASN A 1 300 ? 10.805 -2.017 -34.916 1.00 89.00 300 ASN A C 1
ATOM 2416 O O . ASN A 1 300 ? 11.108 -3.202 -34.803 1.00 89.00 300 ASN A O 1
ATOM 2420 N N . ASP A 1 301 ? 9.577 -1.552 -34.676 1.00 90.19 301 ASP A N 1
ATOM 2421 C CA . ASP A 1 301 ? 8.371 -2.333 -34.379 1.00 90.19 301 ASP A CA 1
ATOM 2422 C C . ASP A 1 301 ? 8.442 -3.221 -33.121 1.00 90.19 301 ASP A C 1
ATOM 2424 O O . ASP A 1 301 ? 7.517 -3.978 -32.830 1.00 90.19 301 ASP A O 1
ATOM 2428 N N . ARG A 1 302 ? 9.492 -3.072 -32.301 1.00 93.25 302 ARG A N 1
ATOM 2429 C CA . ARG A 1 302 ? 9.535 -3.649 -30.952 1.00 93.25 302 ARG A CA 1
ATOM 2430 C C . ARG A 1 302 ? 8.530 -2.945 -30.046 1.00 93.25 302 ARG A C 1
ATOM 2432 O O . ARG A 1 302 ? 8.327 -1.732 -30.144 1.00 93.25 302 ARG A O 1
ATOM 2439 N N . ILE A 1 303 ? 7.939 -3.708 -29.131 1.00 95.50 303 ILE A N 1
ATOM 2440 C CA . ILE A 1 303 ? 6.882 -3.231 -28.240 1.00 95.50 303 ILE A CA 1
ATOM 2441 C C . ILE A 1 303 ? 7.255 -3.526 -26.789 1.00 95.50 303 ILE A C 1
ATOM 2443 O O . ILE A 1 303 ? 7.476 -4.681 -26.417 1.00 95.50 303 ILE A O 1
ATOM 2447 N N . LEU A 1 304 ? 7.258 -2.481 -25.961 1.00 95.19 304 LEU A N 1
ATOM 2448 C CA . LEU A 1 304 ? 7.288 -2.602 -24.507 1.00 95.19 304 LEU A CA 1
ATOM 2449 C C . LEU A 1 304 ? 5.909 -2.252 -23.952 1.00 95.19 304 LEU A C 1
ATOM 2451 O O . LEU A 1 304 ? 5.407 -1.155 -24.183 1.00 95.19 304 LEU A O 1
ATOM 2455 N N . GLU A 1 305 ? 5.317 -3.174 -23.203 1.00 94.75 305 GLU A N 1
ATOM 2456 C CA . GLU A 1 305 ? 4.076 -2.945 -22.466 1.00 94.75 305 GLU A CA 1
ATOM 2457 C C . GLU A 1 305 ? 4.376 -2.972 -20.975 1.00 94.75 305 GLU A C 1
ATOM 2459 O O . GLU A 1 305 ? 4.943 -3.940 -20.465 1.00 94.75 305 GLU A O 1
ATOM 2464 N N . ILE A 1 306 ? 4.054 -1.881 -20.288 1.00 90.56 306 ILE A N 1
ATOM 2465 C CA . ILE A 1 306 ? 4.479 -1.670 -18.906 1.00 90.56 306 ILE A CA 1
ATOM 2466 C C . ILE A 1 306 ? 3.516 -0.722 -18.193 1.00 90.56 306 ILE A C 1
ATOM 2468 O O . ILE A 1 306 ? 2.882 0.113 -18.841 1.00 90.56 306 ILE A O 1
ATOM 2472 N N . SER A 1 307 ? 3.343 -0.856 -16.880 1.00 83.94 307 SER A N 1
ATOM 2473 C CA . SER A 1 307 ? 2.442 0.034 -16.146 1.00 83.94 307 SER A CA 1
ATOM 2474 C C . SER A 1 307 ? 2.955 1.485 -16.129 1.00 83.94 307 SER A C 1
ATOM 2476 O O . SER A 1 307 ? 4.133 1.768 -16.355 1.00 83.94 307 SER A O 1
ATOM 2478 N N . GLN A 1 308 ? 2.053 2.437 -15.880 1.00 79.56 308 GLN A N 1
ATOM 2479 C CA . GLN A 1 308 ? 2.326 3.873 -16.038 1.00 79.56 308 GLN A CA 1
ATOM 2480 C C . GLN A 1 308 ? 3.463 4.398 -15.144 1.00 79.56 308 GLN A C 1
ATOM 2482 O O . GLN A 1 308 ? 4.236 5.261 -15.571 1.00 79.56 308 GLN A O 1
ATOM 2487 N N . ASN A 1 309 ? 3.594 3.875 -13.926 1.00 68.56 309 ASN A N 1
ATOM 2488 C CA . ASN A 1 309 ? 4.577 4.338 -12.942 1.00 68.56 309 ASN A CA 1
ATOM 2489 C C . ASN A 1 309 ? 5.884 3.528 -12.955 1.00 68.56 309 ASN A C 1
ATOM 2491 O O . ASN A 1 309 ? 6.843 3.892 -12.266 1.00 68.56 309 ASN A O 1
ATOM 2495 N N . HIS A 1 310 ? 5.977 2.510 -13.818 1.00 75.44 310 HIS A N 1
ATOM 2496 C CA . HIS A 1 310 ? 7.158 1.665 -13.929 1.00 75.44 310 HIS A CA 1
ATOM 2497 C C . HIS A 1 310 ? 8.360 2.416 -14.492 1.00 75.44 310 HIS A C 1
ATOM 2499 O O . HIS A 1 310 ? 8.249 3.177 -15.458 1.00 75.44 310 HIS A O 1
ATOM 2505 N N . MET A 1 311 ? 9.537 2.195 -13.903 1.00 77.38 311 MET A N 1
ATOM 2506 C CA . MET A 1 311 ? 10.765 2.845 -14.348 1.00 77.38 311 MET A CA 1
ATOM 2507 C C . MET A 1 311 ? 11.377 2.126 -15.554 1.00 77.38 311 MET A C 1
ATOM 2509 O O . MET A 1 311 ? 11.747 0.953 -15.498 1.00 77.38 311 MET A O 1
ATOM 2513 N N . VAL A 1 312 ? 11.572 2.867 -16.639 1.00 85.69 312 VAL A N 1
ATOM 2514 C CA . VAL A 1 312 ? 12.262 2.404 -17.845 1.00 85.69 312 VAL A CA 1
ATOM 2515 C C . VAL A 1 312 ? 13.567 3.157 -18.045 1.00 85.69 312 VAL A C 1
ATOM 2517 O O . VAL A 1 312 ? 13.691 4.320 -17.652 1.00 85.69 312 VAL A O 1
ATOM 2520 N N . CYS A 1 313 ? 14.558 2.510 -18.655 1.00 84.94 313 CYS A N 1
ATOM 2521 C CA . CYS A 1 313 ? 15.812 3.181 -18.962 1.00 84.94 313 CYS A CA 1
ATOM 2522 C C . CYS A 1 313 ? 15.692 3.931 -20.293 1.00 84.94 313 CYS A C 1
ATOM 2524 O O . CYS A 1 313 ? 15.542 3.317 -21.351 1.00 84.94 313 CYS A O 1
ATOM 2526 N N . ALA A 1 314 ? 15.773 5.260 -20.239 1.00 88.88 314 ALA A N 1
ATOM 2527 C CA . ALA A 1 314 ? 15.663 6.118 -21.410 1.00 88.88 314 ALA A CA 1
ATOM 2528 C C . ALA A 1 314 ? 16.867 7.055 -21.539 1.00 88.88 314 ALA A C 1
ATOM 2530 O O . ALA A 1 314 ? 17.377 7.600 -20.556 1.00 88.88 314 ALA A O 1
ATOM 2531 N N . ALA A 1 315 ? 17.304 7.281 -22.774 1.00 88.12 315 ALA A N 1
ATOM 2532 C CA . ALA A 1 315 ? 18.307 8.279 -23.121 1.00 88.12 315 ALA A CA 1
ATOM 2533 C C . ALA A 1 315 ? 17.634 9.516 -23.732 1.00 88.12 315 ALA A C 1
ATOM 2535 O O . ALA A 1 315 ? 16.657 9.394 -24.463 1.00 88.12 315 ALA A O 1
ATOM 2536 N N . THR A 1 316 ? 18.157 10.711 -23.449 1.00 84.75 316 THR A N 1
ATOM 2537 C CA . THR A 1 316 ? 17.696 11.964 -24.087 1.00 84.75 316 THR A CA 1
ATOM 2538 C C . THR A 1 316 ? 18.531 12.366 -25.301 1.00 84.75 316 THR A C 1
ATOM 2540 O O . THR A 1 316 ? 18.215 13.330 -25.986 1.00 84.75 316 THR A O 1
ATOM 2543 N N . ASN A 1 317 ? 19.633 11.654 -25.531 1.00 79.19 317 ASN A N 1
ATOM 2544 C CA . ASN A 1 317 ? 20.615 11.904 -26.577 1.00 79.19 317 ASN A CA 1
ATOM 2545 C C . ASN A 1 317 ? 21.059 10.543 -27.134 1.00 79.19 317 ASN A C 1
ATOM 2547 O O . ASN A 1 317 ? 20.814 9.511 -26.507 1.00 79.19 317 ASN A O 1
ATOM 2551 N N . ASP A 1 318 ? 21.837 10.536 -28.215 1.00 79.94 318 ASP A N 1
ATOM 2552 C CA . ASP A 1 318 ? 22.376 9.309 -28.829 1.00 79.94 318 ASP A CA 1
ATOM 2553 C C . ASP A 1 318 ? 23.498 8.629 -28.019 1.00 79.94 318 ASP A C 1
ATOM 2555 O O . ASP A 1 318 ? 24.209 7.753 -28.507 1.00 79.94 318 ASP A O 1
ATOM 2559 N N . PHE A 1 319 ? 23.665 9.009 -26.749 1.00 74.12 319 PHE A N 1
ATOM 2560 C CA . PHE A 1 319 ? 24.686 8.463 -25.867 1.00 74.12 319 PHE A CA 1
ATOM 2561 C C . PHE A 1 319 ? 24.077 7.801 -24.631 1.00 74.12 319 PHE A C 1
ATOM 2563 O O . PHE A 1 319 ? 23.584 8.469 -23.717 1.00 74.12 319 PHE A O 1
ATOM 2570 N N . ILE A 1 320 ? 24.212 6.474 -24.554 1.00 74.19 320 ILE A N 1
ATOM 2571 C CA . ILE A 1 320 ? 23.684 5.661 -23.447 1.00 74.19 320 ILE A CA 1
ATOM 2572 C C . ILE A 1 320 ? 24.238 6.064 -22.071 1.00 74.19 320 ILE A C 1
ATOM 2574 O O . ILE A 1 320 ? 23.547 5.919 -21.069 1.00 74.19 320 ILE A O 1
ATOM 2578 N N . GLY A 1 321 ? 25.455 6.617 -21.988 1.00 65.12 321 GLY A N 1
ATOM 2579 C CA . GLY A 1 321 ? 26.081 6.963 -20.703 1.00 65.12 321 GLY A CA 1
ATOM 2580 C C . GLY A 1 321 ? 25.415 8.134 -19.967 1.00 65.12 321 GLY A C 1
ATOM 2581 O O . GLY A 1 321 ? 25.764 8.406 -18.825 1.00 65.12 321 GLY A O 1
ATOM 2582 N N . LYS A 1 322 ? 24.455 8.819 -20.603 1.00 70.12 322 LYS A N 1
ATOM 2583 C CA . LYS A 1 322 ? 23.588 9.829 -19.970 1.00 70.12 322 LYS A CA 1
ATOM 2584 C C . LYS A 1 322 ? 22.144 9.348 -19.779 1.00 70.12 322 LYS A C 1
ATOM 2586 O O . LYS A 1 322 ? 21.281 10.157 -19.442 1.00 70.12 322 LYS A O 1
ATOM 2591 N N . SER A 1 323 ? 21.872 8.065 -20.014 1.00 79.44 323 SER A N 1
ATOM 2592 C CA . SER A 1 323 ? 20.545 7.494 -19.791 1.00 79.44 323 SER A CA 1
ATOM 2593 C C . SER A 1 323 ? 20.158 7.547 -18.315 1.00 79.44 323 SER A C 1
ATOM 2595 O O . SER A 1 323 ? 20.999 7.540 -17.411 1.00 79.44 323 SER A O 1
ATOM 2597 N N . LYS A 1 324 ? 18.856 7.664 -18.078 1.00 79.12 324 LYS A N 1
ATOM 2598 C CA . LYS A 1 324 ? 18.261 7.723 -16.749 1.00 79.12 324 LYS A CA 1
ATOM 2599 C C . LYS A 1 324 ? 17.059 6.803 -16.711 1.00 79.12 324 LYS A C 1
ATOM 2601 O O . LYS A 1 324 ? 16.364 6.627 -17.710 1.00 79.12 324 LYS A O 1
ATOM 2606 N N . TYR A 1 325 ? 16.800 6.262 -15.532 1.00 76.06 325 TYR A N 1
ATOM 2607 C CA . TYR A 1 325 ? 15.520 5.636 -15.267 1.00 76.06 325 TYR A CA 1
ATOM 2608 C C . TYR A 1 325 ? 14.458 6.723 -15.093 1.00 76.06 325 TYR A C 1
ATOM 2610 O O . TYR A 1 325 ? 14.653 7.656 -14.309 1.00 76.06 325 TYR A O 1
ATOM 2618 N N . ILE A 1 326 ? 13.371 6.620 -15.853 1.00 78.50 326 ILE A N 1
ATOM 2619 C CA . ILE A 1 326 ? 12.220 7.525 -15.809 1.00 78.50 326 ILE A CA 1
ATOM 2620 C C . ILE A 1 326 ? 10.928 6.711 -15.808 1.00 78.50 326 ILE A C 1
ATOM 2622 O O . ILE A 1 326 ? 10.890 5.622 -16.372 1.00 78.50 326 ILE A O 1
ATOM 2626 N N . GLN A 1 327 ? 9.872 7.246 -15.199 1.00 75.81 327 GLN A N 1
ATOM 2627 C CA . GLN A 1 327 ? 8.556 6.604 -15.210 1.00 75.81 327 GLN A CA 1
ATOM 2628 C C . GLN A 1 327 ? 8.020 6.529 -16.641 1.00 75.81 327 GLN A C 1
ATOM 2630 O O . GLN A 1 327 ? 8.156 7.499 -17.396 1.00 75.81 327 GLN A O 1
ATOM 2635 N N . ALA A 1 328 ? 7.372 5.421 -16.993 1.00 84.88 328 ALA A N 1
ATOM 2636 C CA . ALA A 1 328 ? 6.824 5.199 -18.326 1.00 84.88 328 ALA A CA 1
ATOM 2637 C C . ALA A 1 328 ? 5.848 6.315 -18.751 1.00 84.88 328 ALA A C 1
ATOM 2639 O O . ALA A 1 328 ? 5.952 6.823 -19.865 1.00 84.88 328 ALA A O 1
ATOM 2640 N N . LEU A 1 329 ? 4.994 6.805 -17.845 1.00 84.19 329 LEU A N 1
ATOM 2641 C CA . LEU A 1 329 ? 4.066 7.918 -18.098 1.00 84.19 329 LEU A CA 1
ATOM 2642 C C . LEU A 1 329 ? 4.769 9.244 -18.442 1.00 84.19 329 LEU A C 1
ATOM 2644 O O . LEU A 1 329 ? 4.185 10.120 -19.075 1.00 84.19 329 LEU A O 1
ATOM 2648 N N . LYS A 1 330 ? 6.035 9.415 -18.040 1.00 85.81 330 LYS A N 1
ATOM 2649 C CA . LYS A 1 330 ? 6.838 10.617 -18.331 1.00 85.81 330 LYS A CA 1
ATOM 2650 C C . LYS A 1 330 ? 7.612 10.517 -19.648 1.00 85.81 330 LYS A C 1
ATOM 2652 O O . LYS A 1 330 ? 8.294 11.481 -20.019 1.00 85.81 330 LYS A O 1
ATOM 2657 N N . LEU A 1 331 ? 7.531 9.386 -20.353 1.00 89.94 331 LEU A N 1
ATOM 2658 C CA . LEU A 1 331 ? 8.125 9.240 -21.677 1.00 89.94 331 LEU A CA 1
ATOM 2659 C C . LEU A 1 331 ? 7.496 10.226 -22.661 1.00 89.94 331 LEU A C 1
ATOM 2661 O O . LEU A 1 331 ? 6.326 10.584 -22.591 1.00 89.94 331 LEU A O 1
ATOM 2665 N N . LYS A 1 332 ? 8.318 10.680 -23.602 1.00 91.12 332 LYS A N 1
ATOM 2666 C CA . LYS A 1 332 ? 7.927 11.636 -24.639 1.00 91.12 332 LYS A CA 1
ATOM 2667 C C . LYS A 1 332 ? 8.615 11.234 -25.927 1.00 91.12 332 LYS A C 1
ATOM 2669 O O . LYS A 1 332 ? 9.844 11.156 -25.933 1.00 91.12 332 LYS A O 1
ATOM 2674 N N . LYS A 1 333 ? 7.818 11.016 -26.975 1.00 88.94 333 LYS A N 1
ATOM 2675 C CA . LYS A 1 333 ? 8.240 10.464 -28.268 1.00 88.94 333 LYS A CA 1
ATOM 2676 C C . LYS A 1 333 ? 9.486 11.144 -28.848 1.00 88.94 333 LYS A C 1
ATOM 2678 O O . LYS A 1 333 ? 10.427 10.479 -29.247 1.00 88.94 333 LYS A O 1
ATOM 2683 N N . GLU A 1 334 ? 9.501 12.470 -28.814 1.00 85.88 334 GLU A N 1
ATOM 2684 C CA . GLU A 1 334 ? 10.528 13.307 -29.452 1.00 85.88 334 GLU A CA 1
ATOM 2685 C C . GLU A 1 334 ? 11.726 13.617 -28.546 1.00 85.88 334 GLU A C 1
ATOM 2687 O O . GLU A 1 334 ? 12.694 14.237 -28.972 1.00 85.88 334 GLU A O 1
ATOM 2692 N N . LYS A 1 335 ? 11.662 13.222 -27.271 1.00 88.75 335 LYS A N 1
ATOM 2693 C CA . LYS A 1 335 ? 12.699 13.539 -26.280 1.00 88.75 335 LYS A CA 1
ATOM 2694 C C . LYS A 1 335 ? 13.467 12.312 -25.817 1.00 88.75 335 LYS A C 1
ATOM 2696 O O . LYS A 1 335 ? 14.609 12.443 -25.388 1.00 88.75 335 LYS A O 1
ATOM 2701 N N . HIS A 1 336 ? 12.830 11.147 -25.822 1.00 93.19 336 HIS A N 1
ATOM 2702 C CA . HIS A 1 336 ? 13.362 9.951 -25.190 1.00 93.19 336 HIS A CA 1
ATOM 2703 C C . HIS A 1 336 ? 13.557 8.833 -26.212 1.00 93.19 336 HIS A C 1
ATOM 2705 O O . HIS A 1 336 ? 12.672 8.550 -27.016 1.00 93.19 336 HIS A O 1
ATOM 2711 N N . LYS A 1 337 ? 14.713 8.173 -26.127 1.00 93.25 337 LYS A N 1
ATOM 2712 C CA . LYS A 1 337 ? 15.049 6.948 -26.856 1.00 93.25 337 LYS A CA 1
ATOM 2713 C C . LYS A 1 337 ? 15.166 5.795 -25.865 1.00 93.25 337 LYS A C 1
ATOM 2715 O O . LYS A 1 337 ? 15.727 5.965 -24.780 1.00 93.25 337 LYS A O 1
ATOM 2720 N N . MET A 1 338 ? 14.642 4.635 -26.238 1.00 93.69 338 MET A N 1
ATOM 2721 C CA . MET A 1 338 ? 14.657 3.422 -25.422 1.00 93.69 338 MET A CA 1
ATOM 2722 C C . MET A 1 338 ? 15.902 2.597 -25.730 1.00 93.69 338 MET A C 1
ATOM 2724 O O . MET A 1 338 ? 16.364 2.569 -26.870 1.00 93.69 338 MET A O 1
ATOM 2728 N N . ILE A 1 339 ? 16.451 1.921 -24.724 1.00 92.44 339 ILE A N 1
ATOM 2729 C CA . ILE A 1 339 ? 17.595 1.026 -24.915 1.00 92.44 339 ILE A CA 1
ATOM 2730 C C . ILE A 1 339 ? 17.063 -0.367 -25.236 1.00 92.44 339 ILE A C 1
ATOM 2732 O O . ILE A 1 339 ? 16.379 -0.971 -24.411 1.00 92.44 339 ILE A O 1
ATOM 2736 N N . ILE A 1 340 ? 17.399 -0.870 -26.417 1.00 93.62 340 ILE A N 1
ATOM 2737 C CA . ILE A 1 340 ? 17.085 -2.231 -26.851 1.00 93.62 340 ILE A CA 1
ATOM 2738 C C . ILE A 1 340 ? 18.355 -3.068 -26.902 1.00 93.62 340 ILE A C 1
ATOM 2740 O O . ILE A 1 340 ? 19.432 -2.528 -27.151 1.00 93.62 340 ILE A O 1
ATOM 2744 N N . ILE A 1 341 ? 18.227 -4.372 -26.710 1.00 92.00 341 ILE A N 1
ATOM 2745 C CA . ILE A 1 341 ? 19.323 -5.330 -26.809 1.00 92.00 341 ILE A CA 1
ATOM 2746 C C . ILE A 1 341 ? 19.120 -6.172 -28.069 1.00 92.00 341 ILE A C 1
ATOM 2748 O O . ILE A 1 341 ? 18.076 -6.794 -28.252 1.00 92.00 341 ILE A O 1
ATOM 2752 N N . GLY A 1 342 ? 20.095 -6.131 -28.976 1.00 85.88 342 GLY A N 1
ATOM 2753 C CA . GLY A 1 342 ? 20.114 -6.957 -30.180 1.00 85.88 342 GLY A CA 1
ATOM 2754 C C . GLY A 1 342 ? 20.443 -8.419 -29.872 1.00 85.88 342 GLY A C 1
ATOM 2755 O O . GLY A 1 342 ? 20.894 -8.754 -28.779 1.00 85.88 342 GLY A O 1
ATOM 2756 N N . GLU A 1 343 ? 20.267 -9.296 -30.859 1.00 80.06 343 GLU A N 1
ATOM 2757 C CA . GLU A 1 343 ? 20.534 -10.741 -30.725 1.00 80.06 343 GLU A CA 1
ATOM 2758 C C . GLU A 1 343 ? 21.996 -11.053 -30.365 1.00 80.06 343 GLU A C 1
ATOM 2760 O O . GLU A 1 343 ? 22.285 -12.016 -29.664 1.00 80.06 343 GLU A O 1
ATOM 2765 N N . ASN A 1 344 ? 22.924 -10.191 -30.783 1.00 81.69 344 ASN A N 1
ATOM 2766 C CA . ASN A 1 344 ? 24.348 -10.264 -30.451 1.00 81.69 344 ASN A CA 1
ATOM 2767 C C . ASN A 1 344 ? 24.691 -9.710 -29.049 1.00 81.69 344 ASN A C 1
ATOM 2769 O O . ASN A 1 344 ? 25.868 -9.586 -28.714 1.00 81.69 344 ASN A O 1
ATOM 2773 N N . GLY A 1 345 ? 23.690 -9.319 -28.251 1.00 81.69 345 GLY A N 1
ATOM 2774 C CA . GLY A 1 345 ? 23.861 -8.708 -26.930 1.00 81.69 345 GLY A CA 1
ATOM 2775 C C . GLY A 1 345 ? 24.330 -7.249 -26.954 1.00 81.69 345 GLY A C 1
ATOM 2776 O O . GLY A 1 345 ? 24.621 -6.672 -25.902 1.00 81.69 345 GLY A O 1
ATOM 2777 N N . VAL A 1 346 ? 24.410 -6.631 -28.138 1.00 87.44 346 VAL A N 1
ATOM 2778 C CA . VAL A 1 346 ? 24.790 -5.223 -28.303 1.00 87.44 346 VAL A CA 1
ATOM 2779 C C . VAL A 1 346 ? 23.564 -4.339 -28.118 1.00 87.44 346 VAL A C 1
ATOM 2781 O O . VAL A 1 346 ? 22.476 -4.635 -28.611 1.00 87.44 346 VAL A O 1
ATOM 2784 N N . TYR A 1 347 ? 23.732 -3.228 -27.402 1.00 89.94 347 TYR A N 1
ATOM 2785 C CA . TYR A 1 347 ? 22.643 -2.280 -27.214 1.00 89.94 347 TYR A CA 1
ATOM 2786 C C . TYR A 1 347 ? 22.460 -1.368 -28.431 1.00 89.94 347 TYR A C 1
ATOM 2788 O O . TYR A 1 347 ? 23.427 -0.935 -29.059 1.00 89.94 347 TYR A O 1
ATOM 2796 N N . HIS A 1 348 ? 21.217 -0.968 -28.678 1.00 91.62 348 HIS A N 1
ATOM 2797 C CA . HIS A 1 348 ? 20.869 0.103 -29.605 1.00 91.62 348 HIS A CA 1
ATOM 2798 C C . HIS A 1 348 ? 19.917 1.092 -28.929 1.00 91.62 348 HIS A C 1
ATOM 2800 O O . HIS A 1 348 ? 19.183 0.741 -28.005 1.00 91.62 348 HIS A O 1
ATOM 2806 N N . LEU A 1 349 ? 19.936 2.346 -29.379 1.00 92.12 349 LEU A N 1
ATOM 2807 C CA . LEU A 1 349 ? 18.947 3.344 -28.980 1.00 92.12 349 LEU A CA 1
ATOM 2808 C C . LEU A 1 349 ? 17.856 3.390 -30.043 1.00 92.12 349 LEU A C 1
ATOM 2810 O O . LEU A 1 349 ? 18.136 3.680 -31.202 1.00 92.12 349 LEU A O 1
ATOM 2814 N N . ALA A 1 350 ? 16.626 3.098 -29.643 1.00 93.00 350 ALA A N 1
ATOM 2815 C CA . ALA A 1 350 ? 15.467 3.092 -30.518 1.00 93.00 350 ALA A CA 1
ATOM 2816 C C . ALA A 1 350 ? 14.547 4.269 -30.197 1.00 93.00 350 ALA A C 1
ATOM 2818 O O . ALA A 1 350 ? 14.220 4.534 -29.036 1.00 93.00 350 ALA A O 1
ATOM 2819 N N . GLU A 1 351 ? 14.119 4.976 -31.236 1.00 94.38 351 GLU A N 1
ATOM 2820 C CA . GLU A 1 351 ? 13.147 6.054 -31.103 1.00 94.38 351 GLU A CA 1
ATOM 2821 C C . GLU A 1 351 ? 11.749 5.497 -30.858 1.00 94.38 351 GLU A C 1
ATOM 2823 O O . GLU A 1 351 ? 11.370 4.435 -31.361 1.00 94.38 351 GLU A O 1
ATOM 2828 N N . ILE A 1 352 ? 10.968 6.240 -30.081 1.00 95.94 352 ILE A N 1
ATOM 2829 C CA . ILE A 1 352 ? 9.581 5.893 -29.805 1.00 95.94 352 ILE A CA 1
ATOM 2830 C C . ILE A 1 352 ? 8.741 6.281 -31.031 1.00 95.94 352 ILE A C 1
ATOM 2832 O O . ILE A 1 352 ? 8.846 7.385 -31.562 1.00 95.94 352 ILE A O 1
ATOM 2836 N N . LYS A 1 353 ? 7.891 5.367 -31.493 1.00 95.56 353 LYS A N 1
ATOM 2837 C CA . LYS A 1 353 ? 6.943 5.559 -32.601 1.00 95.56 353 LYS A CA 1
ATOM 2838 C C . LYS A 1 353 ? 5.559 5.942 -32.083 1.00 95.56 353 LYS A C 1
ATOM 2840 O O . LYS A 1 353 ? 4.968 6.884 -32.611 1.00 95.56 353 LYS A O 1
ATOM 2845 N N . ASN A 1 354 ? 5.069 5.259 -31.048 1.00 95.75 354 ASN A N 1
ATOM 2846 C CA . ASN A 1 354 ? 3.760 5.513 -30.441 1.00 95.75 354 ASN A CA 1
ATOM 2847 C C . ASN A 1 354 ? 3.753 5.167 -28.943 1.00 95.75 354 ASN A C 1
ATOM 2849 O O . ASN A 1 354 ? 4.495 4.280 -28.519 1.00 95.75 354 ASN A O 1
ATOM 2853 N N . ILE A 1 355 ? 2.905 5.850 -28.170 1.00 95.31 355 ILE A N 1
ATOM 2854 C CA . ILE A 1 355 ? 2.580 5.511 -26.778 1.00 95.31 355 ILE A CA 1
ATOM 2855 C C . ILE A 1 355 ? 1.057 5.556 -26.642 1.00 95.31 355 ILE A C 1
ATOM 2857 O O . ILE A 1 355 ? 0.462 6.610 -26.851 1.00 95.31 355 ILE A O 1
ATOM 2861 N N . GLU A 1 356 ? 0.440 4.436 -26.277 1.00 95.12 356 GLU A N 1
ATOM 2862 C CA . GLU A 1 356 ? -1.011 4.327 -26.081 1.00 95.12 356 GLU A CA 1
ATOM 2863 C C . GLU A 1 356 ? -1.356 3.568 -24.794 1.00 95.12 356 GLU A C 1
ATOM 2865 O O . GLU A 1 356 ? -0.553 2.776 -24.302 1.00 95.12 356 GLU A O 1
ATOM 2870 N N . GLU A 1 357 ? -2.540 3.819 -24.232 1.00 92.75 357 GLU A N 1
ATOM 2871 C CA . GLU A 1 357 ? -3.041 3.087 -23.064 1.00 92.75 357 GLU A CA 1
ATOM 2872 C C . GLU A 1 357 ? -3.771 1.815 -23.518 1.00 92.75 357 GLU A C 1
ATOM 2874 O O . GLU A 1 357 ? -4.653 1.861 -24.373 1.00 92.75 357 GLU A O 1
ATOM 2879 N N . VAL A 1 358 ? -3.410 0.679 -22.926 1.00 93.00 358 VAL A N 1
ATOM 2880 C CA . VAL A 1 358 ? -4.036 -0.632 -23.147 1.00 93.00 358 VAL A CA 1
ATOM 2881 C C . VAL A 1 358 ? -4.408 -1.248 -21.800 1.00 93.00 358 VAL A C 1
ATOM 2883 O O . VAL A 1 358 ? -3.910 -0.823 -20.760 1.00 93.00 358 VAL A O 1
ATOM 2886 N N . SER A 1 359 ? -5.309 -2.229 -21.775 1.00 88.25 359 SER A N 1
ATOM 2887 C CA . SER A 1 359 ? -5.721 -2.897 -20.532 1.00 88.25 359 SER A CA 1
ATOM 2888 C C . SER A 1 359 ? -5.631 -4.409 -20.668 1.00 88.25 359 SER A C 1
ATOM 2890 O O . SER A 1 359 ? -6.093 -4.968 -21.661 1.00 88.25 359 SER A O 1
ATOM 2892 N N . TYR A 1 360 ? -5.051 -5.063 -19.662 1.00 87.00 360 TYR A N 1
ATOM 2893 C CA . TYR A 1 360 ? -4.893 -6.516 -19.604 1.00 87.00 360 TYR A CA 1
ATOM 2894 C C . TYR A 1 360 ? -5.212 -7.041 -18.211 1.00 87.00 360 TYR A C 1
ATOM 2896 O O . TYR A 1 360 ? -5.091 -6.316 -17.229 1.00 87.00 360 TYR A O 1
ATOM 2904 N N . SER A 1 361 ? -5.574 -8.320 -18.125 1.00 83.56 361 SER A N 1
ATOM 2905 C CA . SER A 1 361 ? -5.704 -9.005 -16.841 1.00 83.56 361 SER A CA 1
ATOM 2906 C C . SER A 1 361 ? -4.358 -9.559 -16.381 1.00 83.56 361 SER A C 1
ATOM 2908 O O . SER A 1 361 ? -3.690 -10.265 -17.135 1.00 83.56 361 SER A O 1
ATOM 2910 N N . GLY A 1 362 ? -4.025 -9.317 -15.117 1.00 77.94 362 GLY A N 1
ATOM 2911 C CA . GLY A 1 362 ? -2.889 -9.899 -14.413 1.00 77.94 362 GLY A CA 1
ATOM 2912 C C . GLY A 1 362 ? -1.663 -8.991 -14.352 1.00 77.94 362 GLY A C 1
ATOM 2913 O O . GLY A 1 362 ? -1.293 -8.365 -15.339 1.00 77.94 362 GLY A O 1
ATOM 2914 N N . LYS A 1 363 ? -1.009 -8.966 -13.186 1.00 78.06 363 LYS A N 1
ATOM 2915 C CA . LYS A 1 363 ? 0.119 -8.079 -12.865 1.00 78.06 363 LYS A CA 1
ATOM 2916 C C . LYS A 1 363 ? 1.301 -8.860 -12.296 1.00 78.06 363 LYS A C 1
ATOM 2918 O O . LYS A 1 363 ? 1.152 -9.630 -11.342 1.00 78.06 363 LYS A O 1
ATOM 2923 N N . TYR A 1 364 ? 2.480 -8.644 -12.878 1.00 79.75 364 TYR A N 1
ATOM 2924 C CA . TYR A 1 364 ? 3.705 -9.341 -12.499 1.00 79.75 364 TYR A CA 1
ATOM 2925 C C . TYR A 1 364 ? 4.883 -8.389 -12.332 1.00 79.75 364 TYR A C 1
ATOM 2927 O O . TYR A 1 364 ? 5.211 -7.633 -13.241 1.00 79.75 364 TYR A O 1
ATOM 2935 N N . ALA A 1 365 ? 5.567 -8.469 -11.196 1.00 75.94 365 ALA A N 1
ATOM 2936 C CA . ALA A 1 365 ? 6.740 -7.645 -10.910 1.00 75.94 365 ALA A CA 1
ATOM 2937 C C . ALA A 1 365 ? 7.901 -8.527 -10.421 1.00 75.94 365 ALA A C 1
ATOM 2939 O O . ALA A 1 365 ? 8.042 -8.745 -9.218 1.00 75.94 365 ALA A O 1
ATOM 2940 N N . PRO A 1 366 ? 8.696 -9.121 -11.328 1.00 78.88 366 PRO A N 1
ATOM 2941 C CA . PRO A 1 366 ? 9.840 -9.945 -10.953 1.00 78.88 366 PRO A CA 1
ATOM 2942 C C . PRO A 1 366 ? 10.996 -9.094 -10.407 1.00 78.88 366 PRO A C 1
ATOM 2944 O O . PRO A 1 366 ? 11.261 -7.998 -10.900 1.00 78.88 366 PRO A O 1
ATOM 2947 N N . LEU A 1 367 ? 11.734 -9.633 -9.433 1.00 69.19 367 LEU A N 1
ATOM 2948 C CA . LEU A 1 367 ? 12.986 -9.060 -8.939 1.00 69.19 367 LEU A CA 1
ATOM 2949 C C . LEU A 1 367 ? 14.191 -9.867 -9.374 1.00 69.19 367 LEU A C 1
ATOM 2951 O O . LEU A 1 367 ? 14.279 -11.066 -9.109 1.00 69.19 367 LEU A O 1
ATOM 2955 N N . THR A 1 368 ? 15.192 -9.163 -9.883 1.00 70.12 368 THR A N 1
ATOM 2956 C CA . THR A 1 368 ? 16.522 -9.710 -10.141 1.00 70.12 368 THR A CA 1
ATOM 2957 C C . THR A 1 368 ? 17.512 -9.304 -9.052 1.00 70.12 368 THR A C 1
ATOM 2959 O O . THR A 1 368 ? 17.250 -8.387 -8.265 1.00 70.12 368 THR A O 1
ATOM 2962 N N . ARG A 1 369 ? 18.680 -9.955 -8.994 1.00 63.31 369 ARG A N 1
ATOM 2963 C CA . ARG A 1 369 ? 19.723 -9.577 -8.035 1.00 63.31 369 ARG A CA 1
ATOM 2964 C C . ARG A 1 369 ? 20.266 -8.186 -8.329 1.00 63.31 369 ARG A C 1
ATOM 2966 O O . ARG A 1 369 ? 20.598 -7.490 -7.383 1.00 63.31 369 ARG A O 1
ATOM 2973 N N . SER A 1 370 ? 20.353 -7.753 -9.587 1.00 63.72 370 SER A N 1
ATOM 2974 C CA . SER A 1 370 ? 20.822 -6.400 -9.930 1.00 63.72 370 SER A CA 1
ATOM 2975 C C . SER A 1 370 ? 19.734 -5.320 -9.892 1.00 63.72 370 SER A C 1
ATOM 2977 O O . SER A 1 370 ? 20.057 -4.132 -9.844 1.00 63.72 370 SER A O 1
ATOM 2979 N N . GLY A 1 371 ? 18.458 -5.706 -9.960 1.00 67.25 371 GLY A N 1
ATOM 2980 C CA . GLY A 1 371 ? 17.343 -4.780 -10.157 1.00 67.25 371 GLY A CA 1
ATOM 2981 C C . GLY A 1 371 ? 17.178 -4.276 -11.599 1.00 67.25 371 GLY A C 1
ATOM 2982 O O . GLY A 1 371 ? 16.392 -3.358 -11.834 1.00 67.25 371 GLY A O 1
ATOM 2983 N N . SER A 1 372 ? 17.908 -4.836 -12.568 1.00 81.25 372 SER A N 1
ATOM 2984 C CA . SER A 1 372 ? 17.711 -4.608 -14.006 1.00 81.25 372 SER A CA 1
ATOM 2985 C C . SER A 1 372 ? 17.136 -5.854 -14.670 1.00 81.25 372 SER A C 1
ATOM 2987 O O . SER A 1 372 ? 17.452 -6.976 -14.263 1.00 81.25 372 SER A O 1
ATOM 2989 N N . ILE A 1 373 ? 16.309 -5.657 -15.695 1.00 89.00 373 ILE A N 1
ATOM 2990 C CA . ILE A 1 373 ? 15.687 -6.728 -16.470 1.00 89.00 373 ILE A CA 1
ATOM 2991 C C . ILE A 1 373 ? 15.545 -6.314 -17.937 1.00 89.00 373 ILE A C 1
ATOM 2993 O O . ILE A 1 373 ? 15.388 -5.132 -18.243 1.00 89.00 373 ILE A O 1
ATOM 2997 N N . ILE A 1 374 ? 15.606 -7.282 -18.848 1.00 93.25 374 ILE A N 1
ATOM 2998 C CA . ILE A 1 374 ? 15.311 -7.079 -20.268 1.00 93.25 374 ILE A CA 1
ATOM 2999 C C . ILE A 1 374 ? 13.946 -7.708 -20.550 1.00 93.25 374 ILE A C 1
ATOM 3001 O O . ILE A 1 374 ? 13.761 -8.901 -20.313 1.00 93.25 374 ILE A O 1
ATOM 3005 N N . VAL A 1 375 ? 13.001 -6.913 -21.053 1.00 92.94 375 VAL A N 1
ATOM 3006 C CA . VAL A 1 375 ? 11.634 -7.356 -21.360 1.00 92.94 375 VAL A CA 1
ATOM 3007 C C . VAL A 1 375 ? 11.300 -7.009 -22.800 1.00 92.94 375 VAL A C 1
ATOM 3009 O O . VAL A 1 375 ? 11.425 -5.851 -23.195 1.00 92.94 375 VAL A O 1
ATOM 3012 N N . ASN A 1 376 ? 10.901 -8.009 -23.590 1.00 93.88 376 ASN A N 1
ATOM 3013 C CA . ASN A 1 376 ? 10.731 -7.888 -25.044 1.00 93.88 376 ASN A CA 1
ATOM 3014 C C . ASN A 1 376 ? 11.947 -7.202 -25.705 1.00 93.88 376 ASN A C 1
ATOM 3016 O O . ASN A 1 376 ? 11.798 -6.321 -26.552 1.00 93.88 376 ASN A O 1
ATOM 3020 N N . ASP A 1 377 ? 13.151 -7.569 -25.249 1.00 93.38 377 ASP A N 1
ATOM 3021 C CA . ASP A 1 377 ? 14.445 -6.989 -25.638 1.00 93.38 377 ASP A CA 1
ATOM 3022 C C . ASP A 1 377 ? 14.667 -5.509 -25.292 1.00 93.38 377 ASP A C 1
ATOM 3024 O O . ASP A 1 377 ? 15.653 -4.914 -25.724 1.00 93.38 377 ASP A O 1
ATOM 3028 N N . VAL A 1 378 ? 13.797 -4.895 -24.494 1.00 93.56 378 VAL A N 1
ATOM 3029 C CA . VAL A 1 378 ? 13.955 -3.518 -24.014 1.00 93.56 378 VAL A CA 1
ATOM 3030 C C . VAL A 1 378 ? 14.470 -3.528 -22.578 1.00 93.56 378 VAL A C 1
ATOM 3032 O O . VAL A 1 378 ? 13.968 -4.264 -21.729 1.00 93.56 378 VAL A O 1
ATOM 3035 N N . VAL A 1 379 ? 15.476 -2.702 -22.282 1.00 90.19 379 VAL A N 1
ATOM 3036 C CA . VAL A 1 379 ? 16.033 -2.583 -20.927 1.00 90.19 379 VAL A CA 1
ATOM 3037 C C . VAL A 1 379 ? 15.058 -1.829 -20.025 1.00 90.19 379 VAL A C 1
ATOM 3039 O O . VAL A 1 379 ? 14.751 -0.653 -20.243 1.00 90.19 379 VAL A O 1
ATOM 3042 N N . ALA A 1 380 ? 14.629 -2.496 -18.961 1.00 86.88 380 ALA A N 1
ATOM 3043 C CA . ALA A 1 380 ? 13.738 -1.968 -17.943 1.00 86.88 380 ALA A CA 1
ATOM 3044 C C . ALA A 1 380 ? 14.331 -2.137 -16.533 1.00 86.88 380 ALA A C 1
ATOM 3046 O O . ALA A 1 380 ? 15.351 -2.801 -16.306 1.00 86.88 380 ALA A O 1
ATOM 3047 N N . SER A 1 381 ? 13.694 -1.480 -15.569 1.00 80.25 381 SER A N 1
ATOM 3048 C CA . SER A 1 381 ? 13.969 -1.662 -14.147 1.00 80.25 381 SER A CA 1
ATOM 3049 C C . SER A 1 381 ? 13.088 -2.780 -13.586 1.00 80.25 381 SER A C 1
ATOM 3051 O O . SER A 1 381 ? 11.949 -2.947 -14.018 1.00 80.25 381 SER A O 1
ATOM 3053 N N . CYS A 1 382 ? 13.573 -3.509 -12.581 1.00 63.62 382 CYS A N 1
ATOM 3054 C CA . CYS A 1 382 ? 12.704 -4.341 -11.732 1.00 63.62 382 CYS A CA 1
ATOM 3055 C C . CYS A 1 382 ? 11.905 -3.504 -10.718 1.00 63.62 382 CYS A C 1
ATOM 3057 O O . CYS A 1 382 ? 11.074 -4.040 -9.996 1.00 63.62 382 CYS A O 1
ATOM 3059 N N . TYR A 1 383 ? 12.204 -2.207 -10.635 1.00 60.94 383 TYR A N 1
ATOM 3060 C CA . TYR A 1 383 ? 11.598 -1.253 -9.714 1.00 60.94 383 TYR A CA 1
ATOM 3061 C C . TYR A 1 383 ? 10.750 -0.236 -10.448 1.00 60.94 383 TYR A C 1
ATOM 3063 O O . TYR A 1 383 ? 11.002 0.090 -11.612 1.00 60.94 383 TYR A O 1
ATOM 3071 N N . ALA A 1 384 ? 9.859 0.370 -9.696 1.00 51.47 384 ALA A N 1
ATOM 3072 C CA . ALA A 1 384 ? 8.978 1.414 -10.136 1.00 51.47 384 ALA A CA 1
ATOM 3073 C C . ALA A 1 384 ? 8.765 2.453 -9.016 1.00 51.47 384 ALA A C 1
ATOM 3075 O O . ALA A 1 384 ? 9.354 2.317 -7.937 1.00 51.47 384 ALA A O 1
ATOM 3076 N N . GLY A 1 385 ? 8.107 3.572 -9.338 1.00 45.56 385 GLY A N 1
ATOM 3077 C CA . GLY A 1 385 ? 7.960 4.702 -8.413 1.00 45.56 385 GLY A CA 1
ATOM 3078 C C . GLY A 1 385 ? 8.871 5.913 -8.636 1.00 45.56 385 GLY A C 1
ATOM 3079 O O . GLY A 1 385 ? 9.525 6.076 -9.666 1.00 45.56 385 GLY A O 1
ATOM 3080 N N . SER A 1 386 ? 8.896 6.828 -7.659 1.00 32.97 386 SER A N 1
ATOM 3081 C CA . SER A 1 386 ? 9.588 8.135 -7.754 1.00 32.97 386 SER A CA 1
ATOM 3082 C C . SER A 1 386 ? 11.068 8.124 -7.320 1.00 32.97 386 SER A C 1
ATOM 3084 O O . SER A 1 386 ? 11.694 9.185 -7.250 1.00 32.97 386 SER A O 1
ATOM 3086 N N . PHE A 1 387 ? 11.649 6.957 -7.019 1.00 38.44 387 PHE A N 1
ATOM 3087 C CA . PHE A 1 387 ? 12.990 6.837 -6.428 1.00 38.44 387 PHE A CA 1
ATOM 3088 C C . PHE A 1 387 ? 14.081 6.456 -7.437 1.00 38.44 387 PHE A C 1
ATOM 3090 O O . PHE A 1 387 ? 13.833 5.874 -8.490 1.00 38.44 387 PHE A O 1
ATOM 3097 N N . SER A 1 388 ? 15.336 6.797 -7.117 1.00 41.78 388 SER A N 1
ATOM 3098 C CA . SER A 1 388 ? 16.482 6.403 -7.946 1.00 41.78 388 SER A CA 1
ATOM 3099 C C . SER A 1 388 ? 16.822 4.920 -7.750 1.00 41.78 388 SER A C 1
ATOM 3101 O O . SER A 1 388 ? 16.884 4.453 -6.615 1.00 41.78 388 SER A O 1
ATOM 3103 N N . GLN A 1 389 ? 17.151 4.213 -8.838 1.00 44.34 389 GLN A N 1
ATOM 3104 C CA . GLN A 1 389 ? 17.525 2.787 -8.850 1.00 44.34 389 GLN A CA 1
ATOM 3105 C C . GLN A 1 389 ? 18.539 2.396 -7.754 1.00 44.34 389 GLN A C 1
ATOM 3107 O O . GLN A 1 389 ? 18.457 1.312 -7.190 1.00 44.34 389 GLN A O 1
ATOM 3112 N N . LYS A 1 390 ? 19.496 3.275 -7.422 1.00 34.25 390 LYS A N 1
ATOM 3113 C CA . LYS A 1 390 ? 20.510 3.012 -6.385 1.00 34.25 390 LYS A CA 1
ATOM 3114 C C . LYS A 1 390 ? 19.908 2.920 -4.983 1.00 34.25 390 LYS A C 1
ATOM 3116 O O . LYS A 1 390 ? 20.307 2.053 -4.217 1.00 34.25 390 LYS A O 1
ATOM 3121 N N . ILE A 1 391 ? 18.950 3.792 -4.668 1.00 39.25 391 ILE A N 1
ATOM 3122 C CA . ILE A 1 391 ? 18.213 3.769 -3.395 1.00 39.25 391 ILE A CA 1
ATOM 3123 C C . ILE A 1 391 ? 17.354 2.509 -3.350 1.00 39.25 391 ILE A C 1
ATOM 3125 O O . ILE A 1 391 ? 17.340 1.814 -2.336 1.00 39.25 391 ILE A O 1
ATOM 3129 N N . SER A 1 392 ? 16.737 2.167 -4.485 1.00 46.03 392 SER A N 1
ATOM 3130 C CA . SER A 1 392 ? 15.927 0.963 -4.584 1.00 46.03 392 SER A CA 1
ATOM 3131 C C . SER A 1 392 ? 16.708 -0.322 -4.353 1.00 46.03 392 SER A C 1
ATOM 3133 O O . SER A 1 392 ? 16.276 -1.230 -3.653 1.00 46.03 392 SER A O 1
ATOM 3135 N N . HIS A 1 393 ? 17.919 -0.359 -4.886 1.00 43.94 393 HIS A N 1
ATOM 3136 C CA . HIS A 1 393 ? 18.806 -1.497 -4.776 1.00 43.94 393 HIS A CA 1
ATOM 3137 C C . HIS A 1 393 ? 19.413 -1.656 -3.374 1.00 43.94 393 HIS A C 1
ATOM 3139 O O . HIS A 1 393 ? 19.484 -2.772 -2.865 1.00 43.94 393 HIS A O 1
ATOM 3145 N N . ILE A 1 394 ? 19.808 -0.553 -2.720 1.00 36.69 394 ILE A N 1
ATOM 3146 C CA . ILE A 1 394 ? 20.367 -0.579 -1.355 1.00 36.69 394 ILE A CA 1
ATOM 3147 C C . ILE A 1 394 ? 19.350 -1.122 -0.358 1.00 36.69 394 ILE A C 1
ATOM 3149 O O . ILE A 1 394 ? 19.705 -1.930 0.499 1.00 36.69 394 ILE A O 1
ATOM 3153 N N . ALA A 1 395 ? 18.090 -0.724 -0.508 1.00 43.88 395 ALA A N 1
ATOM 3154 C CA . ALA A 1 395 ? 17.027 -1.189 0.357 1.00 43.88 395 ALA A CA 1
ATOM 3155 C C . ALA A 1 395 ? 16.862 -2.724 0.270 1.00 43.88 395 ALA A C 1
ATOM 3157 O O . ALA A 1 395 ? 16.557 -3.349 1.267 1.00 43.88 395 ALA A O 1
ATOM 3158 N N . ILE A 1 396 ? 17.183 -3.375 -0.858 1.00 48.69 396 ILE A N 1
ATOM 3159 C CA . ILE A 1 396 ? 17.021 -4.835 -1.048 1.00 48.69 396 ILE A CA 1
ATOM 3160 C C . ILE A 1 396 ? 18.230 -5.671 -0.608 1.00 48.69 396 ILE A C 1
ATOM 3162 O O . ILE A 1 396 ? 18.124 -6.892 -0.466 1.00 48.69 396 ILE A O 1
ATOM 3166 N N . LEU A 1 397 ? 19.370 -5.041 -0.312 1.00 39.22 397 LEU A N 1
ATOM 3167 C CA . LEU A 1 397 ? 20.615 -5.740 0.030 1.00 39.22 39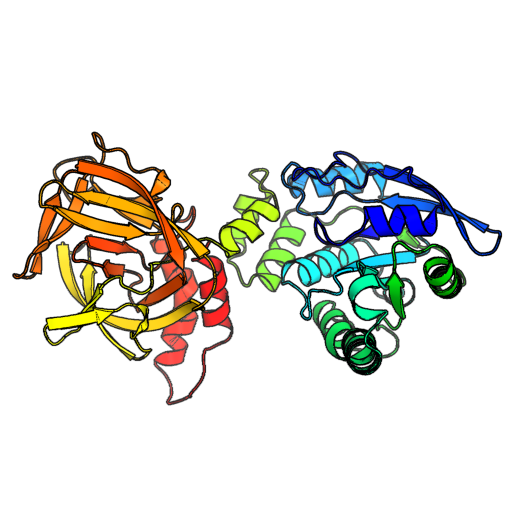7 LEU A CA 1
ATOM 3168 C C . LEU A 1 397 ? 20.477 -6.760 1.184 1.00 39.22 397 LEU A C 1
ATOM 3170 O O . LEU A 1 397 ? 20.981 -7.873 1.021 1.00 39.22 397 LEU A O 1
ATOM 3174 N N . PRO A 1 398 ? 19.778 -6.480 2.304 1.00 41.28 398 PRO A N 1
ATOM 3175 C CA . PRO A 1 398 ? 19.620 -7.475 3.371 1.00 41.28 398 PRO A CA 1
ATOM 3176 C C . PRO A 1 398 ? 18.916 -8.785 2.953 1.00 41.28 398 PRO A C 1
ATOM 3178 O O . PRO A 1 398 ? 19.294 -9.846 3.446 1.00 41.28 398 PRO A O 1
ATOM 3181 N N . ILE A 1 399 ? 17.983 -8.772 1.986 1.00 45.78 399 ILE A N 1
ATOM 3182 C CA . ILE A 1 399 ? 17.397 -10.014 1.420 1.00 45.78 399 ILE A CA 1
ATOM 3183 C C . ILE A 1 399 ? 18.412 -10.792 0.609 1.00 45.78 399 ILE A C 1
ATOM 3185 O O . ILE A 1 399 ? 18.489 -12.016 0.699 1.00 45.78 399 ILE A O 1
ATOM 3189 N N . GLN A 1 400 ? 19.191 -10.077 -0.198 1.00 43.38 400 GLN A N 1
ATOM 3190 C CA . GLN A 1 400 ? 20.185 -10.688 -1.072 1.00 43.38 400 GLN A CA 1
ATOM 3191 C C . GLN A 1 400 ? 21.324 -11.328 -0.272 1.00 43.38 400 GLN A C 1
ATOM 3193 O O . GLN A 1 400 ? 21.898 -12.324 -0.710 1.00 43.38 400 GLN A O 1
ATOM 3198 N N . ILE A 1 401 ? 21.642 -10.773 0.903 1.00 39.06 401 ILE A N 1
ATOM 3199 C CA . ILE A 1 401 ? 22.629 -11.320 1.841 1.00 39.06 401 ILE A CA 1
ATOM 3200 C C . ILE A 1 401 ? 22.080 -12.570 2.544 1.00 39.06 401 ILE A C 1
ATOM 3202 O O . ILE A 1 401 ? 22.809 -13.553 2.667 1.00 39.06 401 ILE A O 1
ATOM 3206 N N . TRP A 1 402 ? 20.805 -12.573 2.946 1.00 43.03 402 TRP A N 1
ATOM 3207 C CA . TRP A 1 402 ? 20.171 -13.719 3.609 1.00 43.03 402 TRP A CA 1
ATOM 3208 C C . TRP A 1 402 ? 20.086 -14.961 2.703 1.00 43.03 402 TRP A C 1
ATOM 3210 O O . TRP A 1 402 ? 20.505 -16.045 3.103 1.00 43.03 402 TRP A O 1
ATOM 3220 N N . TYR A 1 403 ? 19.676 -14.795 1.439 1.00 47.25 403 TYR A N 1
ATOM 3221 C CA . TYR A 1 403 ? 19.614 -15.895 0.460 1.00 47.25 403 TYR A CA 1
ATOM 3222 C C . TYR A 1 403 ? 20.978 -16.482 0.079 1.00 47.25 403 TYR A C 1
ATOM 3224 O O . TYR A 1 403 ? 21.055 -17.607 -0.407 1.00 47.25 403 TYR A O 1
ATOM 3232 N N . LYS A 1 404 ? 22.071 -15.747 0.305 1.00 43.34 404 LYS A N 1
ATOM 3233 C CA . LYS A 1 404 ? 23.423 -16.251 0.046 1.00 43.34 404 LYS A CA 1
ATOM 3234 C C . LYS A 1 404 ? 23.854 -17.322 1.062 1.00 43.34 404 LYS A C 1
ATOM 3236 O O . LYS A 1 404 ? 24.869 -17.970 0.827 1.00 43.34 404 LYS A O 1
ATOM 3241 N N . ASN A 1 405 ? 23.111 -17.491 2.164 1.00 41.06 405 ASN A N 1
ATOM 3242 C CA . ASN A 1 405 ? 23.568 -18.221 3.342 1.00 41.06 405 ASN A CA 1
ATOM 3243 C C . ASN A 1 405 ? 22.742 -19.443 3.788 1.00 41.06 405 ASN A C 1
ATOM 3245 O O . ASN A 1 405 ? 23.194 -20.036 4.762 1.00 41.06 405 ASN A O 1
ATOM 3249 N N . GLN A 1 406 ? 21.637 -19.878 3.144 1.00 36.28 406 GLN A N 1
ATOM 3250 C CA . GLN A 1 406 ? 21.119 -21.264 3.311 1.00 36.28 406 GLN A CA 1
ATOM 3251 C C . GLN A 1 406 ? 19.884 -21.669 2.472 1.00 36.28 406 GLN A C 1
ATOM 3253 O O . GLN A 1 406 ? 19.026 -20.849 2.153 1.00 36.28 406 GLN A O 1
ATOM 3258 N N . ASP A 1 407 ? 19.803 -22.989 2.233 1.00 41.12 407 ASP A N 1
ATOM 3259 C CA . ASP A 1 407 ? 18.719 -23.854 1.720 1.00 41.12 407 ASP A CA 1
ATOM 3260 C C . ASP A 1 407 ? 17.360 -23.747 2.459 1.00 41.12 407 ASP A C 1
ATOM 3262 O O . ASP A 1 407 ? 16.805 -24.739 2.940 1.00 41.12 407 ASP A O 1
ATOM 3266 N N . LEU A 1 408 ? 16.763 -22.560 2.559 1.00 35.22 408 LEU A N 1
ATOM 3267 C CA . LEU A 1 408 ? 15.465 -22.392 3.222 1.00 35.22 408 LEU A CA 1
ATOM 3268 C C . LEU A 1 408 ? 14.376 -21.980 2.229 1.00 35.22 408 LEU A C 1
ATOM 3270 O O . LEU A 1 408 ? 14.369 -20.884 1.673 1.00 35.22 408 LEU A O 1
ATOM 3274 N N . LYS A 1 409 ? 13.422 -22.894 2.019 1.00 36.00 409 LYS A N 1
ATOM 3275 C CA . LYS A 1 409 ? 12.164 -22.639 1.311 1.00 36.00 409 LYS A CA 1
ATOM 3276 C C . LYS A 1 409 ? 11.381 -21.544 2.041 1.00 36.00 409 LYS A C 1
ATOM 3278 O O . LYS A 1 409 ? 10.850 -21.789 3.119 1.00 36.00 409 LYS A O 1
ATOM 3283 N N . GLY A 1 410 ? 11.254 -20.377 1.417 1.00 41.62 410 GLY A N 1
ATOM 3284 C CA . GLY A 1 410 ? 10.322 -19.332 1.841 1.00 41.62 410 GLY A CA 1
ATOM 3285 C C . GLY A 1 410 ? 10.831 -17.917 1.580 1.00 41.62 410 GLY A C 1
ATOM 3286 O O . GLY A 1 410 ? 12.018 -17.633 1.697 1.00 41.62 410 GLY A O 1
ATOM 3287 N N . ILE A 1 411 ? 9.912 -17.015 1.232 1.00 42.31 411 ILE A N 1
ATOM 3288 C CA . ILE A 1 411 ? 10.189 -15.588 1.030 1.00 42.31 411 ILE A CA 1
ATOM 3289 C C . ILE A 1 411 ? 10.496 -14.940 2.391 1.00 42.31 411 ILE A C 1
ATOM 3291 O O . ILE A 1 411 ? 9.673 -14.999 3.302 1.00 42.31 411 ILE A O 1
ATOM 3295 N N . HIS A 1 412 ? 11.659 -14.293 2.525 1.00 41.19 412 HIS A N 1
ATOM 3296 C CA . HIS A 1 412 ? 12.015 -13.521 3.721 1.00 41.19 412 HIS A CA 1
ATOM 3297 C C . HIS A 1 412 ? 11.042 -12.335 3.916 1.00 41.19 412 HIS A C 1
ATOM 3299 O O . HIS A 1 412 ? 10.768 -11.638 2.934 1.00 41.19 412 HIS A O 1
ATOM 3305 N N . PRO A 1 413 ? 10.574 -12.030 5.144 1.00 40.66 413 PRO A N 1
ATOM 3306 C CA . PRO A 1 413 ? 9.639 -10.931 5.430 1.00 40.66 413 PRO A CA 1
ATOM 3307 C C . PRO A 1 413 ? 10.055 -9.593 4.802 1.00 40.66 413 PRO A C 1
ATOM 3309 O O . PRO A 1 413 ? 9.294 -9.008 4.042 1.00 40.66 413 PRO A O 1
ATOM 3312 N N . TYR A 1 414 ? 11.330 -9.222 4.957 1.00 35.44 414 TYR A N 1
ATOM 3313 C CA . TYR A 1 414 ? 11.937 -8.036 4.339 1.00 35.44 414 TYR A CA 1
ATOM 3314 C C . TYR A 1 414 ? 11.813 -8.015 2.792 1.00 35.44 414 TYR A C 1
ATOM 3316 O O . TYR A 1 414 ? 11.570 -6.966 2.203 1.00 35.44 414 TYR A O 1
ATOM 3324 N N . ALA A 1 415 ? 11.909 -9.168 2.099 1.00 37.47 415 ALA A N 1
ATOM 3325 C CA . ALA A 1 415 ? 11.767 -9.273 0.627 1.00 37.47 415 ALA A CA 1
ATOM 3326 C C . ALA A 1 415 ? 10.351 -8.957 0.178 1.00 37.47 415 ALA A C 1
ATOM 3328 O O . ALA A 1 415 ? 10.133 -8.351 -0.870 1.00 37.47 415 ALA A O 1
ATOM 3329 N N . ASN A 1 416 ? 9.408 -9.402 0.999 1.00 40.47 416 ASN A N 1
ATOM 3330 C CA . ASN A 1 416 ? 7.988 -9.191 0.829 1.00 40.47 416 ASN A CA 1
ATOM 3331 C C . ASN A 1 416 ? 7.582 -7.749 1.133 1.00 40.47 416 ASN A C 1
ATOM 3333 O O . ASN A 1 416 ? 6.511 -7.325 0.710 1.00 40.47 416 ASN A O 1
ATOM 3337 N N . VAL A 1 417 ? 8.427 -6.990 1.829 1.00 37.81 417 VAL A N 1
ATOM 3338 C CA . VAL A 1 417 ? 8.186 -5.572 2.069 1.00 37.81 417 VAL A CA 1
ATOM 3339 C C . VAL A 1 417 ? 8.879 -4.690 1.048 1.00 37.81 417 VAL A C 1
ATOM 3341 O O . VAL A 1 417 ? 8.253 -3.780 0.528 1.00 37.81 417 VAL A O 1
ATOM 3344 N N . LEU A 1 418 ? 10.082 -5.022 0.589 1.00 36.00 418 LEU A N 1
ATOM 3345 C CA . LEU A 1 418 ? 10.709 -4.252 -0.493 1.00 36.00 418 LEU A CA 1
ATOM 3346 C C . LEU A 1 418 ? 10.042 -4.443 -1.853 1.00 36.00 418 LEU A C 1
ATOM 3348 O O . LEU A 1 418 ? 9.998 -3.530 -2.672 1.00 36.00 418 LEU A O 1
ATOM 3352 N N . SER A 1 419 ? 9.424 -5.604 -2.019 1.00 36.59 419 SER A N 1
ATOM 3353 C CA . SER A 1 419 ? 8.301 -5.836 -2.914 1.00 36.59 419 SER A CA 1
ATOM 3354 C C . SER A 1 419 ? 7.250 -4.738 -2.948 1.00 36.59 419 SER A C 1
ATOM 3356 O O . SER A 1 419 ? 6.995 -4.132 -3.985 1.00 36.59 419 SER A O 1
ATOM 3358 N N . LYS A 1 420 ? 6.681 -4.453 -1.785 1.00 36.00 420 LYS A N 1
ATOM 3359 C CA . LYS A 1 420 ? 5.599 -3.494 -1.593 1.00 36.00 420 LYS A CA 1
ATOM 3360 C C . LYS A 1 420 ? 6.082 -2.041 -1.596 1.00 36.00 420 LYS A C 1
ATOM 3362 O O . LYS A 1 420 ? 5.269 -1.132 -1.553 1.00 36.00 420 LYS A O 1
ATOM 3367 N N . ILE A 1 421 ? 7.398 -1.821 -1.628 1.00 33.72 421 ILE A N 1
ATOM 3368 C CA . ILE A 1 421 ? 8.054 -0.505 -1.637 1.00 33.72 421 ILE A CA 1
ATOM 3369 C C . ILE A 1 421 ? 8.450 -0.066 -3.050 1.00 33.72 421 ILE A C 1
ATOM 3371 O O . ILE A 1 421 ? 8.441 1.128 -3.330 1.00 33.72 421 ILE A O 1
ATOM 3375 N N . PHE A 1 422 ? 8.853 -0.998 -3.922 1.00 32.12 422 PHE A N 1
ATOM 3376 C CA . PHE A 1 422 ? 9.281 -0.697 -5.299 1.00 32.12 422 PHE A CA 1
ATOM 3377 C C . PHE A 1 422 ? 8.268 -1.067 -6.365 1.00 32.12 422 PHE A C 1
ATOM 3379 O O . PHE A 1 422 ? 8.551 -0.855 -7.542 1.00 32.12 422 PHE A O 1
ATOM 3386 N N . ASN A 1 423 ? 7.111 -1.577 -5.958 1.00 32.38 423 ASN A N 1
ATOM 3387 C CA . ASN A 1 423 ? 5.933 -1.600 -6.799 1.00 32.38 423 ASN A CA 1
ATOM 3388 C C . ASN A 1 423 ? 5.074 -0.324 -6.662 1.00 32.38 423 ASN A C 1
ATOM 3390 O O . ASN A 1 423 ? 3.863 -0.401 -6.918 1.00 32.38 423 ASN A O 1
ATOM 3394 N N . ASN A 1 424 ? 5.720 0.785 -6.238 1.00 31.33 424 ASN A N 1
ATOM 3395 C CA . ASN A 1 424 ? 5.120 2.045 -5.795 1.00 31.33 424 ASN A CA 1
ATOM 3396 C C . ASN A 1 424 ? 5.693 3.338 -6.375 1.00 31.33 424 ASN A C 1
ATOM 3398 O O . ASN A 1 424 ? 6.675 3.856 -5.785 1.00 31.33 424 ASN A O 1
#

pLDDT: mean 74.41, std 17.31, range [31.33, 96.69]

InterPro domains:
  IPR001657 Hedgehog protein [PR00632] (223-241)
  IPR001657 Hedgehog protein [PR00632] (362-376)
  IPR001657 Hedgehog protein [PR00632] (378-401)
  IPR001767 Hedgehog protein, Hint domain [PF01079] (231-421)
  IPR003586 Hint domain C-terminal [SM00305] (344-388)
  IPR003587 Hint domain N-terminal [SM00306] (236-342)
  IPR006073 GTP binding domain [PF01926] (1-103)
  IPR006141 Intein N-terminal splicing region [PS50817] (238-314)
  IPR027417 P-loop containing nucleoside triphosphate hydrolase [G3DSA:3.40.50.300] (1-229)
  IPR027417 P-loop containing nucleoside triphosphate hydrolase [SSF52540] (1-112)
  IPR036844 Hint domain superfamily [SSF51294] (238-384)
  IPR050387 Hedgehog Signaling [PTHR11889] (226-421)

Sequence (424 aa):
MIFGNTGNGKSTLVNCLTGNEDAAVGEDARGVTKSPAFYQARIDEKDFEIIDLPGFGDRDISIKKSLELWDKYIKGKKIHALIFTHKSSDDRLTIFDSAYADIVKQSFEPHEYSSRIAMGITFWNHYENDSKRKDSKINHFTTNLLEELNKSLGFNEAENQIKMTLFFTDRNEQCQSEIQKIARLFDEQPQDVKPACKVDDVATILSKHLELDKVVVKQIVKSNGTAQHLQQAEKNDCFPPHAKIRLEDGSEVQVKDLKIGDRILSYNVNKKQQFVDVITNFLHKELHESCKYLRITLQNDRILEISQNHMVCAATNDFIGKSKYIQALKLKKEKHKMIIIGENGVYHLAEIKNIEEVSYSGKYAPLTRSGSIIVNDVVASCYAGSFSQKISHIAILPIQIWYKNQDLKGIHPYANVLSKIFNN

Secondary structure (DSSP, 8-state):
-EE-STTSSHHHHHHHHHSSS-S----SSS-S-SS-EEEEEEETTEEEEEEEPPPTT-TT--HHHHHHHHHHHTTT-EES-EEEEEETT--S--HHHHHHHHHHHTTS-TTSSGGGEEEEEE-GGGGTT-HHHHHHHHHHHHTHHHHHHHHHTT--SGGGS--EEEE--SSHHHHHHHHHHHHGGGSSPPEEPPPPPPHHHHHHHHHHHTT--HHHHHHHHHTT--HHHHHHHTT---B-TT-EEEBTTS-EEEGGG--TT-EEEEEETTTTEEEEEEEEEEEEEEEEEEEEEEEEEETTS-EEEE-TTEEEEEESSS-GGG-EEEEGGG--TTT-EEEEE-TTS-EEEEEEEEEEEEEEEEEEEEEESSSEEEETTEEEEEEESSS-HHHHHHHHHHHHHHHTS----S--HHHHHHHHHHB-